Protein AF-A0A9N8EWI9-F1 (afdb_monomer)

Foldseek 3Di:
DDDDDDDDDDDDDDDDDDDDDDDDDDDDDDDDDDDDDDDDDDDDDDDDDDDDDDDDDDDDDDDDDDDDDDDDDDDDDDDDDDDDDDDDDDDDDDDDPPPDPLQLVPDFLAQAAPVRFGAQQQPDPPPHHDDDHCVVQVSQNSGGRGFTDSDSPNHTKGQGNDNVGGIHHHQPQQLVPQAADQAAQVGFGAAQLCDCPPHRDPRHCVNQVSSNRGGRGFTDSPRDNYTKGQGNDNVGGIHHHPDDHQKWKWKFFDQATDPDTHRDVVVSLVRQVVQPDPVGGFIAMFMAGSLATDPDRCADSNHGQDVVVSNSGDDDDDVSVVSRNVNSNVVSVVVVVVVVVVVVQVVVVPPPDDDDDPDPFKDKDKLDKDFWDFQQRLQSGKQALDPQWAWFKKAKDADVDNGIIMMMTMIGGHDPPWDKDKDKAPWFQGAPHFQVSQQSAKFADPDQAKFWGIKGKAQPPDPDNITMIMTMITRHDPQKGWAPKDKDKFDKDAGHPHIPSRRNSAIGGHGDQKTWGIKGWHPPCPSPPRITIMITMITHIDGHD

Structure (mmCIF, N/CA/C/O backbone):
data_AF-A0A9N8EWI9-F1
#
_entry.id   AF-A0A9N8EWI9-F1
#
loop_
_atom_site.group_PDB
_atom_site.id
_atom_site.type_symbol
_atom_site.label_atom_id
_atom_site.label_alt_id
_atom_site.label_comp_id
_atom_site.label_asym_id
_atom_site.label_entity_id
_atom_site.label_seq_id
_atom_site.pdbx_PDB_ins_code
_atom_site.Cartn_x
_atom_site.Cartn_y
_atom_site.Cartn_z
_atom_site.occupancy
_atom_site.B_iso_or_equiv
_atom_site.auth_seq_id
_atom_site.auth_comp_id
_atom_site.auth_asym_id
_atom_site.auth_atom_id
_atom_site.pdbx_PDB_model_num
ATOM 1 N N . MET A 1 1 ? 63.356 23.603 15.228 1.00 35.16 1 MET A N 1
ATOM 2 C CA . MET A 1 1 ? 62.681 22.677 14.294 1.00 35.16 1 MET A CA 1
ATOM 3 C C . MET A 1 1 ? 61.218 23.111 14.262 1.00 35.16 1 MET A C 1
ATOM 5 O O . MET A 1 1 ? 60.610 23.115 15.318 1.00 35.16 1 MET A O 1
ATOM 9 N N . THR A 1 2 ? 60.803 23.902 13.261 1.00 35.12 2 THR A N 1
ATOM 10 C CA . THR A 1 2 ? 60.218 23.462 11.963 1.00 35.12 2 THR A CA 1
ATOM 11 C C . THR A 1 2 ? 58.830 22.820 12.124 1.00 35.12 2 THR A C 1
ATOM 13 O O . THR A 1 2 ? 58.740 21.817 12.819 1.00 35.12 2 THR A O 1
ATOM 16 N N . PHE A 1 3 ? 57.748 23.262 11.473 1.00 32.69 3 PHE A N 1
ATOM 17 C CA . PHE A 1 3 ? 57.470 24.498 10.713 1.00 32.69 3 PHE A CA 1
ATOM 18 C C . PHE A 1 3 ? 55.934 24.665 10.591 1.00 32.69 3 PHE A C 1
ATOM 20 O O . PHE A 1 3 ? 55.208 23.678 10.542 1.00 32.69 3 PHE A O 1
ATOM 27 N N . ALA A 1 4 ? 55.466 25.905 10.458 1.00 40.22 4 ALA A N 1
ATOM 28 C CA . ALA A 1 4 ? 54.207 26.298 9.803 1.00 40.22 4 ALA A CA 1
ATOM 29 C C . ALA A 1 4 ? 54.576 27.354 8.725 1.00 40.22 4 ALA A C 1
ATOM 31 O O . ALA A 1 4 ? 55.727 27.806 8.773 1.00 40.22 4 ALA A O 1
ATOM 32 N N . PRO A 1 5 ? 53.700 27.816 7.799 1.00 64.19 5 PRO A N 1
ATOM 33 C CA . PRO A 1 5 ? 52.253 27.580 7.622 1.00 64.19 5 PRO A CA 1
ATOM 34 C C . PRO A 1 5 ? 51.877 27.226 6.150 1.00 64.19 5 PRO A C 1
ATOM 36 O O . PRO A 1 5 ? 52.773 26.919 5.370 1.00 64.19 5 PRO A O 1
ATOM 39 N N . ALA A 1 6 ? 50.595 27.341 5.742 1.00 34.62 6 ALA A N 1
ATOM 40 C CA . ALA A 1 6 ? 50.175 27.838 4.404 1.00 34.62 6 ALA A CA 1
ATOM 41 C C . ALA A 1 6 ? 48.639 28.010 4.253 1.00 34.62 6 ALA A C 1
ATOM 43 O O . ALA A 1 6 ? 47.886 27.154 4.707 1.00 34.62 6 ALA A O 1
ATOM 44 N N . VAL A 1 7 ? 48.201 29.076 3.557 1.00 38.53 7 VAL A N 1
ATOM 45 C CA . VAL A 1 7 ? 46.826 29.370 3.062 1.00 38.53 7 VAL A CA 1
ATOM 46 C C . VAL A 1 7 ? 46.973 30.327 1.854 1.00 38.53 7 VAL A C 1
ATOM 48 O O . VAL A 1 7 ? 47.643 31.346 2.036 1.00 38.53 7 VAL A O 1
ATOM 51 N N . PRO A 1 8 ? 46.467 30.023 0.629 1.00 52.09 8 PRO A N 1
ATOM 52 C CA . PRO A 1 8 ? 45.255 30.724 0.138 1.00 52.09 8 PRO A CA 1
ATOM 53 C C . PRO A 1 8 ? 44.364 30.007 -0.923 1.00 52.09 8 PRO A C 1
ATOM 55 O O . PRO A 1 8 ? 44.847 29.331 -1.821 1.00 52.09 8 PRO A O 1
ATOM 58 N N . THR A 1 9 ? 43.050 30.241 -0.805 1.00 37.56 9 THR A N 1
ATOM 59 C CA . THR A 1 9 ? 42.091 30.871 -1.762 1.00 37.56 9 THR A CA 1
ATOM 60 C C . THR A 1 9 ? 42.195 30.713 -3.307 1.00 37.56 9 THR A C 1
ATOM 62 O O . THR A 1 9 ? 43.278 30.719 -3.876 1.00 37.56 9 THR A O 1
ATOM 65 N N . LEU A 1 10 ? 41.016 30.820 -3.968 1.00 34.81 10 LEU A N 1
ATOM 66 C CA . LEU A 1 10 ? 40.715 30.923 -5.426 1.00 34.81 10 LEU A CA 1
ATOM 67 C C . LEU A 1 10 ? 40.765 29.592 -6.224 1.00 34.81 10 LEU A C 1
ATOM 69 O O . LEU A 1 10 ? 41.411 28.647 -5.797 1.00 34.81 10 LEU A O 1
ATOM 73 N N . VAL A 1 11 ? 40.055 29.403 -7.354 1.00 35.84 11 VAL A N 1
ATOM 74 C CA . VAL A 1 11 ? 39.300 30.311 -8.262 1.00 35.84 11 VAL A CA 1
ATOM 75 C C . VAL A 1 11 ? 37.883 29.756 -8.550 1.00 35.84 11 VAL A C 1
ATOM 77 O O . VAL A 1 11 ? 37.721 28.545 -8.667 1.00 35.84 11 VAL A O 1
ATOM 80 N N . VAL A 1 12 ? 36.878 30.622 -8.764 1.00 40.06 12 VAL A N 1
ATOM 81 C CA . VAL A 1 12 ? 35.616 30.266 -9.459 1.00 40.06 12 VAL A CA 1
ATOM 82 C C . VAL A 1 12 ? 35.716 30.709 -10.920 1.00 40.06 12 VAL A C 1
ATOM 84 O O . VAL A 1 12 ? 36.067 31.859 -11.179 1.00 40.06 12 VAL A O 1
ATOM 87 N N . LEU A 1 13 ? 35.400 29.823 -11.868 1.00 35.62 13 LEU A N 1
ATOM 88 C CA . LEU A 1 13 ? 35.421 30.111 -13.305 1.00 35.62 13 LEU A CA 1
ATOM 89 C C . LEU A 1 13 ? 34.055 29.828 -13.935 1.00 35.62 13 LEU A C 1
ATOM 91 O O . LEU A 1 13 ? 33.474 28.768 -13.718 1.00 35.62 13 LEU A O 1
ATOM 95 N N . ALA A 1 14 ? 33.571 30.777 -14.735 1.00 38.84 14 ALA A N 1
ATOM 96 C CA . ALA A 1 14 ? 32.332 30.673 -15.495 1.00 38.84 14 ALA A CA 1
ATOM 97 C C . ALA A 1 14 ? 32.616 30.789 -17.000 1.00 38.84 14 ALA A C 1
ATOM 99 O O . ALA A 1 14 ? 33.472 31.569 -17.415 1.00 38.84 14 ALA A O 1
ATOM 100 N N . ALA A 1 15 ? 31.847 30.056 -17.804 1.00 37.47 15 ALA A N 1
ATOM 101 C CA . ALA A 1 15 ? 31.688 30.263 -19.242 1.00 37.47 15 ALA A CA 1
ATOM 102 C C . ALA A 1 15 ? 30.171 30.362 -19.487 1.00 37.47 15 ALA A C 1
ATOM 104 O O . ALA A 1 15 ? 29.444 29.425 -19.175 1.00 37.47 15 ALA A O 1
ATOM 105 N N . VAL A 1 16 ? 29.603 31.538 -19.769 1.00 37.03 16 VAL A N 1
ATOM 106 C CA . VAL A 1 16 ? 29.727 32.318 -21.018 1.00 37.03 16 VAL A CA 1
ATOM 107 C C . VAL A 1 16 ? 29.161 31.538 -22.203 1.00 37.03 16 VAL A C 1
ATOM 109 O O . VAL A 1 16 ? 29.831 30.695 -22.790 1.00 37.03 16 VAL A O 1
ATOM 112 N N . ALA A 1 17 ? 27.924 31.879 -22.563 1.00 38.94 17 ALA A N 1
ATOM 113 C CA . ALA A 1 17 ? 27.340 31.578 -23.862 1.00 38.94 17 ALA A CA 1
ATOM 114 C C . ALA A 1 17 ? 27.510 32.792 -24.791 1.00 38.94 17 ALA A C 1
ATOM 116 O O . ALA A 1 17 ? 27.458 33.934 -24.333 1.00 38.94 17 ALA A O 1
ATOM 117 N N . LEU A 1 18 ? 27.653 32.545 -26.093 1.00 36.66 18 LEU A N 1
ATOM 118 C CA . LEU A 1 18 ? 27.419 33.533 -27.148 1.00 36.66 18 LEU A CA 1
ATOM 119 C C . LEU A 1 18 ? 26.802 32.829 -28.371 1.00 36.66 18 LEU A C 1
ATOM 121 O O . LEU A 1 18 ? 26.787 31.600 -28.436 1.00 36.66 18 LEU A O 1
ATOM 125 N N . LEU A 1 19 ? 26.242 33.600 -29.302 1.00 36.22 19 LEU A N 1
ATOM 126 C CA . LEU A 1 19 ? 25.273 33.136 -30.303 1.00 36.22 19 LEU A CA 1
ATOM 127 C C . LEU A 1 19 ? 25.512 33.851 -31.652 1.00 36.22 19 LEU A C 1
ATOM 129 O O . LEU A 1 19 ? 26.026 34.967 -31.640 1.00 36.22 19 LEU A O 1
ATOM 133 N N . VAL A 1 20 ? 25.045 33.243 -32.760 1.00 38.78 20 VAL A N 1
ATOM 134 C CA . VAL A 1 20 ? 24.935 33.774 -34.152 1.00 38.78 20 VAL A CA 1
ATOM 135 C C . VAL A 1 20 ? 26.250 34.199 -34.866 1.00 38.78 20 VAL A C 1
ATOM 137 O O . VAL A 1 20 ? 27.256 34.404 -34.201 1.00 38.78 20 VAL A O 1
ATOM 140 N N . LEU A 1 21 ? 26.398 34.305 -36.206 1.00 36.28 21 LEU A N 1
ATOM 141 C CA . LEU A 1 21 ? 25.584 34.155 -37.456 1.00 36.28 21 LEU A CA 1
ATOM 142 C C . LEU A 1 21 ? 26.502 33.436 -38.523 1.00 36.28 21 LEU A C 1
ATOM 144 O O . LEU A 1 21 ? 27.717 33.531 -38.382 1.00 36.28 21 LEU A O 1
ATOM 148 N N . VAL A 1 22 ? 26.043 32.550 -39.441 1.00 34.88 22 VAL A N 1
ATOM 149 C CA . VAL A 1 22 ? 25.651 32.773 -40.883 1.00 34.88 22 VAL A CA 1
ATOM 150 C C . VAL A 1 22 ? 26.817 33.321 -41.773 1.00 34.88 22 VAL A C 1
ATOM 152 O O . VAL A 1 22 ? 27.548 34.186 -41.312 1.00 34.88 22 VAL A O 1
ATOM 155 N N . ASP A 1 23 ? 27.144 32.836 -42.998 1.00 35.75 23 ASP A N 1
ATOM 156 C CA . ASP A 1 23 ? 26.287 32.696 -44.209 1.00 35.75 23 ASP A CA 1
ATOM 157 C C . ASP A 1 23 ? 26.881 31.907 -45.444 1.00 35.75 23 ASP A C 1
ATOM 159 O O . ASP A 1 23 ? 28.061 31.569 -45.463 1.00 35.75 23 ASP A O 1
ATOM 163 N N . VAL A 1 24 ? 26.048 31.732 -46.496 1.00 35.34 24 VAL A N 1
ATOM 164 C CA . VAL A 1 24 ? 26.240 31.486 -47.968 1.00 35.34 24 VAL A CA 1
ATOM 165 C C . VAL A 1 24 ? 26.963 30.239 -48.550 1.00 35.34 24 VAL A C 1
ATOM 167 O O . VAL A 1 24 ? 28.182 30.110 -48.493 1.00 35.34 24 VAL A O 1
ATOM 170 N N . GLY A 1 25 ? 26.224 29.509 -49.416 1.00 31.11 25 GLY A N 1
ATOM 171 C CA . GLY A 1 25 ? 26.684 29.075 -50.765 1.00 31.11 25 GLY A CA 1
ATOM 172 C C . GLY A 1 25 ? 26.900 27.566 -51.009 1.00 31.11 25 GLY A C 1
ATOM 173 O O . GLY A 1 25 ? 27.375 26.869 -50.126 1.00 31.11 25 GLY A O 1
ATOM 174 N N . THR A 1 26 ? 26.631 26.969 -52.187 1.00 32.41 26 THR A N 1
ATOM 175 C CA . THR A 1 26 ? 26.019 27.409 -53.477 1.00 32.41 26 THR A CA 1
ATOM 176 C C . THR A 1 26 ? 25.341 26.202 -54.185 1.00 32.41 26 THR A C 1
ATOM 178 O O . THR A 1 26 ? 25.411 25.090 -53.667 1.00 32.41 26 THR A O 1
ATOM 181 N N . ALA A 1 27 ? 24.658 26.387 -55.332 1.00 33.88 27 ALA A N 1
ATOM 182 C CA . ALA A 1 27 ? 23.761 25.382 -55.944 1.00 33.88 27 ALA A CA 1
ATOM 183 C C . ALA A 1 27 ? 24.031 25.047 -57.436 1.00 33.88 27 ALA A C 1
ATOM 185 O O . ALA A 1 27 ? 24.545 25.882 -58.177 1.00 33.88 27 ALA A O 1
ATOM 186 N N . ALA A 1 28 ? 23.587 23.853 -57.867 1.00 31.88 28 ALA A N 1
ATOM 187 C CA . ALA A 1 28 ? 23.353 23.392 -59.254 1.00 31.88 28 ALA A CA 1
ATOM 188 C C . ALA A 1 28 ? 22.349 22.203 -59.189 1.00 31.88 28 ALA A C 1
ATOM 190 O O . ALA A 1 28 ? 22.524 21.343 -58.330 1.00 31.88 28 ALA A O 1
ATOM 191 N N . THR A 1 29 ? 21.166 22.183 -59.830 1.00 29.22 29 THR A N 1
ATOM 192 C CA . THR A 1 29 ? 20.850 21.982 -61.275 1.00 29.22 29 THR A CA 1
ATOM 193 C C . THR A 1 29 ? 21.440 20.673 -61.840 1.00 29.22 29 THR A C 1
ATOM 195 O O . THR A 1 29 ? 22.637 20.441 -61.749 1.00 29.22 29 THR A O 1
ATOM 198 N N . THR A 1 30 ? 20.667 19.719 -62.379 1.00 30.02 30 THR A N 1
ATOM 199 C CA . THR A 1 30 ? 19.709 19.782 -63.516 1.00 30.02 30 THR A CA 1
ATOM 200 C C . THR A 1 30 ? 18.680 18.625 -63.441 1.00 30.02 30 THR A C 1
ATOM 202 O O . THR A 1 30 ? 18.963 17.594 -62.843 1.00 30.02 30 THR A O 1
ATOM 205 N N . GLU A 1 31 ? 17.399 18.852 -63.762 1.00 31.55 31 GLU A N 1
ATOM 206 C CA . GLU A 1 31 ? 16.674 18.477 -65.010 1.00 31.55 31 GLU A CA 1
ATOM 207 C C . GLU A 1 31 ? 16.694 16.995 -65.458 1.00 31.55 31 GLU A C 1
ATOM 209 O O . GLU A 1 31 ? 17.740 16.361 -65.525 1.00 31.55 31 GLU A O 1
ATOM 214 N N . GLY A 1 32 ? 15.521 16.464 -65.854 1.00 29.69 32 GLY A N 1
ATOM 215 C CA . GLY A 1 32 ? 15.393 15.109 -66.416 1.00 29.69 32 GLY A CA 1
ATOM 216 C C . GLY A 1 32 ? 13.967 14.534 -66.442 1.00 29.69 32 GLY A C 1
ATOM 217 O O . GLY A 1 32 ? 13.648 13.635 -65.673 1.00 29.69 32 GLY A O 1
ATOM 218 N N . SER A 1 33 ? 13.088 15.020 -67.325 1.00 31.97 33 SER A N 1
ATOM 219 C CA . SER A 1 33 ? 11.749 14.436 -67.551 1.00 31.97 33 SER A CA 1
ATOM 220 C C . SER A 1 33 ? 11.411 14.344 -69.036 1.00 31.97 33 SER A C 1
ATOM 222 O O . SER A 1 33 ? 11.549 15.346 -69.733 1.00 31.97 33 SER A O 1
ATOM 224 N N . SER A 1 34 ? 10.913 13.187 -69.504 1.00 32.34 34 SER A N 1
ATOM 225 C CA . SER A 1 34 ? 9.775 13.044 -70.450 1.00 32.34 34 SER A CA 1
ATOM 226 C C . SER A 1 34 ? 9.674 11.649 -71.113 1.00 32.34 34 SER A C 1
ATOM 228 O O . SER A 1 34 ? 10.690 11.073 -71.467 1.00 32.34 34 SER A O 1
ATOM 230 N N . LEU A 1 35 ? 8.421 11.183 -71.309 1.00 29.66 35 LEU A N 1
ATOM 231 C CA . LEU A 1 35 ? 7.860 10.399 -72.447 1.00 29.66 35 LEU A CA 1
ATOM 232 C C . LEU A 1 35 ? 8.600 9.106 -72.910 1.00 29.66 35 LEU A C 1
ATOM 234 O O . LEU A 1 35 ? 9.786 9.116 -73.191 1.00 29.66 35 LEU A O 1
ATOM 238 N N . LEU A 1 36 ? 7.961 7.940 -73.101 1.00 30.59 36 LEU A N 1
ATOM 239 C CA . LEU A 1 36 ? 6.832 7.592 -73.998 1.00 30.59 36 LEU A CA 1
ATOM 240 C C . LEU A 1 36 ? 6.204 6.243 -73.523 1.00 30.59 36 LEU A C 1
ATOM 242 O O . LEU A 1 36 ? 6.944 5.365 -73.101 1.00 30.59 36 LEU A O 1
ATOM 246 N N . ARG A 1 37 ? 4.874 6.061 -73.404 1.00 29.17 37 ARG A N 1
ATOM 247 C CA . ARG A 1 37 ? 3.818 5.834 -74.435 1.00 29.17 37 ARG A CA 1
ATOM 248 C C . ARG A 1 37 ? 3.764 4.385 -74.980 1.00 29.17 37 ARG A C 1
ATOM 250 O O . ARG A 1 37 ? 4.639 4.006 -75.750 1.00 29.17 37 ARG A O 1
ATOM 257 N N . GLY A 1 38 ? 2.698 3.626 -74.669 1.00 28.81 38 GLY A N 1
ATOM 258 C CA . GLY A 1 38 ? 2.514 2.241 -75.152 1.00 28.81 38 GLY A CA 1
ATOM 259 C C . GLY A 1 38 ? 1.232 1.511 -74.699 1.00 28.81 38 GLY A C 1
ATOM 260 O O . GLY A 1 38 ? 1.311 0.563 -73.926 1.00 28.81 38 GLY A O 1
ATOM 261 N N . ASP A 1 39 ? 0.067 1.930 -75.199 1.00 32.03 39 ASP A N 1
ATOM 262 C CA . ASP A 1 39 ? -1.179 1.130 -75.235 1.00 32.03 39 ASP A CA 1
ATOM 263 C C . ASP A 1 39 ? -1.099 0.004 -76.299 1.00 32.03 39 ASP A C 1
ATOM 265 O O . ASP A 1 39 ? -0.277 0.108 -77.214 1.00 32.03 39 ASP A O 1
ATOM 269 N N . PRO A 1 40 ? -2.064 -0.939 -76.374 1.00 55.84 40 PRO A N 1
ATOM 270 C CA . PRO A 1 40 ? -2.728 -1.686 -75.294 1.00 55.84 40 PRO A CA 1
ATOM 271 C C . PRO A 1 40 ? -2.813 -3.196 -75.647 1.00 55.84 40 PRO A C 1
ATOM 273 O O . PRO A 1 40 ? -2.434 -3.600 -76.742 1.00 55.84 40 PRO A O 1
ATOM 276 N N . HIS A 1 41 ? -3.449 -4.038 -74.819 1.00 32.06 41 HIS A N 1
ATOM 277 C CA . HIS A 1 41 ? -4.119 -5.237 -75.356 1.00 32.06 41 HIS A CA 1
ATOM 278 C C . HIS A 1 41 ? -5.396 -5.608 -74.591 1.00 32.06 41 HIS A C 1
ATOM 280 O O . HIS A 1 41 ? -5.412 -5.700 -73.368 1.00 32.06 41 HIS A O 1
ATOM 286 N N . ARG A 1 42 ? -6.477 -5.833 -75.347 1.00 31.56 42 ARG A N 1
ATOM 287 C CA . ARG A 1 42 ? -7.749 -6.382 -74.856 1.00 31.56 42 ARG A CA 1
ATOM 288 C C . ARG A 1 42 ? -7.720 -7.908 -74.930 1.00 31.56 42 ARG A C 1
ATOM 290 O O . ARG A 1 42 ? -7.202 -8.442 -75.907 1.00 31.56 42 ARG A O 1
ATOM 297 N N . HIS A 1 43 ? -8.453 -8.566 -74.038 1.00 33.47 43 HIS A N 1
ATOM 298 C CA . HIS A 1 43 ? -9.414 -9.590 -74.456 1.00 33.47 43 HIS A CA 1
ATOM 299 C C . HIS A 1 43 ? -10.613 -9.612 -73.502 1.00 33.47 43 HIS A C 1
ATOM 301 O O . HIS A 1 43 ? -10.466 -9.347 -72.312 1.00 33.47 43 HIS A O 1
ATOM 307 N N . ALA A 1 44 ? -11.794 -9.890 -74.052 1.00 33.75 44 ALA A N 1
ATOM 308 C CA . ALA A 1 44 ? -13.049 -10.050 -73.330 1.00 33.75 44 ALA A CA 1
ATOM 309 C C . ALA A 1 44 ? -13.905 -11.121 -74.027 1.00 33.75 44 ALA A C 1
ATOM 311 O O . ALA A 1 44 ? -13.817 -11.273 -75.248 1.00 33.75 44 ALA A O 1
ATOM 312 N N . SER A 1 45 ? -14.682 -11.838 -73.218 1.00 33.97 45 SER A N 1
ATOM 313 C CA . SER A 1 45 ? -15.757 -12.788 -73.548 1.00 33.97 45 SER A CA 1
ATOM 314 C C . SER A 1 45 ? -16.402 -13.155 -72.192 1.00 33.97 45 SER A C 1
ATOM 316 O O . SER A 1 45 ? -15.646 -13.418 -71.255 1.00 33.97 45 SER A O 1
ATOM 318 N N . ASP A 1 46 ? -17.711 -13.056 -71.925 1.00 31.91 46 ASP A N 1
ATOM 319 C CA . ASP A 1 46 ? -18.904 -13.531 -72.669 1.00 31.91 46 ASP A CA 1
ATOM 320 C C . ASP A 1 46 ? -18.907 -15.074 -72.808 1.00 31.91 46 ASP A C 1
ATOM 322 O O . ASP A 1 46 ? -17.853 -15.655 -73.053 1.00 31.91 46 ASP A O 1
ATOM 326 N N . GLU A 1 47 ? -20.001 -15.843 -72.674 1.00 32.62 47 GLU A N 1
ATOM 327 C CA . GLU A 1 47 ? -21.429 -15.604 -72.330 1.00 32.62 47 GLU A CA 1
ATOM 328 C C . GLU A 1 47 ? -22.057 -16.972 -71.885 1.00 32.62 47 GLU A C 1
ATOM 330 O O . GLU A 1 47 ? -21.367 -17.985 -71.991 1.00 32.62 47 GLU A O 1
ATOM 335 N N . HIS A 1 48 ? -23.292 -17.210 -71.394 1.00 32.16 48 HIS A N 1
ATOM 336 C CA . HIS A 1 48 ? -24.534 -16.472 -71.046 1.00 32.16 48 HIS A CA 1
ATOM 337 C C . HIS A 1 48 ? -25.363 -17.363 -70.049 1.00 32.16 48 HIS A C 1
ATOM 339 O O . HIS A 1 48 ? -24.975 -18.508 -69.814 1.00 32.16 48 HIS A O 1
ATOM 345 N N . HIS A 1 49 ? -26.555 -16.915 -69.606 1.00 33.12 49 HIS A N 1
ATOM 346 C CA . HIS A 1 49 ? -27.682 -17.646 -68.946 1.00 33.12 49 HIS A CA 1
ATOM 347 C C . HIS A 1 49 ? -27.745 -17.683 -67.395 1.00 33.12 49 HIS A C 1
ATOM 349 O O . HIS A 1 49 ? -26.750 -17.964 -66.739 1.00 33.12 49 HIS A O 1
ATOM 355 N N . GLY A 1 50 ? -28.908 -17.507 -66.734 1.00 29.22 50 GLY A N 1
ATOM 356 C CA . GLY A 1 50 ? -30.172 -16.878 -67.183 1.00 29.22 50 GLY A CA 1
ATOM 357 C C . GLY A 1 50 ? -31.497 -17.532 -66.724 1.00 29.22 50 GLY A C 1
ATOM 358 O O . GLY A 1 50 ? -31.822 -18.623 -67.177 1.00 29.22 50 GLY A O 1
ATOM 359 N N . GLY A 1 51 ? -32.316 -16.791 -65.955 1.00 30.88 51 GLY A N 1
ATOM 360 C CA . GLY A 1 51 ? -33.766 -17.022 -65.732 1.00 30.88 51 GLY A CA 1
ATOM 361 C C . GLY A 1 51 ? -34.171 -18.021 -64.621 1.00 30.88 51 GLY A C 1
ATOM 362 O O . GLY A 1 51 ? -33.432 -18.949 -64.326 1.00 30.88 51 GLY A O 1
ATOM 363 N N . GLY A 1 52 ? -35.341 -17.898 -63.966 1.00 29.70 52 GLY A N 1
ATOM 364 C CA . GLY A 1 52 ? -36.332 -16.799 -63.973 1.00 29.70 52 GLY A CA 1
ATOM 365 C C . GLY A 1 52 ? -37.735 -17.192 -63.438 1.00 29.70 52 GLY A C 1
ATOM 366 O O . GLY A 1 52 ? -38.135 -18.342 -63.575 1.00 29.70 52 GLY A O 1
ATOM 367 N N . GLY A 1 53 ? -38.502 -16.228 -62.893 1.00 28.94 53 GLY A N 1
ATOM 368 C CA . GLY A 1 53 ? -39.927 -16.362 -62.482 1.00 28.94 53 GLY A CA 1
ATOM 369 C C . GLY A 1 53 ? -40.160 -16.363 -60.947 1.00 28.94 53 GLY A C 1
ATOM 370 O O . GLY A 1 53 ? -39.363 -16.971 -60.248 1.00 28.94 53 GLY A O 1
ATOM 371 N N . ALA A 1 54 ? -41.110 -15.659 -60.292 1.00 33.84 54 ALA A N 1
ATOM 372 C CA . ALA A 1 54 ? -42.468 -15.132 -60.606 1.00 33.84 54 ALA A CA 1
ATOM 373 C C . ALA A 1 54 ? -43.615 -16.170 -60.374 1.00 33.84 54 ALA A C 1
ATOM 375 O O . ALA A 1 54 ? -43.420 -17.328 -60.714 1.00 33.84 54 ALA A O 1
ATOM 376 N N . VAL A 1 55 ? -44.825 -15.865 -59.840 1.00 32.03 55 VAL A N 1
ATOM 377 C CA . VAL A 1 55 ? -45.456 -14.576 -59.428 1.00 32.03 55 VAL A CA 1
ATOM 378 C C . VAL A 1 55 ? -46.737 -14.780 -58.544 1.00 32.03 55 VAL A C 1
ATOM 380 O O . VAL A 1 55 ? -47.577 -15.591 -58.916 1.00 32.03 55 VAL A O 1
ATOM 383 N N . VAL A 1 56 ? -46.927 -13.978 -57.465 1.00 31.72 56 VAL A N 1
ATOM 384 C CA . VAL A 1 56 ? -48.215 -13.629 -56.742 1.00 31.72 56 VAL A CA 1
ATOM 385 C C . VAL A 1 56 ? -48.949 -14.890 -56.128 1.00 31.72 56 VAL A C 1
ATOM 387 O O . VAL A 1 56 ? -48.351 -15.956 -56.169 1.00 31.72 56 VAL A O 1
ATOM 390 N N . THR A 1 57 ? -50.088 -14.963 -55.392 1.00 31.38 57 THR A N 1
ATOM 391 C CA . THR A 1 57 ? -51.288 -14.128 -55.099 1.00 31.38 57 THR A CA 1
ATOM 392 C C . THR A 1 57 ? -51.831 -14.158 -53.647 1.00 31.38 57 THR A C 1
ATOM 394 O O . THR A 1 57 ? -51.801 -15.181 -52.977 1.00 31.38 57 THR A O 1
ATOM 397 N N . SER A 1 58 ? -52.432 -13.021 -53.261 1.00 32.06 58 SER A N 1
ATOM 398 C CA . SER A 1 58 ? -53.431 -12.669 -52.220 1.00 32.06 58 SER A CA 1
ATOM 399 C C . SER A 1 58 ? -54.227 -13.728 -51.424 1.00 32.06 58 SER A C 1
ATOM 401 O O . SER A 1 58 ? -54.700 -14.718 -51.972 1.00 32.06 58 SER A O 1
ATOM 403 N N . GLY A 1 59 ? -54.594 -13.360 -50.183 1.00 28.88 59 GLY A N 1
ATOM 404 C CA . GLY A 1 59 ? -55.729 -13.916 -49.426 1.00 28.88 59 GLY A CA 1
ATOM 405 C C . GLY A 1 59 ? -56.056 -13.090 -48.166 1.00 28.88 59 GLY A C 1
ATOM 406 O O . GLY A 1 59 ? -55.150 -12.755 -47.412 1.00 28.88 59 GLY A O 1
ATOM 407 N N . ALA A 1 60 ? -57.329 -12.745 -47.940 1.00 34.56 60 ALA A N 1
ATOM 408 C CA . ALA A 1 60 ? -57.801 -11.991 -46.768 1.00 34.56 60 ALA A CA 1
ATOM 409 C C . ALA A 1 60 ? -59.207 -12.452 -46.346 1.00 34.56 60 ALA A C 1
ATOM 411 O O . ALA A 1 60 ? -59.982 -12.859 -47.208 1.00 34.56 60 ALA A O 1
ATOM 412 N N . ILE A 1 61 ? -59.531 -12.351 -45.051 1.00 32.84 61 ILE A N 1
ATOM 413 C CA . ILE A 1 61 ? -60.878 -12.425 -44.444 1.00 32.84 61 ILE A CA 1
ATOM 414 C C . ILE A 1 61 ? -60.784 -11.833 -43.024 1.00 32.84 61 ILE A C 1
ATOM 416 O O . ILE A 1 61 ? -59.750 -11.963 -42.373 1.00 32.84 61 ILE A O 1
ATOM 420 N N . ALA A 1 62 ? -61.857 -11.198 -42.550 1.00 35.66 62 ALA A N 1
ATOM 421 C CA . ALA A 1 62 ? -62.005 -10.682 -41.185 1.00 35.66 62 ALA A CA 1
ATOM 422 C C . ALA A 1 62 ? -63.297 -11.222 -40.548 1.00 35.66 62 ALA A C 1
ATOM 424 O O . ALA A 1 62 ? -64.183 -11.674 -41.280 1.00 35.66 62 ALA A O 1
ATOM 425 N N . LYS A 1 63 ? -63.425 -11.139 -39.214 1.00 30.05 63 LYS A N 1
ATOM 426 C CA . LYS A 1 63 ? -64.715 -11.180 -38.501 1.00 30.05 63 LYS A CA 1
ATOM 427 C C . LYS A 1 63 ? -64.611 -10.676 -37.055 1.00 30.05 63 LYS A C 1
ATOM 429 O O . LYS A 1 63 ? -63.558 -10.797 -36.437 1.00 30.05 63 LYS A O 1
ATOM 434 N N . GLU A 1 64 ? -65.726 -10.151 -36.555 1.00 35.16 64 GLU A N 1
ATOM 435 C CA . GLU A 1 64 ? -65.959 -9.639 -35.195 1.00 35.16 64 GLU A CA 1
ATOM 436 C C . GLU A 1 64 ? -67.065 -10.459 -34.496 1.00 35.16 64 GLU A C 1
ATOM 438 O O . GLU A 1 64 ? -67.792 -11.172 -35.188 1.00 35.16 64 GLU A O 1
ATOM 443 N N . GLU A 1 65 ? -67.157 -10.331 -33.162 1.00 36.31 65 GLU A N 1
ATOM 444 C CA . GLU A 1 65 ? -68.310 -10.468 -32.223 1.00 36.31 65 GLU A CA 1
ATOM 445 C C . GLU A 1 65 ? -67.698 -10.728 -30.815 1.00 36.31 65 GLU A C 1
ATOM 447 O O . GLU A 1 65 ? -66.814 -11.570 -30.676 1.00 36.31 65 GLU A O 1
ATOM 452 N N . GLU A 1 66 ? -67.851 -9.869 -29.794 1.00 36.38 66 GLU A N 1
ATOM 453 C CA . GLU A 1 66 ? -69.037 -9.583 -28.946 1.00 36.38 66 GLU A CA 1
ATOM 454 C C . GLU A 1 66 ? -69.481 -10.760 -28.035 1.00 36.38 66 GLU A C 1
ATOM 456 O O . GLU A 1 66 ? -69.509 -11.901 -28.477 1.00 36.38 66 GLU A O 1
ATOM 461 N N . ALA A 1 67 ? -69.868 -10.587 -26.756 1.00 32.69 67 ALA A N 1
ATOM 462 C CA . ALA A 1 67 ? -69.824 -9.433 -25.830 1.00 32.69 67 ALA A CA 1
ATOM 463 C C . ALA A 1 67 ? -70.112 -9.875 -24.358 1.00 32.69 67 ALA A C 1
ATOM 465 O O . ALA A 1 67 ? -70.423 -11.037 -24.108 1.00 32.69 67 ALA A O 1
ATOM 466 N N . THR A 1 68 ? -70.138 -8.914 -23.412 1.00 30.38 68 THR A N 1
ATOM 467 C CA . THR A 1 68 ? -70.676 -8.989 -22.016 1.00 30.38 68 THR A CA 1
ATOM 468 C C . THR A 1 68 ? -69.891 -9.843 -20.988 1.00 30.38 68 THR A C 1
ATOM 470 O O . THR A 1 68 ? -69.154 -10.744 -21.360 1.00 30.38 68 THR A O 1
ATOM 473 N N . THR A 1 69 ? -69.937 -9.597 -19.666 1.00 32.56 69 THR A N 1
ATOM 474 C CA . THR A 1 69 ? -70.775 -8.679 -18.846 1.00 32.56 69 THR A CA 1
ATOM 475 C C . THR A 1 69 ? -69.933 -7.982 -17.753 1.00 32.56 69 THR A C 1
ATOM 477 O O . THR A 1 69 ? -68.831 -8.430 -17.450 1.00 32.56 69 THR A O 1
ATOM 480 N N . ALA A 1 70 ? -70.433 -6.889 -17.163 1.00 35.31 70 ALA A N 1
ATOM 481 C CA . ALA A 1 70 ? -69.754 -6.094 -16.127 1.00 35.31 70 ALA A CA 1
ATOM 482 C C . ALA A 1 70 ? -70.161 -6.475 -14.684 1.00 35.31 70 ALA A C 1
ATOM 484 O O . ALA A 1 70 ? -71.078 -7.270 -14.503 1.00 35.31 70 ALA A O 1
ATOM 485 N N . ASN A 1 71 ? -69.529 -5.836 -13.685 1.00 38.88 71 ASN A N 1
ATOM 486 C CA . ASN A 1 71 ? -70.238 -5.153 -12.588 1.00 38.88 71 ASN A CA 1
ATOM 487 C C . ASN A 1 71 ? -69.351 -4.081 -11.902 1.00 38.88 71 ASN A C 1
ATOM 489 O O . ASN A 1 71 ? -68.198 -4.353 -11.594 1.00 38.88 71 ASN A O 1
ATOM 493 N N . GLU A 1 72 ? -69.944 -2.892 -11.702 1.00 34.78 72 GLU A N 1
ATOM 494 C CA . GLU A 1 72 ? -69.853 -1.959 -10.544 1.00 34.78 72 GLU A CA 1
ATOM 495 C C . GLU A 1 72 ? -68.446 -1.488 -10.057 1.00 34.78 72 GLU A C 1
ATOM 497 O O . GLU A 1 72 ? -67.587 -2.291 -9.722 1.00 34.78 72 GLU A O 1
ATOM 502 N N . ALA A 1 73 ? -68.066 -0.194 -10.058 1.00 33.84 73 ALA A N 1
ATOM 503 C CA . ALA A 1 73 ? -68.668 1.014 -9.433 1.00 33.84 73 ALA A CA 1
ATOM 504 C C . ALA A 1 73 ? -68.731 0.922 -7.887 1.00 33.84 73 ALA A C 1
ATOM 506 O O . ALA A 1 73 ? -69.120 -0.116 -7.371 1.00 33.84 73 ALA A O 1
ATOM 507 N N . LEU A 1 74 ? -68.393 1.923 -7.057 1.00 34.59 74 LEU A N 1
ATOM 508 C CA . LEU A 1 74 ? -68.116 3.379 -7.197 1.00 34.59 74 LEU A CA 1
ATOM 509 C C . LEU A 1 74 ? -66.953 3.728 -6.184 1.00 34.59 74 LEU A C 1
ATOM 511 O O . LEU A 1 74 ? -66.345 2.792 -5.677 1.00 34.59 74 LEU A O 1
ATOM 515 N N . GLU A 1 75 ? -66.485 4.930 -5.800 1.00 33.91 75 GLU A N 1
ATOM 516 C CA . GLU A 1 75 ? -66.882 6.347 -5.942 1.00 33.91 75 GLU A CA 1
ATOM 517 C C . GLU A 1 75 ? -65.644 7.307 -5.826 1.00 33.91 75 GLU A C 1
ATOM 519 O O . GLU A 1 75 ? -64.573 7.009 -6.345 1.00 33.91 75 GLU A O 1
ATOM 524 N N . ASN A 1 76 ? -65.795 8.481 -5.194 1.00 29.80 76 ASN A N 1
ATOM 525 C CA . ASN A 1 76 ? -64.834 9.578 -4.976 1.00 29.80 76 ASN A CA 1
ATOM 526 C C . ASN A 1 76 ? -64.304 9.527 -3.502 1.00 29.80 76 ASN A C 1
ATOM 528 O O . ASN A 1 76 ? -64.748 8.675 -2.744 1.00 29.80 76 ASN A O 1
ATOM 532 N N . GLN A 1 77 ? -63.392 10.361 -2.967 1.00 32.91 77 GLN A N 1
ATOM 533 C CA . GLN A 1 77 ? -63.261 11.825 -3.091 1.00 32.91 77 GLN A CA 1
ATOM 534 C C . GLN A 1 77 ? -61.940 12.370 -2.469 1.00 32.91 77 GLN A C 1
ATOM 536 O O . GLN A 1 77 ? -61.164 11.637 -1.864 1.00 32.91 77 GLN A O 1
ATOM 541 N N . ARG A 1 78 ? -61.685 13.679 -2.636 1.00 32.84 78 ARG A N 1
ATOM 542 C CA . ARG A 1 78 ? -60.579 14.476 -2.037 1.00 32.84 78 ARG A CA 1
ATOM 543 C C . ARG A 1 78 ? -60.849 14.775 -0.524 1.00 32.84 78 ARG A C 1
ATOM 545 O O . ARG A 1 78 ? -61.963 14.515 -0.090 1.00 32.84 78 ARG A O 1
ATOM 552 N N . GLN A 1 79 ? -59.979 15.363 0.325 1.00 33.44 79 GLN A N 1
ATOM 553 C CA . GLN A 1 79 ? -58.828 16.266 0.099 1.00 33.44 79 GLN A CA 1
ATOM 554 C C . GLN A 1 79 ? -57.947 16.505 1.375 1.00 33.44 79 GLN A C 1
ATOM 556 O O . GLN A 1 79 ? -58.511 16.638 2.451 1.00 33.44 79 GLN A O 1
ATOM 561 N N . LEU A 1 80 ? -56.625 16.712 1.190 1.00 31.12 80 LEU A N 1
ATOM 562 C CA . LEU A 1 80 ? -55.628 17.492 1.995 1.00 31.12 80 LEU A CA 1
ATOM 563 C C . LEU A 1 80 ? -55.156 17.123 3.441 1.00 31.12 80 LEU A C 1
ATOM 565 O O . LEU A 1 80 ? -55.941 16.889 4.347 1.00 31.12 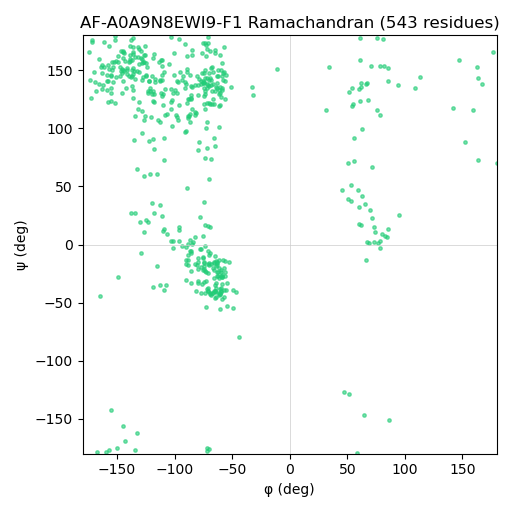80 LEU A O 1
ATOM 569 N N . GLU A 1 81 ? -53.826 17.298 3.601 1.00 30.83 81 GLU A N 1
ATOM 570 C CA . GLU A 1 81 ? -52.997 17.676 4.782 1.00 30.83 81 GLU A CA 1
ATOM 571 C C . GLU A 1 81 ? -52.675 16.675 5.926 1.00 30.83 81 GLU A C 1
ATOM 573 O O . GLU A 1 81 ? -53.533 16.285 6.712 1.00 30.83 81 GLU A O 1
ATOM 578 N N . GLY A 1 82 ? -51.370 16.358 6.080 1.00 30.14 82 GLY A N 1
ATOM 579 C CA . GLY A 1 82 ? -50.786 15.628 7.224 1.00 30.14 82 GLY A CA 1
ATOM 580 C C . GLY A 1 82 ? -49.508 14.822 6.900 1.00 30.14 82 GLY A C 1
ATOM 581 O O . GLY A 1 82 ? -49.599 13.642 6.587 1.00 30.14 82 GLY A O 1
ATOM 582 N N . ASP A 1 83 ? -48.326 15.444 6.990 1.00 29.84 83 ASP A N 1
ATOM 583 C CA . ASP A 1 83 ? -46.990 14.814 6.822 1.00 29.84 83 ASP A CA 1
ATOM 584 C C . ASP A 1 83 ? -46.475 14.176 8.144 1.00 29.84 83 ASP A C 1
ATOM 586 O O . ASP A 1 83 ? -46.967 14.571 9.209 1.00 29.84 83 ASP A O 1
ATOM 590 N N . PRO A 1 84 ? -45.411 13.332 8.171 1.00 50.84 84 PRO A N 1
ATOM 591 C CA . PRO A 1 84 ? -44.747 12.593 7.079 1.00 50.84 84 PRO A CA 1
ATOM 592 C C . PRO A 1 84 ? -44.506 11.085 7.386 1.00 50.84 84 PRO A C 1
ATOM 594 O O . PRO A 1 84 ? -44.600 10.676 8.542 1.00 50.84 84 PRO A O 1
ATOM 597 N N . LEU A 1 85 ? -44.091 10.282 6.383 1.00 27.75 85 LEU A N 1
ATOM 598 C CA . LEU A 1 85 ? -43.038 9.223 6.448 1.00 27.75 85 LEU A CA 1
ATOM 599 C C . LEU A 1 85 ? -43.036 8.282 5.212 1.00 27.75 85 LEU A C 1
ATOM 601 O O . LEU A 1 85 ? -44.082 7.813 4.787 1.00 27.75 85 LEU A O 1
ATOM 605 N N . LEU A 1 86 ? -41.829 7.959 4.716 1.00 28.03 86 LEU A N 1
ATOM 606 C CA . LEU A 1 86 ? -41.413 6.765 3.937 1.00 28.03 86 LEU A CA 1
ATOM 607 C C . LEU A 1 86 ? -42.413 6.064 2.980 1.00 28.03 86 LEU A C 1
ATOM 609 O O . LEU A 1 86 ? -43.266 5.302 3.429 1.00 28.03 86 LEU A O 1
ATOM 613 N N . SER A 1 87 ? -42.131 6.080 1.664 1.00 27.14 87 SER A N 1
ATOM 614 C CA . SER A 1 87 ? -41.825 4.849 0.879 1.00 27.14 87 SER A CA 1
ATOM 615 C C . SER A 1 87 ? -41.605 5.076 -0.636 1.00 27.14 87 SER A C 1
ATOM 617 O O . SER A 1 87 ? -41.925 6.123 -1.189 1.00 27.14 87 SER A O 1
ATOM 619 N N . SER A 1 88 ? -41.040 4.044 -1.284 1.00 28.11 88 SER A N 1
ATOM 620 C CA . SER A 1 88 ? -41.057 3.731 -2.731 1.00 28.11 88 SER A CA 1
ATOM 621 C C . SER A 1 88 ? -40.551 4.768 -3.748 1.00 28.11 88 SER A C 1
ATOM 623 O O . SER A 1 88 ? -41.304 5.510 -4.373 1.00 28.11 88 SER A O 1
ATOM 625 N N . VAL A 1 89 ? -39.255 4.633 -4.031 1.00 30.19 89 VAL A N 1
ATOM 626 C CA . VAL A 1 89 ? -38.634 4.717 -5.367 1.00 30.19 89 VAL A CA 1
ATOM 627 C C . VAL A 1 89 ? -39.541 4.205 -6.503 1.00 30.19 89 VAL A C 1
ATOM 629 O O . VAL A 1 89 ? -40.058 3.095 -6.408 1.00 30.19 89 VAL A O 1
ATOM 632 N N . SER A 1 90 ? -39.608 4.934 -7.627 1.00 29.14 90 SER A N 1
ATOM 633 C CA . SER A 1 90 ? -39.381 4.365 -8.975 1.00 29.14 90 SER A CA 1
ATOM 634 C C . SER A 1 90 ? -39.167 5.461 -10.041 1.00 29.14 90 SER A C 1
ATOM 636 O O . SER A 1 90 ? -39.584 6.599 -9.855 1.00 29.14 90 SER A O 1
ATOM 638 N N . GLN A 1 91 ? -38.549 5.084 -11.170 1.00 32.97 91 GLN A N 1
ATOM 639 C CA . GLN A 1 91 ? -38.524 5.815 -12.454 1.00 32.97 91 GLN A CA 1
ATOM 640 C C . GLN A 1 91 ? -37.689 7.113 -12.557 1.00 32.97 91 GLN A C 1
ATOM 642 O O . GLN A 1 91 ? -38.190 8.176 -12.911 1.00 32.97 91 GLN A O 1
ATOM 647 N N . ALA A 1 92 ? -36.366 6.964 -12.460 1.00 29.50 92 ALA A N 1
ATOM 648 C CA . ALA A 1 92 ? -35.489 7.387 -13.561 1.00 29.50 92 ALA A CA 1
ATOM 649 C C . ALA A 1 92 ? -34.888 6.084 -14.125 1.00 29.50 92 ALA A C 1
ATOM 651 O O . ALA A 1 92 ? -34.244 5.351 -13.386 1.00 29.50 92 ALA A O 1
ATOM 652 N N . GLN A 1 93 ? -35.303 5.581 -15.291 1.00 32.53 93 GLN A N 1
ATOM 653 C CA . GLN A 1 93 ? -34.903 6.061 -16.624 1.00 32.53 93 GLN A CA 1
ATOM 654 C C . GLN A 1 93 ? -33.384 6.186 -16.773 1.00 32.53 93 GLN A C 1
ATOM 656 O O . GLN A 1 93 ? -32.824 7.273 -16.862 1.00 32.53 93 GLN A O 1
ATOM 661 N N . ASP A 1 94 ? -32.760 5.011 -16.808 1.00 36.22 94 ASP A N 1
ATOM 662 C CA . ASP A 1 94 ? -31.417 4.768 -17.320 1.00 36.22 94 ASP A CA 1
ATOM 663 C C . ASP A 1 94 ? -31.279 5.246 -18.779 1.00 36.22 94 ASP A C 1
ATOM 665 O O . ASP A 1 94 ? -32.075 4.852 -19.642 1.00 36.22 94 ASP A O 1
ATOM 669 N N . ARG A 1 95 ? -30.283 6.109 -19.032 1.00 33.25 95 ARG A N 1
ATOM 670 C CA . ARG A 1 95 ? -29.639 6.314 -20.338 1.00 33.25 95 ARG A CA 1
ATOM 671 C C . ARG A 1 95 ? -28.376 7.172 -20.238 1.00 33.25 95 ARG A C 1
ATOM 673 O O . ARG A 1 95 ? -28.368 8.210 -19.584 1.00 33.25 95 ARG A O 1
ATOM 680 N N . ASP A 1 96 ? -27.369 6.760 -21.003 1.00 36.34 96 ASP A N 1
ATOM 681 C CA . ASP A 1 96 ? -26.260 7.568 -21.521 1.00 36.34 96 ASP A CA 1
ATOM 682 C C . ASP A 1 96 ? -25.403 8.346 -20.502 1.00 36.34 96 ASP A C 1
ATOM 684 O O . ASP A 1 96 ? -25.346 9.576 -20.495 1.00 36.34 96 ASP A O 1
ATOM 688 N N . LEU A 1 97 ? -24.585 7.603 -19.748 1.00 31.47 97 LEU A N 1
ATOM 689 C CA . LEU A 1 97 ? -23.288 8.089 -19.252 1.00 31.47 97 LEU A CA 1
ATOM 690 C C . LEU A 1 97 ? -22.134 7.271 -19.855 1.00 31.47 97 LEU A C 1
ATOM 692 O O . LEU A 1 97 ? -21.342 6.643 -19.156 1.00 31.47 97 LEU A O 1
ATOM 696 N N . ALA A 1 98 ? -22.032 7.308 -21.186 1.00 38.22 98 ALA A N 1
ATOM 697 C CA . ALA A 1 98 ? -20.860 6.829 -21.912 1.00 38.22 98 ALA A CA 1
ATOM 698 C C . ALA A 1 98 ? -19.643 7.711 -21.573 1.00 38.22 98 ALA A C 1
ATOM 700 O O . ALA A 1 98 ? -19.410 8.757 -22.185 1.00 38.22 98 ALA A O 1
ATOM 701 N N . SER A 1 99 ? -18.875 7.317 -20.555 1.00 34.44 99 SER A N 1
ATOM 702 C CA . SER A 1 99 ? -17.610 7.966 -20.220 1.00 34.44 99 SER A CA 1
ATOM 703 C C . SER A 1 99 ? -16.560 7.589 -21.263 1.00 34.44 99 SER A C 1
ATOM 705 O O . SER A 1 99 ? -15.989 6.502 -21.199 1.00 34.44 99 SER A O 1
ATOM 707 N N . ASN A 1 100 ? -16.318 8.489 -22.216 1.00 41.75 100 ASN A N 1
ATOM 708 C CA . ASN A 1 100 ? -15.303 8.330 -23.255 1.00 41.75 100 ASN A CA 1
ATOM 709 C C . ASN A 1 100 ? -13.882 8.310 -22.649 1.00 41.75 100 ASN A C 1
ATOM 711 O O . ASN A 1 100 ? -13.213 9.342 -22.623 1.00 41.75 100 ASN A O 1
ATOM 715 N N . ASP A 1 101 ? -13.414 7.150 -22.182 1.00 53.31 101 ASP A N 1
ATOM 716 C CA . ASP A 1 101 ? -11.980 6.845 -22.177 1.00 53.31 101 ASP A CA 1
ATOM 717 C C . ASP A 1 101 ? -11.643 6.240 -23.544 1.00 53.31 101 ASP A C 1
ATOM 719 O O . ASP A 1 101 ? -11.983 5.101 -23.860 1.00 53.31 101 ASP A O 1
ATOM 723 N N . ASP A 1 102 ? -10.991 7.041 -24.377 1.00 65.56 102 ASP A N 1
ATOM 724 C CA . ASP A 1 102 ? -10.434 6.654 -25.673 1.00 65.56 102 ASP A CA 1
ATOM 725 C C . ASP A 1 102 ? -9.140 5.820 -25.528 1.00 65.56 102 ASP A C 1
ATOM 727 O O . ASP A 1 102 ? -8.426 5.556 -26.500 1.00 65.56 102 ASP A O 1
ATOM 731 N N . GLY A 1 103 ? -8.787 5.433 -24.303 1.00 66.38 103 GLY A N 1
ATOM 732 C CA . GLY A 1 103 ? -7.544 4.772 -23.954 1.00 66.38 103 GLY A CA 1
ATOM 733 C C . GLY A 1 103 ? -6.329 5.699 -23.994 1.00 66.38 103 GLY A C 1
ATOM 734 O O . GLY A 1 103 ? -5.199 5.203 -23.947 1.00 66.38 103 GLY A O 1
ATOM 735 N N . ALA A 1 104 ? -6.496 7.027 -24.020 1.00 71.62 104 ALA A N 1
ATOM 736 C CA . ALA A 1 104 ? -5.404 7.962 -23.742 1.00 71.62 104 ALA A CA 1
ATOM 737 C C . ALA A 1 104 ? -4.823 7.746 -22.331 1.00 71.62 104 ALA A C 1
ATOM 739 O O . ALA A 1 104 ? -3.646 8.038 -22.101 1.00 71.62 104 ALA A O 1
ATOM 740 N N . SER A 1 105 ? -5.588 7.143 -21.411 1.00 65.44 105 SER A N 1
ATOM 741 C CA . SER A 1 105 ? -5.132 6.674 -20.093 1.00 65.44 105 SER A CA 1
ATOM 742 C C . SER A 1 105 ? -4.290 5.381 -20.136 1.00 65.44 105 SER A C 1
ATOM 744 O O . SER A 1 105 ? -3.509 5.115 -19.220 1.00 65.44 105 SER A O 1
ATOM 746 N N . TYR A 1 106 ? -4.400 4.570 -21.198 1.00 65.88 106 TYR A N 1
ATOM 747 C CA . TYR A 1 106 ? -3.899 3.192 -21.225 1.00 65.88 106 TYR A CA 1
ATOM 748 C C . TYR A 1 106 ? -2.365 3.105 -21.222 1.00 65.88 106 TYR A C 1
ATOM 750 O O . TYR A 1 106 ? -1.688 3.581 -22.137 1.00 65.88 106 TYR A O 1
ATOM 758 N N . ARG A 1 107 ? -1.793 2.435 -20.213 1.00 73.56 107 ARG A N 1
ATOM 759 C CA . ARG A 1 107 ? -0.337 2.202 -20.081 1.00 73.56 107 ARG A CA 1
ATOM 760 C C . ARG A 1 107 ? 0.050 0.716 -19.970 1.00 73.56 107 ARG A C 1
ATOM 762 O O . ARG A 1 107 ? 1.150 0.402 -19.524 1.00 73.56 107 ARG A O 1
ATOM 769 N N . GLY A 1 108 ? -0.829 -0.202 -20.385 1.00 62.50 108 GLY A N 1
ATOM 770 C CA . GLY A 1 108 ? -0.585 -1.653 -20.340 1.00 62.50 108 GLY A CA 1
ATOM 771 C C . GLY A 1 108 ? 0.431 -2.171 -21.373 1.00 62.50 108 GLY A C 1
ATOM 772 O O . GLY A 1 108 ? 1.062 -1.395 -22.095 1.00 62.50 108 GLY A O 1
ATOM 773 N N . THR A 1 109 ? 0.600 -3.495 -21.433 1.00 66.56 109 THR A N 1
ATOM 774 C CA . THR A 1 109 ? 1.671 -4.195 -22.178 1.00 66.56 109 THR A CA 1
ATOM 775 C C . THR A 1 109 ? 1.218 -4.901 -23.467 1.00 66.56 109 THR A C 1
ATOM 777 O O . THR A 1 109 ? 2.007 -5.631 -24.081 1.00 66.56 109 THR A O 1
ATOM 780 N N . VAL A 1 110 ? -0.025 -4.687 -23.921 1.00 73.62 110 VAL A N 1
ATOM 781 C CA . VAL A 1 110 ? -0.491 -5.188 -25.229 1.00 73.62 110 VAL A CA 1
ATOM 782 C C . VAL A 1 110 ? 0.373 -4.580 -26.335 1.00 73.62 110 VAL A C 1
ATOM 784 O O . VAL A 1 110 ? 0.603 -3.376 -26.358 1.00 73.62 110 VAL A O 1
ATOM 787 N N . HIS A 1 111 ? 0.871 -5.428 -27.235 1.00 78.00 111 HIS A N 1
ATOM 788 C CA . HIS A 1 111 ? 1.836 -5.094 -28.293 1.00 78.00 111 HIS A CA 1
ATOM 789 C C . HIS A 1 111 ? 1.472 -5.775 -29.628 1.00 78.00 111 HIS A C 1
ATOM 791 O O . HIS A 1 111 ? 2.341 -6.083 -30.453 1.00 78.00 111 HIS A O 1
ATOM 797 N N . LYS A 1 112 ? 0.177 -6.052 -29.819 1.00 81.25 112 LYS A N 1
ATOM 798 C CA . LYS A 1 112 ? -0.395 -6.615 -31.043 1.00 81.25 112 LYS A CA 1
ATOM 799 C C . LYS A 1 112 ? -1.695 -5.912 -31.409 1.00 81.25 112 LYS A C 1
ATOM 801 O O . LYS A 1 112 ? -2.478 -5.555 -30.530 1.00 81.25 112 LYS A O 1
ATOM 806 N N . THR A 1 113 ? -1.928 -5.768 -32.706 1.00 82.94 113 THR A N 1
ATOM 807 C CA . THR A 1 113 ? -3.172 -5.228 -33.264 1.00 82.94 113 THR A CA 1
ATOM 808 C C . THR A 1 113 ? -4.340 -6.216 -33.120 1.00 82.94 113 THR A C 1
ATOM 810 O O . THR A 1 113 ? -4.139 -7.411 -32.894 1.00 82.94 113 THR A O 1
ATOM 813 N N . LYS A 1 114 ? -5.571 -5.744 -33.361 1.00 77.25 114 LYS A N 1
ATOM 814 C CA . LYS A 1 114 ? -6.785 -6.572 -33.529 1.00 77.25 114 LYS A CA 1
ATOM 815 C C . LYS A 1 114 ? -6.633 -7.622 -34.646 1.00 77.25 114 LYS A C 1
ATOM 817 O O . LYS A 1 114 ? -7.232 -8.688 -34.580 1.00 77.25 114 LYS A O 1
ATOM 822 N N . THR A 1 115 ? -5.789 -7.342 -35.643 1.00 73.44 115 THR A N 1
ATOM 823 C CA . THR A 1 115 ? -5.396 -8.238 -36.751 1.00 73.44 115 THR A CA 1
ATOM 824 C C . THR A 1 115 ? -4.242 -9.194 -36.392 1.00 73.44 115 THR A C 1
ATOM 826 O O . THR A 1 115 ? -3.794 -9.967 -37.237 1.00 73.44 115 THR A O 1
ATOM 829 N N . GLY A 1 116 ? -3.743 -9.166 -35.150 1.00 73.25 116 GLY A N 1
ATOM 830 C CA . GLY A 1 116 ? -2.682 -10.044 -34.645 1.00 73.25 116 GLY A CA 1
ATOM 831 C C . GLY A 1 116 ? -1.254 -9.667 -35.065 1.00 73.25 116 GLY A C 1
ATOM 832 O O . GLY A 1 116 ? -0.314 -10.382 -34.707 1.00 73.25 116 GLY A O 1
ATOM 833 N N . LYS A 1 117 ? -1.064 -8.559 -35.795 1.00 82.62 117 LYS A N 1
ATOM 834 C CA . LYS A 1 117 ? 0.258 -8.056 -36.203 1.00 82.62 117 LYS A CA 1
ATOM 835 C C . LYS A 1 117 ? 1.035 -7.592 -34.971 1.00 82.62 117 LYS A C 1
ATOM 837 O O . LYS A 1 117 ? 0.473 -6.919 -34.109 1.00 82.62 117 LYS A O 1
ATOM 842 N N . ASN A 1 118 ? 2.331 -7.899 -34.893 1.00 83.00 118 ASN A N 1
ATOM 843 C CA . ASN A 1 118 ? 3.191 -7.350 -33.839 1.00 83.00 118 ASN A CA 1
ATOM 844 C C . ASN A 1 118 ? 3.412 -5.850 -34.072 1.00 83.00 118 ASN A C 1
ATOM 846 O O . ASN A 1 118 ? 3.720 -5.438 -35.193 1.00 83.00 118 ASN A O 1
ATOM 850 N N . CYS A 1 119 ? 3.330 -5.053 -33.012 1.00 91.50 119 CYS A N 1
ATOM 851 C CA . CYS A 1 119 ? 3.614 -3.624 -33.057 1.00 91.50 119 CYS A CA 1
ATOM 852 C C . CYS A 1 119 ? 5.110 -3.326 -33.288 1.00 91.50 119 CYS A C 1
ATOM 854 O O . CYS A 1 119 ? 5.985 -4.005 -32.742 1.00 91.50 119 CYS A O 1
ATOM 856 N N . GLN A 1 120 ? 5.402 -2.277 -34.056 1.00 94.12 120 GLN A N 1
ATOM 857 C CA . GLN A 1 120 ? 6.705 -1.612 -34.147 1.00 94.12 120 GLN A CA 1
ATOM 858 C C . GLN A 1 120 ? 6.961 -0.789 -32.870 1.00 94.12 120 GLN A C 1
ATOM 860 O O . GLN A 1 120 ? 6.024 -0.318 -32.226 1.00 94.12 120 GLN A O 1
ATOM 865 N N . ARG A 1 121 ? 8.235 -0.621 -32.481 1.00 91.69 121 ARG A N 1
ATOM 866 C CA . ARG A 1 121 ? 8.607 0.202 -31.315 1.00 91.69 121 ARG A CA 1
ATOM 867 C C . ARG A 1 121 ? 8.551 1.695 -31.648 1.00 91.69 121 ARG A C 1
ATOM 869 O O . ARG A 1 121 ? 9.071 2.094 -32.685 1.00 91.69 121 ARG A O 1
ATOM 876 N N . TRP A 1 122 ? 8.017 2.513 -30.739 1.00 91.56 122 TRP A N 1
ATOM 877 C CA . TRP A 1 122 ? 7.864 3.968 -30.914 1.00 91.56 122 TRP A CA 1
ATOM 878 C C . TRP A 1 122 ? 9.202 4.734 -31.004 1.00 91.56 122 TRP A C 1
ATOM 880 O O . TRP A 1 122 ? 9.238 5.875 -31.448 1.00 91.56 122 TRP A O 1
ATOM 890 N N . ASP A 1 123 ? 10.321 4.110 -30.624 1.00 87.44 123 ASP A N 1
ATOM 891 C CA . ASP A 1 123 ? 11.686 4.636 -30.788 1.00 87.44 123 ASP A CA 1
ATOM 892 C C . ASP A 1 123 ? 12.388 4.105 -32.063 1.00 87.44 123 ASP A C 1
ATOM 894 O O . ASP A 1 123 ? 13.623 4.136 -32.168 1.00 87.44 123 ASP A O 1
ATOM 898 N N . LYS A 1 124 ? 11.643 3.518 -33.007 1.00 90.75 124 LYS A N 1
ATOM 899 C CA . LYS A 1 124 ? 12.157 2.986 -34.278 1.00 90.75 124 LYS A CA 1
ATOM 900 C C . LYS A 1 124 ? 11.412 3.616 -35.444 1.00 90.75 124 LYS A C 1
ATOM 902 O O . LYS A 1 124 ? 10.227 3.889 -35.367 1.00 90.75 124 LYS A O 1
ATOM 907 N N . GLN A 1 125 ? 12.147 3.816 -36.530 1.00 93.12 125 GLN A N 1
ATOM 908 C CA . GLN A 1 125 ? 11.697 4.460 -37.767 1.00 93.12 125 GLN A CA 1
ATOM 909 C C . GLN A 1 125 ? 11.659 3.432 -38.914 1.00 93.12 125 GLN A C 1
ATOM 911 O O . GLN A 1 125 ? 12.058 3.719 -40.039 1.00 93.12 125 GLN A O 1
ATOM 916 N N . SER A 1 126 ? 11.328 2.178 -38.585 1.00 90.25 126 SER A N 1
ATOM 917 C CA . SER A 1 126 ? 11.345 1.044 -39.512 1.00 90.25 126 SER A CA 1
ATOM 918 C C . SER A 1 126 ? 10.509 -0.127 -38.954 1.00 90.25 126 SER A C 1
ATOM 920 O O . SER A 1 126 ? 10.656 -0.420 -37.760 1.00 90.25 126 SER A O 1
ATOM 922 N N . PRO A 1 127 ? 9.685 -0.819 -39.772 1.00 92.62 127 PRO A N 1
ATOM 923 C CA . PRO A 1 127 ? 9.459 -0.582 -41.206 1.00 92.62 127 PRO A CA 1
ATOM 924 C C . PRO A 1 127 ? 8.880 0.800 -41.539 1.00 92.62 127 PRO A C 1
ATOM 926 O O . PRO A 1 127 ? 9.229 1.350 -42.580 1.00 92.62 127 PRO A O 1
ATOM 929 N N . HIS A 1 128 ? 8.117 1.410 -40.630 1.00 94.56 128 HIS A N 1
ATOM 930 C CA . HIS A 1 128 ? 7.448 2.692 -40.862 1.00 94.56 128 HIS A CA 1
ATOM 931 C C . HIS A 1 128 ? 8.206 3.866 -40.239 1.00 94.56 128 HIS A C 1
ATOM 933 O O . HIS A 1 128 ? 8.582 3.816 -39.069 1.00 94.56 128 HIS A O 1
ATOM 939 N N . ALA A 1 129 ? 8.400 4.953 -40.984 1.00 92.75 129 ALA A N 1
ATOM 940 C CA . ALA A 1 129 ? 8.885 6.214 -40.421 1.00 92.75 129 ALA A CA 1
ATOM 941 C C . ALA A 1 129 ? 7.706 7.026 -39.852 1.00 92.75 129 ALA A C 1
ATOM 943 O O . ALA A 1 129 ? 6.661 7.128 -40.495 1.00 92.75 129 ALA A O 1
ATOM 944 N N . HIS A 1 130 ? 7.856 7.605 -38.658 1.00 92.25 130 HIS A N 1
ATOM 945 C CA . HIS A 1 130 ? 6.792 8.344 -37.975 1.00 92.25 130 HIS A CA 1
ATOM 946 C C . HIS A 1 130 ? 7.293 9.416 -36.997 1.00 92.25 130 HIS A C 1
ATOM 948 O O . HIS A 1 130 ? 8.351 9.295 -36.387 1.00 92.25 130 HIS A O 1
ATOM 954 N N . PHE A 1 131 ? 6.474 10.449 -36.785 1.00 87.31 131 PHE A N 1
ATOM 955 C CA . PHE A 1 131 ? 6.769 11.580 -35.891 1.00 87.31 131 PHE A CA 1
ATOM 956 C C . PHE A 1 131 ? 6.335 11.370 -34.428 1.00 87.31 131 PHE A C 1
ATOM 958 O O . PHE A 1 131 ? 6.755 12.119 -33.557 1.00 87.31 131 PHE A O 1
ATOM 965 N N . HIS A 1 132 ? 5.508 10.362 -34.135 1.00 88.00 132 HIS A N 1
ATOM 966 C CA . HIS A 1 132 ? 5.076 10.075 -32.763 1.00 88.00 132 HIS A CA 1
ATOM 967 C C . HIS A 1 132 ? 6.242 9.486 -31.953 1.00 88.00 132 HIS A C 1
ATOM 969 O O . HIS A 1 132 ? 6.593 8.323 -32.157 1.00 88.00 132 HIS A O 1
ATOM 975 N N . SER A 1 133 ? 6.833 10.275 -31.052 1.00 83.19 133 SER A N 1
ATOM 976 C CA . SER A 1 133 ? 7.915 9.860 -30.149 1.00 83.19 133 SER A CA 1
ATOM 977 C C . SER A 1 133 ? 7.627 10.254 -28.695 1.00 83.19 133 SER A C 1
ATOM 979 O O . SER A 1 133 ? 6.703 11.019 -28.415 1.00 83.19 133 SER A O 1
ATOM 981 N N . ALA A 1 134 ? 8.414 9.727 -27.755 1.00 80.25 134 ALA A N 1
ATOM 982 C CA . ALA A 1 134 ? 8.266 10.031 -26.331 1.00 80.25 134 ALA A CA 1
ATOM 983 C C . ALA A 1 134 ? 8.695 11.468 -25.961 1.00 80.25 134 ALA A C 1
ATOM 985 O O . ALA A 1 134 ? 8.334 11.946 -24.890 1.00 80.25 134 ALA A O 1
ATOM 986 N N . GLU A 1 135 ? 9.445 12.159 -26.824 1.00 78.25 135 GLU A N 1
ATOM 987 C CA . GLU A 1 135 ? 9.773 13.580 -26.670 1.00 78.25 135 GLU A CA 1
ATOM 988 C C . GLU A 1 135 ? 8.595 14.491 -27.053 1.00 78.25 135 GLU A C 1
ATOM 990 O O . GLU A 1 135 ? 8.328 15.458 -26.346 1.00 78.25 135 GLU A O 1
ATOM 995 N N . GLU A 1 136 ? 7.880 14.167 -28.138 1.00 80.38 136 GLU A N 1
ATOM 996 C CA . GLU A 1 136 ? 6.725 14.940 -28.629 1.00 80.38 136 GLU A CA 1
ATOM 997 C C . GLU A 1 136 ? 5.443 14.633 -27.826 1.00 80.38 136 GLU A C 1
ATOM 999 O O . GLU A 1 136 ? 4.624 15.515 -27.579 1.00 80.38 136 GLU A O 1
ATOM 1004 N N . TYR A 1 137 ? 5.289 13.387 -27.359 1.00 82.56 137 TYR A N 1
ATOM 1005 C CA . TYR A 1 137 ? 4.122 12.904 -26.609 1.00 82.56 137 TYR A CA 1
ATOM 1006 C C . TYR A 1 137 ? 4.508 12.352 -25.215 1.00 82.56 137 TYR A C 1
ATOM 1008 O O . TYR A 1 137 ? 4.257 11.174 -24.921 1.00 82.56 137 TYR A O 1
ATOM 1016 N N . PRO A 1 138 ? 5.106 13.168 -24.321 1.00 81.31 138 PRO A N 1
ATOM 1017 C CA . PRO A 1 138 ? 5.716 12.691 -23.074 1.00 81.31 138 PRO A CA 1
ATOM 1018 C C . PRO A 1 138 ? 4.716 12.059 -22.097 1.00 81.31 138 PRO A C 1
ATOM 1020 O O . PRO A 1 138 ? 5.015 11.044 -21.470 1.00 81.31 138 PRO A O 1
ATOM 1023 N N . GLU A 1 139 ? 3.497 12.595 -22.000 1.00 73.00 139 GLU A N 1
ATOM 1024 C CA . GLU A 1 139 ? 2.461 12.061 -21.102 1.00 73.00 139 GLU A CA 1
ATOM 1025 C C . GLU A 1 139 ? 1.791 10.788 -21.650 1.00 73.00 139 GLU A C 1
ATOM 1027 O O . GLU A 1 139 ? 1.221 9.997 -20.894 1.00 73.00 139 GLU A O 1
ATOM 1032 N N . SER A 1 140 ? 1.900 10.541 -22.961 1.00 74.31 140 SER A N 1
ATOM 1033 C CA . SER A 1 140 ? 1.267 9.402 -23.645 1.00 74.31 140 SER A CA 1
ATOM 1034 C C . SER A 1 140 ? 1.971 8.067 -23.394 1.00 74.31 140 SER A C 1
ATOM 1036 O O . SER A 1 140 ? 1.432 7.014 -23.730 1.00 74.31 140 SER A O 1
ATOM 1038 N N . GLY A 1 141 ? 3.170 8.082 -22.798 1.00 79.94 141 GLY A N 1
ATOM 1039 C CA . GLY A 1 141 ? 3.907 6.870 -22.436 1.00 79.94 141 GLY A CA 1
ATOM 1040 C C . GLY A 1 141 ? 4.213 5.970 -23.635 1.00 79.94 141 GLY A C 1
ATOM 1041 O O . GLY A 1 141 ? 3.972 4.761 -23.558 1.00 79.94 141 GLY A O 1
ATOM 1042 N N . LEU A 1 142 ? 4.706 6.555 -24.735 1.00 84.88 142 LEU A N 1
ATOM 1043 C CA . LEU A 1 142 ? 5.097 5.864 -25.974 1.00 84.88 142 LEU A CA 1
ATOM 1044 C C . LEU A 1 142 ? 6.349 4.992 -25.768 1.00 84.88 142 LEU A C 1
ATOM 1046 O O . LEU A 1 142 ? 7.461 5.329 -26.168 1.00 84.88 142 LEU A O 1
ATOM 1050 N N . GLU A 1 143 ? 6.157 3.869 -25.080 1.00 78.19 143 GLU A N 1
ATOM 1051 C CA . GLU A 1 143 ? 7.218 2.996 -24.580 1.00 78.19 143 GLU A CA 1
ATOM 1052 C C . GLU A 1 143 ? 7.235 1.640 -25.288 1.00 78.19 143 GLU A C 1
ATOM 1054 O O . GLU A 1 143 ? 6.189 1.038 -25.543 1.00 78.19 143 GLU A O 1
ATOM 1059 N N . GLU A 1 144 ? 8.446 1.143 -25.569 1.00 85.81 144 GLU A N 1
ATOM 1060 C CA . GLU A 1 144 ? 8.676 -0.091 -26.331 1.00 85.81 144 GLU A CA 1
ATOM 1061 C C . GLU A 1 144 ? 7.803 -0.112 -27.603 1.00 85.81 144 GLU A C 1
ATOM 1063 O O . GLU A 1 144 ? 7.855 0.841 -28.378 1.00 85.81 144 GLU A O 1
ATOM 1068 N N . ASN A 1 145 ? 7.021 -1.169 -27.828 1.00 88.38 145 ASN A N 1
ATOM 1069 C CA . ASN A 1 145 ? 6.010 -1.291 -28.881 1.00 88.38 145 ASN A CA 1
ATOM 1070 C C . ASN A 1 145 ? 4.595 -1.479 -28.306 1.00 88.38 145 ASN A C 1
ATOM 1072 O O . ASN A 1 145 ? 3.753 -2.127 -28.925 1.00 88.38 145 ASN A O 1
ATOM 1076 N N . PHE A 1 146 ? 4.331 -0.977 -27.099 1.00 86.06 146 PHE A N 1
ATOM 1077 C CA . PHE A 1 146 ? 3.019 -1.147 -26.483 1.00 86.06 146 PHE A CA 1
ATOM 1078 C C . PHE A 1 146 ? 1.976 -0.250 -27.153 1.00 86.06 146 PHE A C 1
ATOM 1080 O O . PHE A 1 146 ? 2.275 0.885 -27.519 1.00 86.06 146 PHE A O 1
ATOM 1087 N N . CYS A 1 147 ? 0.743 -0.730 -27.287 1.00 87.62 147 CYS A N 1
ATOM 1088 C CA . CYS A 1 147 ? -0.349 0.042 -27.866 1.00 87.62 147 CYS A CA 1
ATOM 1089 C C . CYS A 1 147 ? -0.672 1.260 -26.995 1.00 87.62 147 CYS A C 1
ATOM 1091 O O . CYS A 1 147 ? -0.732 1.156 -25.765 1.00 87.62 147 CYS A O 1
ATOM 1093 N N . ARG A 1 148 ? -0.868 2.421 -27.621 1.00 91.00 148 ARG A N 1
ATOM 1094 C CA . ARG A 1 148 ? -1.122 3.710 -26.958 1.00 91.00 148 ARG A CA 1
ATOM 1095 C C . ARG A 1 148 ? -2.087 4.538 -27.790 1.00 91.00 148 ARG A C 1
ATOM 1097 O O . ARG A 1 148 ? -2.225 4.303 -28.986 1.00 91.00 148 ARG A O 1
ATOM 1104 N N . ASN A 1 149 ? -2.718 5.523 -27.164 1.00 88.19 149 ASN A N 1
ATOM 1105 C CA . ASN A 1 149 ? -3.458 6.555 -27.875 1.00 88.19 149 ASN A CA 1
ATOM 1106 C C . ASN A 1 149 ? -2.827 7.936 -27.604 1.00 88.19 149 ASN A C 1
ATOM 1108 O O . ASN A 1 149 ? -3.268 8.637 -26.697 1.00 88.19 149 ASN A O 1
ATOM 1112 N N . PRO A 1 150 ? -1.751 8.317 -28.322 1.00 86.62 150 PRO A N 1
ATOM 1113 C CA . PRO A 1 150 ? -1.082 9.604 -28.110 1.00 86.62 150 PRO A CA 1
ATOM 1114 C C . PRO A 1 150 ? -1.849 10.815 -28.655 1.00 86.62 150 PRO A C 1
ATOM 1116 O O . PRO A 1 150 ? -1.502 11.950 -28.346 1.00 86.62 150 PRO A O 1
ATOM 1119 N N . ASN A 1 151 ? -2.845 10.589 -29.513 1.00 81.06 151 ASN A N 1
ATOM 1120 C CA . ASN A 1 151 ? -3.421 11.613 -30.384 1.00 81.06 151 ASN A CA 1
ATOM 1121 C C . ASN A 1 151 ? -4.949 11.752 -30.273 1.00 81.06 151 ASN A C 1
ATOM 1123 O O . ASN A 1 151 ? -5.541 12.406 -31.130 1.00 81.06 151 ASN A O 1
ATOM 1127 N N . GLY A 1 152 ? -5.585 11.130 -29.274 1.00 72.44 152 GLY A N 1
ATOM 1128 C CA . GLY A 1 152 ? -7.045 11.150 -29.117 1.00 72.44 152 GLY A CA 1
ATOM 1129 C C . GLY A 1 152 ? -7.796 10.442 -30.253 1.00 72.44 152 GLY A C 1
ATOM 1130 O O . GLY A 1 152 ? -8.839 10.904 -30.708 1.00 72.44 152 GLY A O 1
ATOM 1131 N N . ASP A 1 153 ? -7.215 9.361 -30.780 1.00 79.94 153 ASP A N 1
ATOM 1132 C CA . ASP A 1 153 ? -7.840 8.468 -31.760 1.00 79.94 153 ASP A CA 1
ATOM 1133 C C . ASP A 1 153 ? -8.969 7.635 -31.116 1.00 79.94 153 ASP A C 1
ATOM 1135 O O . ASP A 1 153 ? -9.190 7.687 -29.914 1.00 79.94 153 ASP A O 1
ATOM 1139 N N . THR A 1 154 ? -9.664 6.798 -31.884 1.00 72.94 154 THR A N 1
ATOM 1140 C CA . THR A 1 154 ? -10.816 5.993 -31.405 1.00 72.94 154 THR A CA 1
ATOM 1141 C C . THR A 1 154 ? -10.463 4.788 -30.509 1.00 72.94 154 THR A C 1
ATOM 1143 O O . THR A 1 154 ? -11.269 3.874 -30.344 1.00 72.94 154 THR A O 1
ATOM 1146 N N . GLY A 1 155 ? -9.252 4.746 -29.950 1.00 73.31 155 GLY A N 1
ATOM 1147 C CA . GLY A 1 155 ? -8.748 3.640 -29.135 1.00 73.31 155 GLY A CA 1
ATOM 1148 C C . GLY A 1 155 ? -7.234 3.436 -29.292 1.00 73.31 155 GLY A C 1
ATOM 1149 O O . GLY A 1 155 ? -6.667 3.834 -30.315 1.00 73.31 155 GLY A O 1
ATOM 1150 N N . PRO A 1 156 ? -6.545 2.782 -28.337 1.00 86.00 156 PRO A N 1
ATOM 1151 C CA . PRO A 1 156 ? -5.111 2.534 -28.432 1.00 86.00 156 PRO A CA 1
ATOM 1152 C C . PRO A 1 156 ? -4.709 1.701 -29.648 1.00 86.00 156 PRO A C 1
ATOM 1154 O O . PRO A 1 156 ? -5.302 0.670 -29.975 1.00 86.00 156 PRO A O 1
ATOM 1157 N N . TRP A 1 157 ? -3.646 2.153 -30.299 1.00 92.31 157 TRP A N 1
ATOM 1158 C CA . TRP A 1 157 ? -3.130 1.628 -31.552 1.00 92.31 157 TRP A CA 1
ATOM 1159 C C . TRP A 1 157 ? -1.603 1.540 -31.504 1.00 92.31 157 TRP A C 1
ATOM 1161 O O . TRP A 1 157 ? -0.964 1.938 -30.526 1.00 92.31 157 TRP A O 1
ATOM 1171 N N . CYS A 1 158 ? -1.006 0.996 -32.557 1.00 94.69 158 CYS A N 1
ATOM 1172 C CA . CYS A 1 158 ? 0.436 1.030 -32.771 1.00 94.69 158 CYS A CA 1
ATOM 1173 C C . CYS A 1 158 ? 0.768 1.049 -34.266 1.00 94.69 158 CYS A C 1
ATOM 1175 O O . CYS A 1 158 ? -0.025 0.585 -35.091 1.00 94.69 158 CYS A O 1
ATOM 1177 N N . TYR A 1 159 ? 1.956 1.543 -34.622 1.00 96.38 159 TYR A N 1
ATOM 1178 C CA . TYR A 1 159 ? 2.579 1.179 -35.899 1.00 96.38 159 TYR A CA 1
ATOM 1179 C C . TYR A 1 159 ? 2.839 -0.330 -35.911 1.00 96.38 159 TYR A C 1
ATOM 1181 O O . TYR A 1 159 ? 3.145 -0.888 -34.856 1.00 96.38 159 TYR A O 1
ATOM 1189 N N . THR A 1 160 ? 2.727 -1.012 -37.052 1.00 94.81 160 THR A N 1
ATOM 1190 C CA . THR A 1 160 ? 2.957 -2.471 -37.103 1.00 94.81 160 THR A CA 1
ATOM 1191 C C . THR A 1 160 ? 4.350 -2.825 -37.633 1.00 94.81 160 THR A C 1
ATOM 1193 O O . THR A 1 160 ? 5.053 -1.998 -38.200 1.00 94.81 160 THR A O 1
ATOM 1196 N N . THR A 1 161 ? 4.778 -4.069 -37.426 1.00 90.81 161 THR A N 1
ATOM 1197 C CA . THR A 1 161 ? 6.010 -4.625 -38.023 1.00 90.81 161 THR A CA 1
ATOM 1198 C C . THR A 1 161 ? 5.807 -5.178 -39.436 1.00 90.81 161 THR A C 1
ATOM 1200 O O . THR A 1 161 ? 6.762 -5.669 -40.035 1.00 90.81 161 THR A O 1
ATOM 1203 N N . ASP A 1 162 ? 4.591 -5.098 -39.976 1.00 89.56 162 ASP A N 1
ATOM 1204 C CA . ASP A 1 162 ? 4.272 -5.472 -41.350 1.00 89.56 162 ASP A CA 1
ATOM 1205 C C . ASP A 1 162 ? 4.450 -4.251 -42.276 1.00 89.56 162 ASP A C 1
ATOM 1207 O O . ASP A 1 162 ? 3.806 -3.224 -42.034 1.00 89.56 162 ASP A O 1
ATOM 1211 N N . PRO A 1 163 ? 5.305 -4.313 -43.318 1.00 90.19 163 PRO A N 1
ATOM 1212 C CA . PRO A 1 163 ? 5.493 -3.210 -44.263 1.00 90.19 163 PRO A CA 1
ATOM 1213 C C . PRO A 1 163 ? 4.223 -2.782 -45.011 1.00 90.19 163 PRO A C 1
ATOM 1215 O O . PRO A 1 163 ? 4.151 -1.636 -45.445 1.00 90.19 163 PRO A O 1
ATOM 1218 N N . GLU A 1 164 ? 3.223 -3.659 -45.140 1.00 91.50 164 GLU A N 1
ATOM 1219 C CA . GLU A 1 164 ? 1.973 -3.364 -45.855 1.00 91.50 164 GLU A CA 1
ATOM 1220 C C . GLU A 1 164 ? 0.887 -2.756 -44.935 1.00 91.50 164 GLU A C 1
ATOM 1222 O O . GLU A 1 164 ? -0.077 -2.161 -45.417 1.00 91.50 164 GLU A O 1
ATOM 1227 N N . GLU A 1 165 ? 1.025 -2.866 -43.605 1.00 88.81 165 GLU A N 1
ATOM 1228 C CA . GLU A 1 165 ? 0.047 -2.378 -42.616 1.00 88.81 165 GLU A CA 1
ATOM 1229 C C . GLU A 1 165 ? 0.693 -1.310 -41.715 1.00 88.81 165 GLU A C 1
ATOM 1231 O O . GLU A 1 165 ? 1.282 -1.618 -40.680 1.00 88.81 165 GLU A O 1
ATOM 1236 N N . LEU A 1 166 ? 0.588 -0.034 -42.114 1.00 90.50 166 LEU A N 1
ATOM 1237 C CA . LEU A 1 166 ? 1.210 1.117 -41.432 1.00 90.50 166 LEU A CA 1
ATOM 1238 C C . LEU A 1 166 ? 0.943 1.142 -39.918 1.00 90.50 166 LEU A C 1
ATOM 1240 O O . LEU A 1 166 ? 1.868 1.220 -39.109 1.00 90.50 166 LEU A O 1
ATOM 1244 N N . ARG A 1 167 ? -0.336 1.089 -39.536 1.00 91.94 167 ARG A N 1
ATOM 1245 C CA . ARG A 1 167 ? -0.795 1.093 -38.145 1.00 91.94 167 ARG A CA 1
ATOM 1246 C C . ARG A 1 167 ? -2.064 0.265 -37.992 1.00 91.94 167 ARG A C 1
ATOM 1248 O O . ARG A 1 167 ? -2.863 0.202 -38.924 1.00 91.94 167 ARG A O 1
ATOM 1255 N N . GLY A 1 168 ? -2.283 -0.281 -36.801 1.00 89.00 168 GLY A N 1
ATOM 1256 C CA . GLY A 1 168 ? -3.522 -0.969 -36.447 1.00 89.00 168 GLY A CA 1
ATOM 1257 C C . GLY A 1 168 ? -3.947 -0.680 -35.009 1.00 89.00 168 GLY A C 1
ATOM 1258 O O . GLY A 1 168 ? -3.110 -0.503 -34.122 1.00 89.00 168 GLY A O 1
ATOM 1259 N N . TYR A 1 169 ? -5.259 -0.636 -34.779 1.00 86.50 169 TYR A N 1
ATOM 1260 C CA . TYR A 1 169 ? -5.842 -0.583 -33.436 1.00 86.50 169 TYR A CA 1
ATOM 1261 C C . TYR A 1 169 ? -5.599 -1.894 -32.690 1.00 86.50 169 TYR A C 1
ATOM 1263 O O . TYR A 1 169 ? -5.502 -2.955 -33.311 1.00 86.50 169 TYR A O 1
ATOM 1271 N N . CYS A 1 170 ? -5.554 -1.834 -31.363 1.00 81.12 170 CYS A N 1
ATOM 1272 C CA . CYS A 1 170 ? -5.345 -2.982 -30.488 1.00 81.12 170 CYS A CA 1
ATOM 1273 C C . CYS A 1 170 ? -6.600 -3.309 -29.667 1.00 81.12 170 CYS A C 1
ATOM 1275 O O . CYS A 1 170 ? -7.473 -2.464 -29.471 1.00 81.12 170 CYS A O 1
ATOM 1277 N N . THR A 1 171 ? -6.685 -4.547 -29.186 1.00 74.25 171 THR A N 1
ATOM 1278 C CA . THR A 1 171 ? -7.640 -4.972 -28.150 1.00 74.25 171 THR A CA 1
ATOM 1279 C C . THR A 1 171 ? -6.994 -4.689 -26.796 1.00 74.25 171 THR A C 1
ATOM 1281 O O . THR A 1 171 ? -5.966 -5.281 -26.476 1.00 74.25 171 THR A O 1
ATOM 1284 N N . VAL A 1 172 ? -7.533 -3.732 -26.039 1.00 67.31 172 VAL A N 1
ATOM 1285 C CA . VAL A 1 172 ? -6.987 -3.281 -24.734 1.00 67.31 172 VAL A CA 1
ATOM 1286 C C . VAL A 1 172 ? -8.029 -3.260 -23.611 1.00 67.31 172 VAL A C 1
ATOM 1288 O O . VAL A 1 172 ? -7.679 -3.089 -22.448 1.00 67.31 172 VAL A O 1
ATOM 1291 N N . ASP A 1 173 ? -9.279 -3.500 -23.991 1.00 66.94 173 ASP A N 1
ATOM 1292 C CA . ASP A 1 173 ? -10.501 -3.701 -23.204 1.00 66.94 173 ASP A CA 1
ATOM 1293 C C . ASP A 1 173 ? -10.434 -4.848 -22.169 1.00 66.94 173 ASP A C 1
ATOM 1295 O O . ASP A 1 173 ? -11.283 -4.954 -21.285 1.00 66.94 173 ASP A O 1
ATOM 1299 N N . GLY A 1 174 ? -9.438 -5.733 -22.250 1.00 69.50 174 GLY A N 1
ATOM 1300 C CA . GLY A 1 174 ? -9.320 -6.883 -21.353 1.00 69.50 174 GLY A CA 1
ATOM 1301 C C . GLY A 1 174 ? -10.361 -7.981 -21.606 1.00 69.50 174 GLY A C 1
ATOM 1302 O O . GLY A 1 174 ? -10.613 -8.798 -20.721 1.00 69.50 174 GLY A O 1
ATOM 1303 N N . THR A 1 175 ? -10.938 -8.062 -22.809 1.00 73.50 175 THR A N 1
ATOM 1304 C CA . THR A 1 175 ? -11.735 -9.222 -23.269 1.00 73.50 175 THR A CA 1
ATOM 1305 C C . THR A 1 175 ? -10.949 -10.543 -23.227 1.00 73.50 175 THR A C 1
ATOM 1307 O O . THR A 1 175 ? -11.549 -11.619 -23.133 1.00 73.50 175 THR A O 1
ATOM 1310 N N . ASP A 1 176 ? -9.612 -10.486 -23.207 1.00 65.12 176 ASP A N 1
ATOM 1311 C CA . ASP A 1 176 ? -8.685 -11.609 -23.005 1.00 65.12 176 ASP A CA 1
ATOM 1312 C C . ASP A 1 176 ? -8.352 -11.898 -21.525 1.00 65.12 176 ASP A C 1
ATOM 1314 O O . ASP A 1 176 ? -7.753 -12.932 -21.217 1.00 65.12 176 ASP A O 1
ATOM 1318 N N . TYR A 1 177 ? -8.758 -11.036 -20.585 1.00 70.69 177 TYR A N 1
ATOM 1319 C CA . TYR A 1 177 ? -8.445 -11.196 -19.166 1.00 70.69 177 TYR A CA 1
ATOM 1320 C C . TYR A 1 177 ? -9.128 -12.441 -18.587 1.00 70.69 177 TYR A C 1
ATOM 1322 O O . TYR A 1 177 ? -10.355 -12.571 -18.596 1.00 70.69 177 TYR A O 1
ATOM 1330 N N . ARG A 1 178 ? -8.329 -13.372 -18.055 1.00 76.19 178 ARG A N 1
ATOM 1331 C CA . ARG A 1 178 ? -8.804 -14.609 -17.404 1.00 76.19 178 ARG A CA 1
ATOM 1332 C C . ARG A 1 178 ? -8.261 -14.782 -15.978 1.00 76.19 178 ARG A C 1
ATOM 1334 O O . ARG A 1 178 ? -8.242 -15.889 -15.451 1.00 76.19 178 ARG A O 1
ATOM 1341 N N . GLY A 1 179 ? -7.827 -13.692 -15.340 1.00 68.88 179 GLY A N 1
ATOM 1342 C CA . GLY A 1 179 ? -7.369 -13.706 -13.946 1.00 68.88 179 GLY A CA 1
ATOM 1343 C C . GLY A 1 179 ? -8.500 -13.893 -12.923 1.00 68.88 179 GLY A C 1
ATOM 1344 O O . GLY A 1 179 ? -9.668 -14.063 -13.275 1.00 68.88 179 GLY A O 1
ATOM 1345 N N . ASN A 1 180 ? -8.140 -13.871 -11.639 1.00 78.00 180 ASN A N 1
ATOM 1346 C CA . ASN A 1 180 ? -8.991 -14.241 -10.501 1.00 78.00 180 ASN A CA 1
ATOM 1347 C C . ASN A 1 180 ? -9.445 -13.056 -9.618 1.00 78.00 180 ASN A C 1
ATOM 1349 O O . ASN A 1 180 ? -9.947 -13.277 -8.511 1.00 78.00 180 ASN A O 1
ATOM 1353 N N . VAL A 1 181 ? -9.278 -11.808 -10.073 1.00 79.31 181 VAL A N 1
ATOM 1354 C CA . VAL A 1 181 ? -9.868 -10.639 -9.396 1.00 79.31 181 VAL A CA 1
ATOM 1355 C C . VAL A 1 181 ? -11.389 -10.790 -9.401 1.00 79.31 181 VAL A C 1
ATOM 1357 O O . VAL A 1 181 ? -11.968 -11.069 -10.444 1.00 79.31 181 VAL A O 1
ATOM 1360 N N . HIS A 1 182 ? -12.010 -10.642 -8.234 1.00 84.50 182 HIS A N 1
ATOM 1361 C CA . HIS A 1 182 ? -13.450 -10.810 -7.975 1.00 84.50 182 HIS A CA 1
ATOM 1362 C C . HIS A 1 182 ? -14.000 -9.655 -7.118 1.00 84.50 182 HIS A C 1
ATOM 1364 O O . HIS A 1 182 ? -14.953 -9.810 -6.355 1.00 84.50 182 HIS A O 1
ATOM 1370 N N . GLN A 1 183 ? -13.351 -8.494 -7.224 1.00 83.25 183 GLN A N 1
ATOM 1371 C CA . GLN A 1 183 ? -13.751 -7.250 -6.583 1.00 83.25 183 GLN A CA 1
ATOM 1372 C C . GLN A 1 183 ? -13.619 -6.089 -7.567 1.00 83.25 183 GLN A C 1
ATOM 1374 O O . GLN A 1 183 ? -12.713 -6.065 -8.407 1.00 83.25 183 GLN A O 1
ATOM 1379 N N . THR A 1 184 ? -14.515 -5.118 -7.436 1.00 82.94 184 THR A N 1
ATOM 1380 C CA . THR A 1 184 ? -14.541 -3.902 -8.248 1.00 82.94 184 THR A CA 1
ATOM 1381 C C . THR A 1 184 ? -13.378 -2.963 -7.905 1.00 82.94 184 THR A C 1
ATOM 1383 O O . THR A 1 184 ? -12.649 -3.159 -6.930 1.00 82.94 184 THR A O 1
ATOM 1386 N N . LYS A 1 185 ? -13.216 -1.882 -8.676 1.00 66.88 185 LYS A N 1
ATOM 1387 C CA . LYS A 1 185 ? -12.222 -0.821 -8.429 1.00 66.88 185 LYS A CA 1
ATOM 1388 C C . LYS A 1 185 ? -12.322 -0.171 -7.038 1.00 66.88 185 LYS A C 1
ATOM 1390 O O . LYS A 1 185 ? -11.334 0.374 -6.554 1.00 66.88 185 LYS A O 1
ATOM 1395 N N . GLU A 1 186 ? -13.497 -0.235 -6.409 1.00 69.00 186 GLU A N 1
ATOM 1396 C CA . GLU A 1 186 ? -13.787 0.299 -5.070 1.00 69.00 186 GLU A CA 1
ATOM 1397 C C . GLU A 1 186 ? -13.834 -0.796 -3.984 1.00 69.00 186 GLU A C 1
ATOM 1399 O O . GLU A 1 186 ? -14.063 -0.496 -2.814 1.00 69.00 186 GLU A O 1
ATOM 1404 N N . GLY A 1 187 ? -13.550 -2.056 -4.341 1.00 72.44 187 GLY A N 1
ATOM 1405 C CA . GLY A 1 187 ? -13.473 -3.186 -3.408 1.00 72.44 187 GLY A CA 1
ATOM 1406 C C . GLY A 1 187 ? -14.812 -3.861 -3.093 1.00 72.44 187 GLY A C 1
ATOM 1407 O O . GLY A 1 187 ? -14.878 -4.641 -2.146 1.00 72.44 187 GLY A O 1
ATOM 1408 N N . ILE A 1 188 ? -15.870 -3.578 -3.861 1.00 84.50 188 ILE A N 1
ATOM 1409 C CA . ILE A 1 188 ? -17.159 -4.277 -3.743 1.00 84.50 188 ILE A CA 1
ATOM 1410 C C . ILE A 1 188 ? -16.981 -5.695 -4.297 1.00 84.50 188 ILE A C 1
ATOM 1412 O O . ILE A 1 188 ? -16.327 -5.864 -5.325 1.00 84.50 188 ILE A O 1
ATOM 1416 N N . GLU A 1 189 ? -17.534 -6.718 -3.646 1.00 91.50 189 GLU A N 1
ATOM 1417 C CA . GLU A 1 189 ? -17.469 -8.085 -4.171 1.00 91.50 189 GLU A CA 1
ATOM 1418 C C . GLU A 1 189 ? -18.346 -8.256 -5.419 1.00 91.50 189 GLU A C 1
ATOM 1420 O O . GLU A 1 189 ? -19.450 -7.716 -5.525 1.00 91.50 189 GLU A O 1
ATOM 1425 N N . CYS A 1 190 ? -17.840 -9.029 -6.377 1.00 94.44 190 CYS A N 1
ATOM 1426 C CA . CYS A 1 190 ? -18.566 -9.383 -7.582 1.00 94.44 190 CYS A CA 1
ATOM 1427 C C . CYS A 1 190 ? -19.643 -10.452 -7.315 1.00 94.44 190 CYS A C 1
ATOM 1429 O O . CYS A 1 190 ? -19.397 -11.459 -6.647 1.00 94.44 190 CYS A O 1
ATOM 1431 N N . GLN A 1 191 ? -20.814 -10.286 -7.926 1.00 96.44 191 GLN A N 1
ATOM 1432 C CA . GLN A 1 191 ? -21.809 -11.339 -8.118 1.00 96.44 191 GLN A CA 1
ATOM 1433 C C . GLN A 1 191 ? -21.262 -12.407 -9.087 1.00 96.44 191 GLN A C 1
ATOM 1435 O O . GLN A 1 191 ? -20.485 -12.116 -9.997 1.00 96.44 191 GLN A O 1
ATOM 1440 N N . SER A 1 192 ? -21.663 -13.667 -8.896 1.00 96.00 192 SER A N 1
ATOM 1441 C CA . SER A 1 192 ? -21.296 -14.763 -9.802 1.00 96.00 192 SER A CA 1
ATOM 1442 C C . SER A 1 192 ? -22.066 -14.671 -11.120 1.00 96.00 192 SER A C 1
ATOM 1444 O O . SER A 1 192 ? -23.290 -14.591 -11.104 1.00 96.00 192 SER A O 1
ATOM 1446 N N . TRP A 1 193 ? -21.386 -14.798 -12.263 1.00 95.06 193 TRP A N 1
ATOM 1447 C CA . TRP A 1 193 ? -22.016 -14.780 -13.595 1.00 95.06 193 TRP A CA 1
ATOM 1448 C C . TRP A 1 193 ? -23.036 -15.915 -13.810 1.00 95.06 193 TRP A C 1
ATOM 1450 O O . TRP A 1 193 ? -23.796 -15.907 -14.774 1.00 95.06 193 TRP A O 1
ATOM 1460 N N . SER A 1 194 ? -23.036 -16.916 -12.927 1.00 92.19 194 SER A N 1
ATOM 1461 C CA . SER A 1 194 ? -23.975 -18.047 -12.922 1.00 92.19 194 SER A CA 1
ATOM 1462 C C . SER A 1 194 ? -25.213 -17.843 -12.037 1.00 92.19 194 SER A C 1
ATOM 1464 O O . SER A 1 194 ? -26.058 -18.733 -11.986 1.00 92.19 194 SER A O 1
ATOM 1466 N N . VAL A 1 195 ? -25.343 -16.707 -11.339 1.00 92.25 195 VAL A N 1
ATOM 1467 C CA . VAL A 1 195 ? -26.527 -16.381 -10.523 1.00 92.25 195 VAL A CA 1
ATOM 1468 C C . VAL A 1 195 ? -27.217 -15.119 -11.038 1.00 92.25 195 VAL A C 1
ATOM 1470 O O . VAL A 1 195 ? -26.630 -14.334 -11.773 1.00 92.25 195 VAL A O 1
ATOM 1473 N N . GLN A 1 196 ? -28.483 -14.937 -10.674 1.00 93.06 196 GLN A N 1
ATOM 1474 C CA . GLN A 1 196 ? -29.336 -13.816 -11.102 1.00 93.06 196 GLN A CA 1
ATOM 1475 C C . GLN A 1 196 ? -29.819 -13.001 -9.891 1.00 93.06 196 GLN A C 1
ATOM 1477 O O . GLN A 1 196 ? -30.967 -12.586 -9.810 1.00 93.06 196 GLN A O 1
ATOM 1482 N N . SER A 1 197 ? -28.956 -12.878 -8.881 1.00 88.50 197 SER A N 1
ATOM 1483 C CA . SER A 1 197 ? -29.249 -12.221 -7.609 1.00 88.50 197 SER A CA 1
ATOM 1484 C C . SER A 1 197 ? -27.936 -11.733 -6.983 1.00 88.50 197 SER A C 1
ATOM 1486 O O . SER A 1 197 ? -26.992 -12.528 -6.915 1.00 88.50 197 SER A O 1
ATOM 1488 N N . PRO A 1 198 ? -27.863 -10.490 -6.472 1.00 90.56 198 PRO A N 1
ATOM 1489 C CA . PRO A 1 198 ? -28.960 -9.520 -6.378 1.00 90.56 198 PRO A CA 1
ATOM 1490 C C . PRO A 1 198 ? -29.452 -8.921 -7.706 1.00 90.56 198 PRO A C 1
ATOM 1492 O O . PRO A 1 198 ? -30.577 -8.433 -7.737 1.00 90.56 198 PRO A O 1
ATOM 1495 N N . HIS A 1 199 ? -28.676 -9.000 -8.792 1.00 90.88 199 HIS A N 1
ATOM 1496 C CA . HIS A 1 199 ? -29.039 -8.413 -10.089 1.00 90.88 199 HIS A CA 1
ATOM 1497 C C . HIS A 1 199 ? -29.323 -9.486 -11.147 1.00 90.88 199 HIS A C 1
ATOM 1499 O O . HIS A 1 199 ? -28.510 -10.386 -11.358 1.00 90.88 199 HIS A O 1
ATOM 1505 N N . GLU A 1 200 ? -30.452 -9.389 -11.850 1.00 92.50 200 GLU A N 1
ATOM 1506 C CA . GLU A 1 200 ? -30.717 -10.200 -13.050 1.00 92.50 200 GLU A CA 1
ATOM 1507 C C . GLU A 1 200 ? -29.884 -9.676 -14.234 1.00 92.50 200 GLU A C 1
ATOM 1509 O O . GLU A 1 200 ? -29.726 -8.464 -14.396 1.00 92.50 200 GLU A O 1
ATOM 1514 N N . HIS A 1 201 ? -29.324 -10.564 -15.066 1.00 92.81 201 HIS A N 1
ATOM 1515 C CA . HIS A 1 201 ? -28.439 -10.153 -16.161 1.00 92.81 201 HIS A CA 1
ATOM 1516 C C . HIS A 1 201 ? -28.278 -11.172 -17.309 1.00 92.81 201 HIS A C 1
ATOM 1518 O O . HIS A 1 201 ? -28.159 -12.375 -17.068 1.00 92.81 201 HIS A O 1
ATOM 1524 N N . PRO A 1 202 ? -28.126 -10.713 -18.571 1.00 91.81 202 PRO A N 1
ATOM 1525 C CA . PRO A 1 202 ? -27.959 -11.597 -19.731 1.00 91.81 202 PRO A CA 1
ATOM 1526 C C . PRO A 1 202 ? -26.575 -12.268 -19.809 1.00 91.81 202 PRO A C 1
ATOM 1528 O O . PRO A 1 202 ? -26.425 -13.307 -20.457 1.00 91.81 202 PRO A O 1
ATOM 1531 N N . HIS A 1 203 ? -25.556 -11.685 -19.167 1.00 92.62 203 HIS A N 1
ATOM 1532 C CA . HIS A 1 203 ? -24.168 -12.146 -19.232 1.00 92.62 203 HIS A CA 1
ATOM 1533 C C . HIS A 1 203 ? -23.936 -13.357 -18.322 1.00 92.62 203 HIS A C 1
ATOM 1535 O O . HIS A 1 203 ? -23.570 -13.211 -17.160 1.00 92.62 203 HIS A O 1
ATOM 1541 N N . ASN A 1 204 ? -24.170 -14.559 -18.841 1.00 89.62 204 ASN A N 1
ATOM 1542 C CA . ASN A 1 204 ? -23.951 -15.818 -18.126 1.00 89.62 204 ASN A CA 1
ATOM 1543 C C . ASN A 1 204 ? -23.099 -16.801 -18.968 1.00 89.62 204 ASN A C 1
ATOM 1545 O O . ASN A 1 204 ? -22.918 -16.568 -20.169 1.00 89.62 204 ASN A O 1
ATOM 1549 N N . PRO A 1 205 ? -22.558 -17.890 -18.381 1.00 88.31 205 PRO A N 1
ATOM 1550 C CA . PRO A 1 205 ? -21.663 -18.819 -19.082 1.00 88.31 205 PRO A CA 1
ATOM 1551 C C . PRO A 1 205 ? -22.275 -19.546 -20.287 1.00 88.31 205 PRO A C 1
ATOM 1553 O O . PRO A 1 205 ? -21.531 -19.973 -21.167 1.00 88.31 205 PRO A O 1
ATOM 1556 N N . GLU A 1 206 ? -23.601 -19.696 -20.340 1.00 87.56 206 GLU A N 1
ATOM 1557 C CA . GLU A 1 206 ? -24.309 -20.349 -21.449 1.00 87.56 206 GLU A CA 1
ATOM 1558 C C . GLU A 1 206 ? -24.502 -19.378 -22.624 1.00 87.56 206 GLU A C 1
ATOM 1560 O O . GLU A 1 206 ? -24.289 -19.750 -23.778 1.00 87.56 206 GLU A O 1
ATOM 1565 N N . SER A 1 207 ? -24.821 -18.113 -22.325 1.00 83.56 207 SER A N 1
ATOM 1566 C CA . SER A 1 207 ? -24.930 -17.018 -23.299 1.00 83.56 207 SER A CA 1
ATOM 1567 C C . SER A 1 207 ? -23.569 -16.568 -23.859 1.00 83.56 207 SER A C 1
ATOM 1569 O O . SER A 1 207 ? -23.472 -16.236 -25.039 1.00 83.56 207 SER A O 1
ATOM 1571 N N . PHE A 1 208 ? -22.512 -16.551 -23.034 1.00 85.25 208 PHE A N 1
ATOM 1572 C CA . PHE A 1 208 ? -21.180 -16.020 -23.379 1.00 85.25 208 PHE A CA 1
ATOM 1573 C C . PHE A 1 208 ? -20.040 -17.038 -23.124 1.00 85.25 208 PHE A C 1
ATOM 1575 O O . PHE A 1 208 ? -19.094 -16.752 -22.380 1.00 85.25 208 PHE A O 1
ATOM 1582 N N . PRO A 1 209 ? -20.064 -18.230 -23.756 1.00 85.31 209 PRO A N 1
ATOM 1583 C CA . PRO A 1 209 ? -19.164 -19.340 -23.417 1.00 85.31 209 PRO A CA 1
ATOM 1584 C C . PRO A 1 209 ? -17.678 -19.085 -23.725 1.00 85.31 209 PRO A C 1
ATOM 1586 O O . PRO A 1 209 ? -16.815 -19.741 -23.150 1.00 85.31 209 PRO A O 1
ATOM 1589 N N . GLN A 1 210 ? -17.348 -18.134 -24.609 1.00 74.31 210 GLN A N 1
ATOM 1590 C CA . GLN A 1 210 ? -15.955 -17.776 -24.936 1.00 74.31 210 GLN A CA 1
ATOM 1591 C C . GLN A 1 210 ? -15.374 -16.686 -24.013 1.00 74.31 210 GLN A C 1
ATOM 1593 O O . GLN A 1 210 ? -14.153 -16.532 -23.898 1.00 74.31 210 GLN A O 1
ATOM 1598 N N . SER A 1 211 ? -16.233 -15.955 -23.299 1.00 77.31 211 SER A N 1
ATOM 1599 C CA . SER A 1 211 ? -15.836 -14.845 -22.422 1.00 77.31 211 SER A CA 1
ATOM 1600 C C . SER A 1 211 ? -15.271 -15.314 -21.074 1.00 77.31 211 SER A C 1
ATOM 1602 O O . SER A 1 211 ? -14.788 -14.504 -20.286 1.00 77.31 211 SER A O 1
ATOM 1604 N N . GLY A 1 212 ? -15.274 -16.630 -20.813 1.00 83.31 212 GLY A N 1
ATOM 1605 C CA . GLY A 1 212 ? -14.648 -17.240 -19.637 1.00 83.31 212 GLY A CA 1
ATOM 1606 C C . GLY A 1 212 ? -15.263 -16.775 -18.318 1.00 83.31 212 GLY A C 1
ATOM 1607 O O . GLY A 1 212 ? -14.519 -16.481 -17.381 1.00 83.31 212 GLY A O 1
ATOM 1608 N N . LEU A 1 213 ? -16.596 -16.660 -18.274 1.00 89.56 213 LEU A N 1
ATOM 1609 C CA . LEU A 1 213 ? -17.402 -16.152 -17.154 1.00 89.56 213 LEU A CA 1
ATOM 1610 C C . LEU A 1 213 ? -17.423 -17.105 -15.939 1.00 89.56 213 LEU A C 1
ATOM 1612 O O . LEU A 1 213 ? -18.462 -17.567 -15.477 1.00 89.56 213 LEU A O 1
ATOM 1616 N N . GLU A 1 214 ? -16.245 -17.439 -15.426 1.00 85.25 214 GLU A N 1
ATOM 1617 C CA . GLU A 1 214 ? -16.062 -18.350 -14.302 1.00 85.25 214 GLU A CA 1
ATOM 1618 C C . GLU A 1 214 ? -16.327 -17.651 -12.962 1.00 85.25 214 GLU A C 1
ATOM 1620 O O . GLU A 1 214 ? -15.717 -16.626 -12.647 1.00 85.25 214 GLU A O 1
ATOM 1625 N N . LYS A 1 215 ? -17.189 -18.261 -12.135 1.00 92.69 215 LYS A N 1
ATOM 1626 C CA . LYS A 1 215 ? -17.553 -17.779 -10.790 1.00 92.69 215 LYS A CA 1
ATOM 1627 C C . LYS A 1 215 ? -17.975 -16.301 -10.837 1.00 92.69 215 LYS A C 1
ATOM 1629 O O . LYS A 1 215 ? -18.823 -15.941 -11.644 1.00 92.69 215 LYS A O 1
ATOM 1634 N N . ASN A 1 216 ? -17.382 -15.464 -9.990 1.00 94.75 216 ASN A N 1
ATOM 1635 C CA . ASN A 1 216 ? -17.536 -14.015 -9.932 1.00 94.75 216 ASN A CA 1
ATOM 1636 C C . ASN A 1 216 ? -16.260 -13.264 -10.365 1.00 94.75 216 ASN A C 1
ATOM 1638 O O . ASN A 1 216 ? -16.025 -12.140 -9.932 1.00 94.75 216 ASN A O 1
ATOM 1642 N N . TYR A 1 217 ? -15.391 -13.873 -11.178 1.00 91.31 217 TYR A N 1
ATOM 1643 C CA . TYR A 1 217 ? -14.172 -13.192 -11.617 1.00 91.31 217 TYR A CA 1
ATOM 1644 C C . TYR A 1 217 ? -14.490 -12.077 -12.616 1.00 91.31 217 TYR A C 1
ATOM 1646 O O . TYR A 1 217 ? -15.271 -12.293 -13.536 1.00 91.31 217 TYR A O 1
ATOM 1654 N N . CYS A 1 218 ? -13.857 -10.913 -12.488 1.00 89.88 218 CYS A N 1
ATOM 1655 C CA . CYS A 1 218 ? -14.053 -9.787 -13.397 1.00 89.88 218 CYS A CA 1
ATOM 1656 C C . CYS A 1 218 ? -13.706 -10.171 -14.838 1.00 89.88 218 CYS A C 1
ATOM 1658 O O . CYS A 1 218 ? -12.674 -10.803 -15.096 1.00 89.88 218 CYS A O 1
ATOM 1660 N N . ARG A 1 219 ? -14.564 -9.795 -15.784 1.00 92.31 219 ARG A N 1
ATOM 1661 C CA . ARG A 1 219 ? -14.453 -10.122 -17.212 1.00 92.31 219 ARG A CA 1
ATOM 1662 C C . ARG A 1 219 ? -14.963 -8.957 -18.040 1.00 92.31 219 ARG A C 1
ATOM 1664 O O . ARG A 1 219 ? -15.626 -8.068 -17.529 1.00 92.31 219 ARG A O 1
ATOM 1671 N N . ASN A 1 220 ? -14.657 -8.993 -19.324 1.00 87.69 220 ASN A N 1
ATOM 1672 C CA . ASN A 1 220 ? -15.271 -8.121 -20.306 1.00 87.69 220 ASN A CA 1
ATOM 1673 C C . ASN A 1 220 ? -15.932 -9.021 -21.369 1.00 87.69 220 ASN A C 1
ATOM 1675 O O . ASN A 1 220 ? -15.238 -9.490 -22.275 1.00 87.69 220 ASN A O 1
ATOM 1679 N N . PRO A 1 221 ? -17.207 -9.420 -21.183 1.00 86.62 221 PRO A N 1
ATOM 1680 C CA . PRO A 1 221 ? -17.902 -10.320 -22.103 1.00 86.62 221 PRO A CA 1
ATOM 1681 C C . PRO A 1 221 ? -18.460 -9.638 -23.354 1.00 86.62 221 PRO A C 1
ATOM 1683 O O . PRO A 1 221 ? -18.787 -10.340 -24.309 1.00 86.62 221 PRO A O 1
ATOM 1686 N N . ASP A 1 222 ? -18.584 -8.315 -23.321 1.00 79.38 222 ASP A N 1
ATOM 1687 C CA . ASP A 1 222 ? -19.334 -7.460 -24.240 1.00 79.38 222 ASP A CA 1
ATOM 1688 C C . ASP A 1 222 ? -18.450 -6.498 -25.056 1.00 79.38 222 ASP A C 1
ATOM 1690 O O . ASP A 1 222 ? -18.861 -6.057 -26.129 1.00 79.38 222 ASP A O 1
ATOM 1694 N N . GLY A 1 223 ? -17.212 -6.250 -24.621 1.00 68.06 223 GLY A N 1
ATOM 1695 C CA . GLY A 1 223 ? -16.233 -5.411 -25.321 1.00 68.06 223 GLY A CA 1
ATOM 1696 C C . GLY A 1 223 ? -16.201 -3.953 -24.856 1.00 68.06 223 GLY A C 1
ATOM 1697 O O . GLY A 1 223 ? -15.814 -3.086 -25.638 1.00 68.06 223 GLY A O 1
ATOM 1698 N N . ASP A 1 224 ? -16.608 -3.688 -23.611 1.00 76.00 224 ASP A N 1
ATOM 1699 C CA . ASP A 1 224 ? -16.581 -2.364 -22.976 1.00 76.00 224 ASP A CA 1
ATOM 1700 C C . ASP A 1 224 ? -15.132 -1.898 -22.672 1.00 76.00 224 ASP A C 1
ATOM 1702 O O . ASP A 1 224 ? -14.160 -2.571 -23.014 1.00 76.00 224 ASP A O 1
ATOM 1706 N N . SER A 1 225 ? -14.936 -0.748 -22.028 1.00 64.12 225 SER A N 1
ATOM 1707 C CA . SER A 1 225 ? -13.617 -0.124 -21.822 1.00 64.12 225 SER A CA 1
ATOM 1708 C C . SER A 1 225 ? -12.616 -0.917 -20.957 1.00 64.12 225 SER A C 1
ATOM 1710 O O . SER A 1 225 ? -11.410 -0.667 -21.027 1.00 64.12 225 SER A O 1
ATOM 1712 N N . GLY A 1 226 ? -13.076 -1.879 -20.152 1.00 70.88 226 GLY A N 1
ATOM 1713 C CA . GLY A 1 226 ? -12.239 -2.650 -19.229 1.00 70.88 226 GLY A CA 1
ATOM 1714 C C . GLY A 1 226 ? -13.003 -3.783 -18.532 1.00 70.88 226 GLY A C 1
ATOM 1715 O O . GLY A 1 226 ? -14.234 -3.777 -18.535 1.00 70.88 226 GLY A O 1
ATOM 1716 N N . PRO A 1 227 ? -12.323 -4.756 -17.889 1.00 83.50 227 PRO A N 1
ATOM 1717 C CA . PRO A 1 227 ? -13.002 -5.827 -17.164 1.00 83.50 227 PRO A CA 1
ATOM 1718 C C . PRO A 1 227 ? -13.834 -5.311 -15.990 1.00 83.50 227 PRO A C 1
ATOM 1720 O O . PRO A 1 227 ? -13.375 -4.507 -15.178 1.00 83.50 227 PRO A O 1
ATOM 1723 N N . TRP A 1 228 ? -15.048 -5.830 -15.879 1.00 92.50 228 TRP A N 1
ATOM 1724 C CA . TRP A 1 228 ? -16.067 -5.431 -14.920 1.00 92.50 228 TRP A CA 1
ATOM 1725 C C . TRP A 1 228 ? -16.743 -6.666 -14.304 1.00 92.50 228 TRP A C 1
ATOM 1727 O O . TRP A 1 228 ? -16.401 -7.810 -14.624 1.00 92.50 228 TRP A O 1
ATOM 1737 N N . CYS A 1 229 ? -17.667 -6.449 -13.372 1.00 95.94 229 CYS A N 1
ATOM 1738 C CA . CYS A 1 229 ? -18.577 -7.480 -12.877 1.00 95.94 229 CYS A CA 1
ATOM 1739 C C . CYS A 1 229 ? -19.891 -6.868 -12.371 1.00 95.94 229 CYS A C 1
ATOM 1741 O O . CYS A 1 229 ? -19.919 -5.699 -11.975 1.00 95.94 229 CYS A O 1
ATOM 1743 N N . TYR A 1 230 ? -20.966 -7.661 -12.338 1.00 96.94 230 TYR A N 1
ATOM 1744 C CA . TYR A 1 230 ? -22.113 -7.371 -11.467 1.00 96.94 230 TYR A CA 1
ATOM 1745 C C . TYR A 1 230 ? -21.661 -7.419 -10.003 1.00 96.94 230 TYR A C 1
ATOM 1747 O O . TYR A 1 230 ? -20.732 -8.164 -9.695 1.00 96.94 230 TYR A O 1
ATOM 1755 N N . THR A 1 231 ? -22.271 -6.654 -9.095 1.00 94.69 231 THR A N 1
ATOM 1756 C CA . THR A 1 231 ? -21.817 -6.576 -7.686 1.00 94.69 231 THR A CA 1
ATOM 1757 C C . THR A 1 231 ? -22.800 -7.217 -6.706 1.00 94.69 231 THR A C 1
ATOM 1759 O O . THR A 1 231 ? -23.982 -7.363 -7.001 1.00 94.69 231 THR A O 1
ATOM 1762 N N . THR A 1 232 ? -22.334 -7.587 -5.512 1.00 90.12 232 THR A N 1
ATOM 1763 C CA . THR A 1 232 ? -23.201 -8.080 -4.425 1.00 90.12 232 THR A CA 1
ATOM 1764 C C . THR A 1 232 ? -23.979 -6.969 -3.701 1.00 90.12 232 THR A C 1
ATOM 1766 O O . THR A 1 232 ? -24.813 -7.267 -2.846 1.00 90.12 232 THR A O 1
ATOM 1769 N N . ASN A 1 233 ? -23.757 -5.692 -4.037 1.00 84.19 233 ASN A N 1
ATOM 1770 C CA . ASN A 1 233 ? -24.478 -4.556 -3.463 1.00 84.19 233 ASN A CA 1
ATOM 1771 C C . ASN A 1 233 ? -25.793 -4.295 -4.223 1.00 84.19 233 ASN A C 1
ATOM 1773 O O . ASN A 1 233 ? -25.779 -4.075 -5.433 1.00 84.19 233 ASN A O 1
ATOM 1777 N N . LEU A 1 234 ? -26.920 -4.245 -3.500 1.00 87.75 234 LEU A N 1
ATOM 1778 C CA . LEU A 1 234 ? -28.260 -3.982 -4.049 1.00 87.75 234 LEU A CA 1
ATOM 1779 C C . LEU A 1 234 ? -28.379 -2.634 -4.784 1.00 87.75 234 LEU A C 1
ATOM 1781 O O . LEU A 1 234 ? -29.210 -2.502 -5.677 1.00 87.75 234 LEU A O 1
ATOM 1785 N N . GLU A 1 235 ? -27.574 -1.637 -4.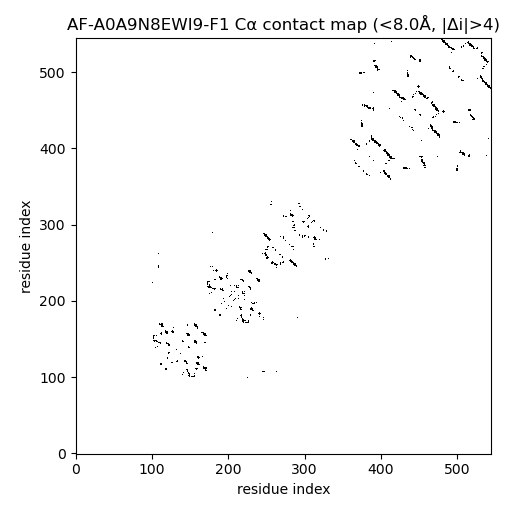414 1.00 86.19 235 GLU A N 1
ATOM 1786 C CA . GLU A 1 235 ? -27.635 -0.281 -4.982 1.00 86.19 235 GLU A CA 1
ATOM 1787 C C . GLU A 1 235 ? -26.727 -0.094 -6.211 1.00 86.19 235 GLU A C 1
ATOM 1789 O O . GLU A 1 235 ? -26.848 0.903 -6.922 1.00 86.19 235 GLU A O 1
ATOM 1794 N N . ILE A 1 236 ? -25.805 -1.031 -6.473 1.00 84.62 236 ILE A N 1
ATOM 1795 C CA . ILE A 1 236 ? -24.781 -0.916 -7.522 1.00 84.62 236 ILE A CA 1
ATOM 1796 C C . ILE A 1 236 ? -24.822 -2.180 -8.381 1.00 84.62 236 ILE A C 1
ATOM 1798 O O . ILE A 1 236 ? -24.209 -3.193 -8.044 1.00 84.62 236 ILE A O 1
ATOM 1802 N N . ALA A 1 237 ? -25.546 -2.110 -9.502 1.00 86.69 237 ALA A N 1
ATOM 1803 C CA . ALA A 1 237 ? -25.761 -3.245 -10.402 1.00 86.69 237 ALA A CA 1
ATOM 1804 C C . ALA A 1 237 ? -24.446 -3.893 -10.857 1.00 86.69 237 ALA A C 1
ATOM 1806 O O . ALA A 1 237 ? -24.241 -5.094 -10.690 1.00 86.69 237 ALA A O 1
ATOM 1807 N N . TRP A 1 238 ? -23.531 -3.085 -11.389 1.00 94.31 238 TRP A N 1
ATOM 1808 C CA . TRP A 1 238 ? -22.230 -3.513 -11.893 1.00 94.31 238 TRP A CA 1
ATOM 1809 C C . TRP A 1 238 ? -21.185 -2.410 -11.713 1.00 94.31 238 TRP A C 1
ATOM 1811 O O . TRP A 1 238 ? -21.528 -1.244 -11.506 1.00 94.31 238 TRP A O 1
ATOM 1821 N N . GLN A 1 239 ? -19.901 -2.770 -11.779 1.00 87.81 239 GLN A N 1
ATOM 1822 C CA . GLN A 1 239 ? -18.805 -1.801 -11.773 1.00 87.81 239 GLN A CA 1
ATOM 1823 C C . GLN A 1 239 ? -17.526 -2.386 -12.401 1.00 87.81 239 GLN A C 1
ATOM 1825 O O . GLN A 1 239 ? -17.261 -3.585 -12.306 1.00 87.81 239 GLN A O 1
ATOM 1830 N N . TYR A 1 240 ? -16.695 -1.527 -13.001 1.00 83.81 240 TYR A N 1
ATOM 1831 C CA . TYR A 1 240 ? -15.342 -1.883 -13.452 1.00 83.81 240 TYR A CA 1
ATOM 1832 C C . TYR A 1 240 ? -14.437 -2.374 -12.315 1.00 83.81 240 TYR A C 1
ATOM 1834 O O . TYR A 1 240 ? -14.542 -1.914 -11.174 1.00 83.81 240 TYR A O 1
ATOM 1842 N N . CYS A 1 241 ? -13.488 -3.246 -12.648 1.00 81.56 241 CYS A N 1
ATOM 1843 C CA . CYS A 1 241 ? -12.496 -3.804 -11.736 1.00 81.56 241 CYS A CA 1
ATOM 1844 C C . CYS A 1 241 ? -11.081 -3.297 -12.037 1.00 81.56 241 CYS A C 1
ATOM 1846 O O . CYS A 1 241 ? -10.658 -3.229 -13.190 1.00 81.56 241 CYS A O 1
ATOM 1848 N N . THR A 1 242 ? -10.292 -3.043 -10.991 1.00 77.31 242 THR A N 1
ATOM 1849 C CA . THR A 1 242 ? -8.856 -2.751 -11.136 1.00 77.31 242 THR A CA 1
ATOM 1850 C C . THR A 1 242 ? -8.081 -4.055 -11.338 1.00 77.31 242 THR A C 1
ATOM 1852 O O . THR A 1 242 ? -7.519 -4.616 -10.396 1.00 77.31 242 THR A O 1
ATOM 1855 N N . VAL A 1 243 ? -8.065 -4.573 -12.567 1.00 67.00 243 VAL A N 1
ATOM 1856 C CA . VAL A 1 243 ? -7.286 -5.774 -12.897 1.00 67.00 243 VAL A CA 1
ATOM 1857 C C . VAL A 1 243 ? -5.780 -5.467 -12.986 1.00 67.00 243 VAL A C 1
ATOM 1859 O O . VAL A 1 243 ? -5.390 -4.447 -13.560 1.00 67.00 243 VAL A O 1
ATOM 1862 N N . PRO A 1 244 ? -4.895 -6.341 -12.468 1.00 58.75 244 PRO A N 1
ATOM 1863 C CA . PRO A 1 244 ? -3.476 -6.297 -12.804 1.00 58.75 244 PRO A CA 1
ATOM 1864 C C . PRO A 1 244 ? -3.269 -6.445 -14.321 1.00 58.75 244 PRO A C 1
ATOM 1866 O O . PRO A 1 244 ? -4.028 -7.184 -14.957 1.00 58.75 244 PRO A O 1
ATOM 1869 N N . PRO A 1 245 ? -2.232 -5.819 -14.911 1.00 53.00 245 PRO A N 1
ATOM 1870 C CA . PRO A 1 245 ? -1.897 -6.046 -16.313 1.00 53.00 245 PRO A CA 1
ATOM 1871 C C . PRO A 1 245 ? -1.629 -7.534 -16.564 1.00 53.00 245 PRO A C 1
ATOM 1873 O O . PRO A 1 245 ? -1.020 -8.216 -15.735 1.00 53.00 245 PRO A O 1
ATOM 1876 N N . SER A 1 246 ? -2.075 -8.029 -17.721 1.00 58.22 246 SER A N 1
ATOM 1877 C CA . SER A 1 246 ? -2.038 -9.454 -18.075 1.00 58.22 246 SER A CA 1
ATOM 1878 C C . SER A 1 246 ? -0.623 -10.041 -18.129 1.00 58.22 246 SER A C 1
ATOM 1880 O O . SER A 1 246 ? -0.479 -11.254 -17.961 1.00 58.22 246 SER A O 1
ATOM 1882 N N . SER A 1 247 ? 0.412 -9.199 -18.263 1.00 66.75 247 SER A N 1
ATOM 1883 C CA . SER A 1 247 ? 1.814 -9.553 -18.023 1.00 66.75 247 SER A CA 1
ATOM 1884 C C . SER A 1 247 ? 2.533 -8.599 -17.055 1.00 66.75 247 SER A C 1
ATOM 1886 O O . SER A 1 247 ? 2.322 -7.384 -17.064 1.00 66.75 247 SER A O 1
ATOM 1888 N N . TYR A 1 248 ? 3.430 -9.154 -16.234 1.00 77.12 248 TYR A N 1
ATOM 1889 C CA . TYR A 1 248 ? 4.425 -8.416 -15.446 1.00 77.12 248 TYR A CA 1
ATOM 1890 C C . TYR A 1 248 ? 5.726 -9.217 -15.301 1.00 77.12 248 TYR A C 1
ATOM 1892 O O . TYR A 1 248 ? 5.779 -10.413 -15.574 1.00 77.12 248 TYR A O 1
ATOM 1900 N N . TYR A 1 249 ? 6.798 -8.565 -14.862 1.00 87.75 249 TYR A N 1
ATOM 1901 C CA . TYR A 1 249 ? 8.141 -9.135 -14.779 1.00 87.75 249 TYR A CA 1
ATOM 1902 C C . TYR A 1 249 ? 8.597 -9.293 -13.324 1.00 87.75 249 TYR A C 1
ATOM 1904 O O . TYR A 1 249 ? 8.369 -8.412 -12.492 1.00 87.75 249 TYR A O 1
ATOM 1912 N N . LEU A 1 250 ? 9.302 -10.385 -13.020 1.00 92.38 250 LEU A N 1
ATOM 1913 C CA . LEU A 1 250 ? 9.975 -10.602 -11.735 1.00 92.38 250 LEU A CA 1
ATOM 1914 C C . LEU A 1 250 ? 11.481 -10.734 -11.950 1.00 92.38 250 LEU A C 1
ATOM 1916 O O . LEU A 1 250 ? 11.938 -11.539 -12.762 1.00 92.38 250 LEU A O 1
ATOM 1920 N N . VAL A 1 251 ? 12.270 -9.981 -11.186 1.00 92.94 251 VAL A N 1
ATOM 1921 C CA . VAL A 1 251 ? 13.734 -10.084 -11.208 1.00 92.94 251 VAL A CA 1
ATOM 1922 C C . VAL A 1 251 ? 14.154 -11.144 -10.196 1.00 92.94 251 VAL A C 1
ATOM 1924 O O . VAL A 1 251 ? 14.061 -10.924 -8.990 1.00 92.94 251 VAL A O 1
ATOM 1927 N N . VAL A 1 252 ? 14.627 -12.298 -10.663 1.00 92.56 252 VAL A N 1
ATOM 1928 C CA . VAL A 1 252 ? 15.146 -13.363 -9.795 1.00 92.56 252 VAL A CA 1
ATOM 1929 C C . VAL A 1 252 ? 16.661 -13.232 -9.722 1.00 92.56 252 VAL A C 1
ATOM 1931 O O . VAL A 1 252 ? 17.342 -13.333 -10.739 1.00 92.56 252 VAL A O 1
ATOM 1934 N N . ALA A 1 253 ? 17.213 -13.024 -8.527 1.00 88.44 253 ALA A N 1
ATOM 1935 C CA . ALA A 1 253 ? 18.658 -12.979 -8.314 1.00 88.44 253 ALA A CA 1
ATOM 1936 C C . ALA A 1 253 ? 19.036 -13.433 -6.899 1.00 88.44 253 ALA A C 1
ATOM 1938 O O . ALA A 1 253 ? 18.354 -13.122 -5.922 1.00 88.44 253 ALA A O 1
ATOM 1939 N N . TYR A 1 254 ? 20.170 -14.128 -6.772 1.00 82.75 254 TYR A N 1
ATOM 1940 C CA . TYR A 1 254 ? 20.736 -14.534 -5.470 1.00 82.75 254 TYR A CA 1
ATOM 1941 C C . TYR A 1 254 ? 19.820 -15.441 -4.635 1.00 82.75 254 TYR A C 1
ATOM 1943 O O . TYR A 1 254 ? 19.822 -15.374 -3.408 1.00 82.75 254 TYR A O 1
ATOM 1951 N N . GLY A 1 255 ? 19.022 -16.283 -5.295 1.00 83.88 255 GLY A N 1
ATOM 1952 C CA . GLY A 1 255 ? 18.116 -17.214 -4.619 1.00 83.88 255 GLY A CA 1
ATOM 1953 C C . GLY A 1 255 ? 16.758 -16.631 -4.210 1.00 83.88 255 GLY A C 1
ATOM 1954 O O . GLY A 1 255 ? 16.002 -17.336 -3.554 1.00 83.88 255 GLY A O 1
ATOM 1955 N N . ARG A 1 256 ? 16.429 -15.387 -4.589 1.00 88.19 256 ARG A N 1
ATOM 1956 C CA . ARG A 1 256 ? 15.132 -14.750 -4.295 1.00 88.19 256 ARG A CA 1
ATOM 1957 C C . ARG A 1 256 ? 14.651 -13.828 -5.416 1.00 88.19 256 ARG A C 1
ATOM 1959 O O . ARG A 1 256 ? 15.429 -13.444 -6.289 1.00 88.19 256 ARG A O 1
ATOM 1966 N N . VAL A 1 257 ? 13.382 -13.434 -5.353 1.00 89.12 257 VAL A N 1
ATOM 1967 C CA . VAL A 1 257 ? 12.859 -12.286 -6.107 1.00 89.12 257 VAL A CA 1
ATOM 1968 C C . VAL A 1 257 ? 13.435 -10.981 -5.530 1.00 89.12 257 VAL A C 1
ATOM 1970 O O . VAL A 1 257 ? 13.756 -10.882 -4.341 1.00 89.12 257 VAL A O 1
ATOM 1973 N N . ARG A 1 258 ? 13.629 -9.985 -6.395 1.00 87.25 258 ARG A N 1
ATOM 1974 C CA . ARG A 1 258 ? 14.196 -8.665 -6.105 1.00 87.25 258 ARG A CA 1
ATOM 1975 C C . ARG A 1 258 ? 13.208 -7.585 -6.528 1.00 87.25 258 ARG A C 1
ATOM 1977 O O . ARG A 1 258 ? 12.734 -7.621 -7.652 1.00 87.25 258 ARG A O 1
ATOM 1984 N N . GLY A 1 259 ? 12.927 -6.632 -5.640 1.00 75.88 259 GLY A N 1
ATOM 1985 C CA . GLY A 1 259 ? 12.165 -5.415 -5.955 1.00 75.88 259 GLY A CA 1
ATOM 1986 C C . GLY A 1 259 ? 10.681 -5.587 -6.319 1.00 75.88 259 GLY A C 1
ATOM 1987 O O . GLY A 1 259 ? 10.024 -4.584 -6.570 1.00 75.88 259 GLY A O 1
ATOM 1988 N N . GLY A 1 260 ? 10.147 -6.812 -6.288 1.00 79.94 260 GLY A N 1
ATOM 1989 C CA . GLY A 1 260 ? 8.722 -7.101 -6.472 1.00 79.94 260 GLY A CA 1
ATOM 1990 C C . GLY A 1 260 ? 8.296 -7.258 -7.935 1.00 79.94 260 GLY A C 1
ATOM 1991 O O . GLY A 1 260 ? 9.070 -7.710 -8.783 1.00 79.94 260 GLY A O 1
ATOM 1992 N N . LYS A 1 261 ? 7.030 -6.918 -8.203 1.00 83.62 261 LYS A N 1
ATOM 1993 C CA . LYS A 1 261 ? 6.357 -7.023 -9.507 1.00 83.62 261 LYS A CA 1
ATOM 1994 C C . LYS A 1 261 ? 6.652 -5.772 -10.347 1.00 83.62 261 LYS A C 1
ATOM 1996 O O . LYS A 1 261 ? 6.254 -4.671 -9.977 1.00 83.62 261 LYS A O 1
ATOM 2001 N N . TYR A 1 262 ? 7.332 -5.930 -11.482 1.00 76.50 262 TYR A N 1
ATOM 2002 C CA . TYR A 1 262 ? 7.640 -4.837 -12.410 1.00 76.50 262 TYR A CA 1
ATOM 2003 C C . TYR A 1 262 ? 6.706 -4.860 -13.619 1.00 76.50 262 TYR A C 1
ATOM 2005 O O . TYR A 1 262 ? 6.682 -5.838 -14.354 1.00 76.50 262 TYR A O 1
ATOM 2013 N N . THR A 1 263 ? 6.010 -3.762 -13.899 1.00 64.62 263 THR A N 1
ATOM 2014 C CA . THR A 1 263 ? 5.275 -3.579 -15.167 1.00 64.62 263 THR A CA 1
ATOM 2015 C C . THR A 1 263 ? 6.162 -3.028 -16.290 1.00 64.62 263 THR A C 1
ATOM 2017 O O . THR A 1 263 ? 5.899 -3.255 -17.465 1.00 64.62 263 THR A O 1
ATOM 2020 N N . ASP A 1 264 ? 7.260 -2.356 -15.934 1.00 66.62 264 ASP A N 1
ATOM 2021 C CA . ASP A 1 264 ? 8.241 -1.777 -16.856 1.00 66.62 264 ASP A CA 1
ATOM 2022 C C . ASP A 1 264 ? 9.504 -2.652 -16.931 1.00 66.62 264 ASP A C 1
ATOM 2024 O O . ASP A 1 264 ? 10.250 -2.806 -15.954 1.00 66.62 264 ASP A O 1
ATOM 2028 N N . ILE A 1 265 ? 9.772 -3.195 -18.121 1.00 79.44 265 ILE A N 1
ATOM 2029 C CA . ILE A 1 265 ? 10.927 -4.059 -18.388 1.00 79.44 265 ILE A CA 1
ATOM 2030 C C . ILE A 1 265 ? 12.272 -3.335 -18.200 1.00 79.44 265 ILE A C 1
ATOM 2032 O O . ILE A 1 265 ? 13.266 -3.966 -17.837 1.00 79.44 265 ILE A O 1
ATOM 2036 N N . ARG A 1 266 ? 12.332 -2.008 -18.373 1.00 73.44 266 ARG A N 1
ATOM 2037 C CA . ARG A 1 266 ? 13.544 -1.200 -18.148 1.00 73.44 266 ARG A CA 1
ATOM 2038 C C . ARG A 1 266 ? 13.852 -1.104 -16.653 1.00 73.44 266 ARG A C 1
ATOM 2040 O O . ARG A 1 266 ? 15.009 -1.258 -16.267 1.00 73.44 266 ARG A O 1
ATOM 2047 N N . LYS A 1 267 ? 12.829 -0.951 -15.798 1.00 77.31 267 LYS A N 1
ATOM 2048 C CA . LYS A 1 267 ? 12.978 -0.991 -14.326 1.00 77.31 267 LYS A CA 1
ATOM 2049 C C . LYS A 1 267 ? 13.432 -2.376 -13.846 1.00 77.31 267 LYS A C 1
ATOM 2051 O O . LYS A 1 267 ? 14.332 -2.460 -13.008 1.00 77.31 267 LYS A O 1
ATOM 2056 N N . ALA A 1 268 ? 12.901 -3.450 -14.434 1.00 85.31 268 ALA A N 1
ATOM 2057 C CA . ALA A 1 268 ? 13.351 -4.817 -14.157 1.00 85.31 268 ALA A CA 1
ATOM 2058 C C . ALA A 1 268 ? 14.816 -5.052 -14.595 1.00 85.31 268 ALA A C 1
ATOM 2060 O O . ALA A 1 268 ? 15.626 -5.567 -13.819 1.00 85.31 268 ALA A O 1
ATOM 2061 N N . LYS A 1 269 ? 15.205 -4.600 -15.800 1.00 86.94 269 LYS A N 1
ATOM 2062 C CA . LYS A 1 269 ? 16.605 -4.613 -16.273 1.00 86.94 269 LYS A CA 1
ATOM 2063 C C . LYS A 1 269 ? 17.529 -3.801 -15.361 1.00 86.94 269 LYS A C 1
ATOM 2065 O O . LYS A 1 269 ? 18.628 -4.260 -15.062 1.00 86.94 269 LYS A O 1
ATOM 2070 N N . ALA A 1 270 ? 17.085 -2.643 -14.871 1.00 83.62 270 ALA A N 1
ATOM 2071 C CA . ALA A 1 270 ? 17.859 -1.809 -13.955 1.00 83.62 270 ALA A CA 1
ATOM 2072 C C . ALA A 1 270 ? 18.105 -2.492 -12.597 1.00 83.62 270 ALA A C 1
ATOM 2074 O O . ALA A 1 270 ? 19.215 -2.418 -12.078 1.00 83.62 270 ALA A O 1
ATOM 2075 N N . GLU A 1 271 ? 17.129 -3.206 -12.025 1.00 86.38 271 GLU A N 1
ATOM 2076 C CA . GLU A 1 271 ? 17.352 -4.015 -10.813 1.00 86.38 271 GLU A CA 1
ATOM 2077 C C . GLU A 1 271 ? 18.284 -5.209 -11.083 1.00 86.38 271 GLU A C 1
ATOM 2079 O O . GLU A 1 271 ? 19.202 -5.450 -10.298 1.00 86.38 271 GLU A O 1
ATOM 2084 N N . LEU A 1 272 ? 18.129 -5.901 -12.221 1.00 88.12 272 LEU A N 1
ATOM 2085 C CA . LEU A 1 272 ? 19.052 -6.960 -12.660 1.00 88.12 272 LEU A CA 1
ATOM 2086 C C . LEU A 1 272 ? 20.498 -6.435 -12.822 1.00 88.12 272 LEU A C 1
ATOM 2088 O O . LEU A 1 272 ? 21.460 -7.155 -12.541 1.00 88.12 272 LEU A O 1
ATOM 2092 N N . ALA A 1 273 ? 20.654 -5.177 -13.248 1.00 84.00 273 ALA A N 1
ATOM 2093 C CA . ALA A 1 273 ? 21.937 -4.504 -13.443 1.00 84.00 273 ALA A CA 1
ATOM 2094 C C . ALA A 1 273 ? 22.640 -4.086 -12.136 1.00 84.00 273 ALA A C 1
ATOM 2096 O O . ALA A 1 273 ? 23.861 -3.941 -12.141 1.00 84.00 273 ALA A O 1
ATOM 2097 N N . LYS A 1 274 ? 21.945 -3.997 -10.989 1.00 80.81 274 LYS A N 1
ATOM 2098 C CA . LYS A 1 274 ? 22.550 -3.711 -9.659 1.00 80.81 274 LYS A CA 1
ATOM 2099 C C . LYS A 1 274 ? 23.430 -4.860 -9.116 1.00 80.81 274 LYS A C 1
ATOM 2101 O O . LYS A 1 274 ? 23.729 -4.915 -7.926 1.00 80.81 274 LYS A O 1
ATOM 2106 N N . GLY A 1 275 ? 23.806 -5.813 -9.972 1.00 62.66 275 GLY A N 1
ATOM 2107 C CA . GLY A 1 275 ? 24.482 -7.071 -9.652 1.00 62.66 275 GLY A CA 1
ATOM 2108 C C . GLY A 1 275 ? 25.732 -7.376 -10.482 1.00 62.66 275 GLY A C 1
ATOM 2109 O O . GLY A 1 275 ? 26.112 -8.539 -10.617 1.00 62.66 275 GLY A O 1
ATOM 2110 N N . THR A 1 276 ? 26.339 -6.376 -11.118 1.00 55.62 276 THR A N 1
ATOM 2111 C CA . THR A 1 276 ? 27.372 -6.546 -12.154 1.00 55.62 276 THR A CA 1
ATOM 2112 C C . THR A 1 276 ? 28.730 -7.034 -11.628 1.00 55.62 276 THR A C 1
ATOM 2114 O O . THR A 1 276 ? 29.687 -6.284 -11.484 1.00 55.62 276 THR A O 1
ATOM 2117 N N . GLY A 1 277 ? 28.862 -8.351 -11.444 1.00 56.69 277 GLY A N 1
ATOM 2118 C CA . GLY A 1 277 ? 30.157 -9.010 -11.243 1.00 56.69 277 GLY A CA 1
ATOM 2119 C C . GLY A 1 277 ? 30.109 -10.525 -11.459 1.00 56.69 277 GLY A C 1
ATOM 2120 O O . GLY A 1 277 ? 29.064 -11.154 -11.284 1.00 56.69 277 GLY A O 1
ATOM 2121 N N . LYS A 1 278 ? 31.252 -11.134 -11.819 1.00 50.34 278 LYS A N 1
ATOM 2122 C CA . LYS A 1 278 ? 31.385 -12.602 -11.981 1.00 50.34 278 LYS A CA 1
ATOM 2123 C C . LYS A 1 278 ? 31.276 -13.380 -10.660 1.00 50.34 278 LYS A C 1
ATOM 2125 O O . LYS A 1 278 ? 31.065 -14.585 -10.692 1.00 50.34 278 LYS A O 1
ATOM 2130 N N . GLN A 1 279 ? 31.413 -12.708 -9.515 1.00 53.25 279 GLN A N 1
ATOM 2131 C CA . GLN A 1 279 ? 31.258 -13.309 -8.184 1.00 53.25 279 GLN A CA 1
ATOM 2132 C C . GLN A 1 279 ? 29.795 -13.317 -7.694 1.00 53.25 279 GLN A C 1
ATOM 2134 O O . GLN A 1 279 ? 29.496 -13.883 -6.647 1.00 53.25 279 GLN A O 1
ATOM 2139 N N . HIS A 1 280 ? 28.867 -12.704 -8.439 1.00 59.44 280 HIS A N 1
ATOM 2140 C CA . HIS A 1 280 ? 27.508 -12.421 -7.974 1.00 59.44 280 HIS A CA 1
ATOM 2141 C C . HIS A 1 280 ? 26.451 -13.299 -8.663 1.00 59.44 280 HIS A C 1
ATOM 2143 O O . HIS A 1 280 ? 25.650 -12.808 -9.457 1.00 59.44 280 HIS A O 1
ATOM 2149 N N . GLY A 1 281 ? 26.432 -14.581 -8.280 1.00 71.94 281 GLY A N 1
ATOM 2150 C CA . GLY A 1 281 ? 25.263 -15.475 -8.304 1.00 71.94 281 GLY A CA 1
ATOM 2151 C C . GLY A 1 281 ? 24.540 -15.732 -9.635 1.00 71.94 281 GLY A C 1
ATOM 2152 O O . GLY A 1 281 ? 24.892 -15.229 -10.697 1.00 71.94 281 GLY A O 1
ATOM 2153 N N . THR A 1 282 ? 23.486 -16.543 -9.551 1.00 87.06 282 THR A N 1
ATOM 2154 C CA . THR A 1 282 ? 22.524 -16.756 -10.639 1.00 87.06 282 THR A CA 1
ATOM 2155 C C . THR A 1 282 ? 21.496 -15.628 -10.650 1.00 87.06 282 THR A C 1
ATOM 2157 O O . THR A 1 282 ? 21.022 -15.216 -9.581 1.00 87.06 282 THR A O 1
ATOM 2160 N N . ARG A 1 283 ? 21.157 -15.115 -11.839 1.00 90.19 283 ARG A N 1
ATOM 2161 C CA . ARG A 1 283 ? 20.146 -14.061 -12.008 1.00 90.19 283 ARG A CA 1
ATOM 2162 C C . ARG A 1 283 ? 19.539 -14.000 -13.413 1.00 90.19 283 ARG A C 1
ATOM 2164 O O . ARG A 1 283 ? 20.262 -14.114 -14.404 1.00 90.19 283 ARG A O 1
ATOM 2171 N N . LEU A 1 284 ? 18.235 -13.753 -13.492 1.00 92.56 284 LEU A N 1
ATOM 2172 C CA . LEU A 1 284 ? 17.474 -13.508 -14.724 1.00 92.56 284 LEU A CA 1
ATOM 2173 C C . LEU A 1 284 ? 16.190 -12.720 -14.423 1.00 92.56 284 LEU A C 1
ATOM 2175 O O . LEU A 1 284 ? 15.833 -12.529 -13.261 1.00 92.56 284 LEU A O 1
ATOM 2179 N N . ILE A 1 285 ? 15.491 -12.265 -15.459 1.00 92.81 285 ILE A N 1
ATOM 2180 C CA . ILE A 1 285 ? 14.100 -11.810 -15.344 1.00 92.81 285 ILE A CA 1
ATOM 2181 C C . ILE A 1 285 ? 13.202 -12.967 -15.790 1.00 92.81 285 ILE A C 1
ATOM 2183 O O . ILE A 1 285 ? 13.546 -13.660 -16.744 1.00 92.81 285 ILE A O 1
ATOM 2187 N N . VAL A 1 286 ? 12.073 -13.197 -15.125 1.00 92.50 286 VAL A N 1
ATOM 2188 C CA . VAL A 1 286 ? 10.979 -13.999 -15.696 1.00 92.50 286 VAL A CA 1
ATOM 2189 C C . VAL A 1 286 ? 9.806 -13.094 -16.031 1.00 92.50 286 VAL A C 1
ATOM 2191 O O . VAL A 1 286 ? 9.569 -12.099 -15.345 1.00 92.50 286 VAL A O 1
ATOM 2194 N N . GLU A 1 287 ? 9.066 -13.459 -17.068 1.00 87.38 287 GLU A N 1
ATOM 2195 C CA . GLU A 1 287 ? 7.742 -12.909 -17.327 1.00 87.38 287 GLU A CA 1
ATOM 2196 C C . GLU A 1 287 ? 6.689 -13.784 -16.634 1.00 87.38 287 GLU A C 1
ATOM 2198 O O . GLU A 1 287 ? 6.801 -15.012 -16.595 1.00 87.38 287 GLU A O 1
ATOM 2203 N N . VAL A 1 288 ? 5.686 -13.139 -16.052 1.00 83.44 288 VAL A N 1
ATOM 2204 C CA . VAL A 1 288 ? 4.532 -13.755 -15.404 1.00 83.44 288 VAL A CA 1
ATOM 2205 C C . VAL A 1 288 ? 3.300 -13.282 -16.155 1.00 83.44 288 VAL A C 1
ATOM 2207 O O . VAL A 1 288 ? 3.076 -12.078 -16.261 1.00 83.44 288 VAL A O 1
ATOM 2210 N N . GLN A 1 289 ? 2.503 -14.218 -16.663 1.00 73.94 289 GLN A N 1
ATOM 2211 C CA . GLN A 1 289 ? 1.240 -13.933 -17.338 1.00 73.94 289 GLN A CA 1
ATOM 2212 C C . GLN A 1 289 ? 0.103 -14.647 -16.611 1.00 73.94 289 GLN A C 1
ATOM 2214 O O . GLN A 1 289 ? 0.236 -15.824 -16.278 1.00 73.94 289 GLN A O 1
ATOM 2219 N N . ASN A 1 290 ? -0.993 -13.939 -16.318 1.00 66.19 290 ASN A N 1
ATOM 2220 C CA . ASN A 1 290 ? -2.148 -14.476 -15.575 1.00 66.19 290 ASN A CA 1
ATOM 2221 C C . ASN A 1 290 ? -1.749 -15.290 -14.315 1.00 66.19 290 ASN A C 1
ATOM 2223 O O . ASN A 1 290 ? -2.199 -16.415 -14.106 1.00 66.19 290 ASN A O 1
ATOM 2227 N N . GLY A 1 291 ? -0.830 -14.751 -13.502 1.00 69.31 291 GLY A N 1
ATOM 2228 C CA . GLY A 1 291 ? -0.326 -15.402 -12.280 1.00 69.31 291 GLY A CA 1
ATOM 2229 C C . GLY A 1 291 ? 0.621 -16.596 -12.498 1.00 69.31 291 GLY A C 1
ATOM 2230 O O . GLY A 1 291 ? 1.079 -17.193 -11.528 1.00 69.31 291 GLY A O 1
ATOM 2231 N N . THR A 1 292 ? 0.956 -16.936 -13.745 1.00 75.19 292 THR A N 1
ATOM 2232 C CA . THR A 1 292 ? 1.816 -18.074 -14.101 1.00 75.19 292 THR A CA 1
ATOM 2233 C C . THR A 1 292 ? 3.158 -17.595 -14.653 1.00 75.19 292 THR A C 1
ATOM 2235 O O . THR A 1 292 ? 3.207 -16.801 -15.589 1.00 75.19 292 THR A O 1
ATOM 2238 N N . VAL A 1 293 ? 4.267 -18.090 -14.094 1.00 83.31 293 VAL A N 1
ATOM 2239 C CA . VAL A 1 293 ? 5.620 -17.847 -14.633 1.00 83.31 293 VAL A CA 1
ATOM 2240 C C . VAL A 1 293 ? 5.754 -18.538 -15.993 1.00 83.31 293 VAL A C 1
ATOM 2242 O O . VAL A 1 293 ? 5.546 -19.752 -16.069 1.00 83.31 293 VAL A O 1
ATOM 2245 N N . LEU A 1 294 ? 6.124 -17.799 -17.044 1.00 80.19 294 LEU A N 1
ATOM 2246 C CA . LEU A 1 294 ? 6.315 -18.371 -18.379 1.00 80.19 294 LEU A CA 1
ATOM 2247 C C . LEU A 1 294 ? 7.454 -19.402 -18.405 1.00 80.19 294 LEU A C 1
ATOM 2249 O O . LEU A 1 294 ? 8.466 -19.271 -17.714 1.00 80.19 294 LEU A O 1
ATOM 2253 N N . SER A 1 295 ? 7.282 -20.438 -19.228 1.00 62.00 295 SER A N 1
ATOM 2254 C CA . SER A 1 295 ? 8.195 -21.584 -19.301 1.00 62.00 295 SER A CA 1
ATOM 2255 C C . SER A 1 295 ? 9.467 -21.339 -20.116 1.00 62.00 295 SER A C 1
ATOM 2257 O O . SER A 1 295 ? 10.435 -22.067 -19.914 1.00 62.00 295 SER A O 1
ATOM 2259 N N . ASP A 1 296 ? 9.479 -20.351 -21.020 1.00 75.81 296 ASP A N 1
ATOM 2260 C CA . ASP A 1 296 ? 10.697 -19.886 -21.698 1.00 75.81 296 ASP A CA 1
ATOM 2261 C C . ASP A 1 296 ? 11.237 -18.616 -21.015 1.00 75.81 296 ASP A C 1
ATOM 2263 O O . ASP A 1 296 ? 10.621 -17.558 -21.132 1.00 75.81 296 ASP A O 1
ATOM 2267 N N . PRO A 1 297 ? 12.393 -18.676 -20.333 1.00 76.50 297 PRO A N 1
ATOM 2268 C CA . PRO A 1 297 ? 13.092 -17.507 -19.818 1.00 76.50 297 PRO A CA 1
ATOM 2269 C C . PRO A 1 297 ? 14.206 -17.021 -20.763 1.00 76.50 297 PRO A C 1
ATOM 2271 O O . PRO A 1 297 ? 14.947 -16.104 -20.409 1.00 76.50 297 PRO A O 1
ATOM 2274 N N . HIS A 1 298 ? 14.402 -17.616 -21.943 1.00 78.62 298 HIS A N 1
ATOM 2275 C CA . HIS A 1 298 ? 15.352 -17.092 -22.928 1.00 78.62 298 HIS A CA 1
ATOM 2276 C C . HIS A 1 298 ? 14.827 -15.815 -23.593 1.00 78.62 298 HIS A C 1
ATOM 2278 O O . HIS A 1 298 ? 15.641 -14.985 -24.013 1.00 78.62 298 HIS A O 1
ATOM 2284 N N . THR A 1 299 ? 13.506 -15.622 -23.604 1.00 79.25 299 THR A N 1
ATOM 2285 C CA . THR A 1 299 ? 12.797 -14.449 -24.129 1.00 79.25 299 THR A CA 1
ATOM 2286 C C . THR A 1 299 ? 11.955 -13.796 -23.029 1.00 79.25 299 THR A C 1
ATOM 2288 O O . THR A 1 299 ? 11.260 -14.488 -22.297 1.00 79.25 299 THR A O 1
ATOM 2291 N N . VAL A 1 300 ? 12.002 -12.467 -22.897 1.00 79.31 300 VAL A N 1
ATOM 2292 C CA . VAL A 1 300 ? 11.154 -11.679 -21.978 1.00 79.31 300 VAL A CA 1
ATOM 2293 C C . VAL A 1 300 ? 10.766 -10.377 -22.677 1.00 79.31 300 VAL A C 1
ATOM 2295 O O . VAL A 1 300 ? 11.632 -9.737 -23.275 1.00 79.31 300 VAL A O 1
ATOM 2298 N N . ALA A 1 301 ? 9.492 -9.976 -22.621 1.00 68.81 301 ALA A N 1
ATOM 2299 C CA . ALA A 1 301 ? 8.962 -8.814 -23.348 1.00 68.81 301 ALA A CA 1
ATOM 2300 C C . ALA A 1 301 ? 9.276 -8.857 -24.864 1.00 68.81 301 ALA A C 1
ATOM 2302 O O . ALA A 1 301 ? 9.662 -7.855 -25.467 1.00 68.81 301 ALA A O 1
ATOM 2303 N N . GLY A 1 302 ? 9.227 -10.053 -25.466 1.00 71.44 302 GLY A N 1
ATOM 2304 C CA . GLY A 1 302 ? 9.614 -10.297 -26.865 1.00 71.44 302 GLY A CA 1
ATOM 2305 C C . GLY A 1 302 ? 11.117 -10.166 -27.170 1.00 71.44 302 GLY A C 1
ATOM 2306 O O . GLY A 1 302 ? 11.526 -10.337 -28.316 1.00 71.44 302 GLY A O 1
ATOM 2307 N N . GLN A 1 303 ? 11.961 -9.881 -26.173 1.00 73.81 303 GLN A N 1
ATOM 2308 C CA . GLN A 1 303 ? 13.397 -9.652 -26.341 1.00 73.81 303 GLN A CA 1
ATOM 2309 C C . GLN A 1 303 ? 14.204 -10.821 -25.768 1.00 73.81 303 GLN A C 1
ATOM 2311 O O . GLN A 1 303 ? 13.986 -11.250 -24.636 1.00 73.81 303 GLN A O 1
ATOM 2316 N N . SER A 1 304 ? 15.200 -11.311 -26.513 1.00 83.38 304 SER A N 1
ATOM 2317 C CA . SER A 1 304 ? 16.128 -12.315 -25.979 1.00 83.38 304 SER A CA 1
ATOM 2318 C C . SER A 1 304 ? 16.901 -11.752 -24.778 1.00 83.38 304 SER A C 1
ATOM 2320 O O . SER A 1 304 ? 17.456 -10.650 -24.862 1.00 83.38 304 SER A O 1
ATOM 2322 N N . GLN A 1 305 ? 16.980 -12.510 -23.679 1.00 88.75 305 GLN A N 1
ATOM 2323 C CA . GLN A 1 305 ? 17.718 -12.138 -22.470 1.00 88.75 305 GLN A CA 1
ATOM 2324 C C . GLN A 1 305 ? 19.236 -12.249 -22.676 1.00 88.75 305 GLN A C 1
ATOM 2326 O O . GLN A 1 305 ? 19.896 -13.173 -22.188 1.00 88.75 305 GLN A O 1
ATOM 2331 N N . VAL A 1 306 ? 19.803 -11.291 -23.408 1.00 84.44 306 VAL A N 1
ATOM 2332 C CA . VAL A 1 306 ? 21.242 -11.147 -23.668 1.00 84.44 306 VAL A CA 1
ATOM 2333 C C . VAL A 1 306 ? 21.739 -9.738 -23.342 1.00 84.44 306 VAL A C 1
ATOM 2335 O O . VAL A 1 306 ? 20.970 -8.776 -23.319 1.00 84.44 306 VAL A O 1
ATOM 2338 N N . TRP A 1 307 ? 23.053 -9.611 -23.131 1.00 82.56 307 TRP A N 1
ATOM 2339 C CA . TRP A 1 307 ? 23.709 -8.343 -22.789 1.00 82.56 307 TRP A CA 1
ATOM 2340 C C . TRP A 1 307 ? 23.420 -7.226 -23.805 1.00 82.56 307 TRP A C 1
ATOM 2342 O O . TRP A 1 307 ? 23.171 -6.094 -23.405 1.00 82.56 307 TRP A O 1
ATOM 2352 N N . ALA A 1 308 ? 23.384 -7.549 -25.104 1.00 82.56 308 ALA A N 1
ATOM 2353 C CA . ALA A 1 308 ? 23.076 -6.593 -26.174 1.00 82.56 308 ALA A CA 1
ATOM 2354 C C . ALA A 1 308 ? 21.690 -5.930 -26.027 1.00 82.56 308 ALA A C 1
ATOM 2356 O O . ALA A 1 308 ? 21.517 -4.784 -26.423 1.00 82.56 308 ALA A O 1
ATOM 2357 N N . ASN A 1 309 ? 20.738 -6.617 -25.388 1.00 80.44 309 ASN A N 1
ATOM 2358 C CA . ASN A 1 309 ? 19.385 -6.124 -25.124 1.00 80.44 309 ASN A CA 1
ATOM 2359 C C . ASN A 1 309 ? 19.246 -5.524 -23.703 1.00 80.44 309 ASN A C 1
ATOM 2361 O O . ASN A 1 309 ? 18.132 -5.310 -23.221 1.00 80.44 309 ASN A O 1
ATOM 2365 N N . GLY A 1 310 ? 20.357 -5.288 -22.992 1.00 82.50 310 GLY A N 1
ATOM 2366 C CA . GLY A 1 310 ? 20.380 -4.753 -21.623 1.00 82.50 310 GLY A CA 1
ATOM 2367 C C . GLY A 1 310 ? 20.095 -5.777 -20.514 1.00 82.50 310 GLY A C 1
ATOM 2368 O O . GLY A 1 310 ? 19.924 -5.399 -19.357 1.00 82.50 310 GLY A O 1
ATOM 2369 N N . PHE A 1 311 ? 20.040 -7.078 -20.822 1.00 86.56 311 PHE A N 1
ATOM 2370 C CA . PHE A 1 311 ? 19.826 -8.116 -19.810 1.00 86.56 311 PHE A CA 1
ATOM 2371 C C . PHE A 1 311 ? 21.166 -8.609 -19.245 1.00 86.56 311 PHE A C 1
ATOM 2373 O O . PHE A 1 311 ? 21.818 -9.495 -19.801 1.00 86.56 311 PHE A O 1
ATOM 2380 N N . HIS A 1 312 ? 21.560 -8.076 -18.086 1.00 86.50 312 HIS A N 1
ATOM 2381 C CA . HIS A 1 312 ? 22.780 -8.441 -17.345 1.00 86.50 312 HIS A CA 1
ATOM 2382 C C . HIS A 1 312 ? 22.699 -9.811 -16.626 1.00 86.50 312 HIS A C 1
ATOM 2384 O O . HIS A 1 312 ? 23.216 -9.969 -15.514 1.00 86.50 312 HIS A O 1
ATOM 2390 N N . LYS A 1 313 ? 22.038 -10.794 -17.249 1.00 85.12 313 LYS A N 1
ATOM 2391 C CA . LYS A 1 313 ? 21.748 -12.138 -16.721 1.00 85.12 313 LYS A CA 1
ATOM 2392 C C . LYS A 1 313 ? 22.999 -12.965 -16.381 1.00 85.12 313 LYS A C 1
ATOM 2394 O O . LYS A 1 313 ? 24.095 -12.680 -16.868 1.00 85.12 313 LYS A O 1
ATOM 2399 N N . TRP A 1 314 ? 22.832 -14.023 -15.586 1.00 87.12 314 TRP A N 1
ATOM 2400 C CA . TRP A 1 314 ? 23.887 -14.998 -15.295 1.00 87.12 314 TRP A CA 1
ATOM 2401 C C . TRP A 1 314 ? 23.333 -16.379 -14.885 1.00 87.12 314 TRP A C 1
ATOM 2403 O O . TRP A 1 314 ? 22.499 -16.459 -13.983 1.00 87.12 314 TRP A O 1
ATOM 2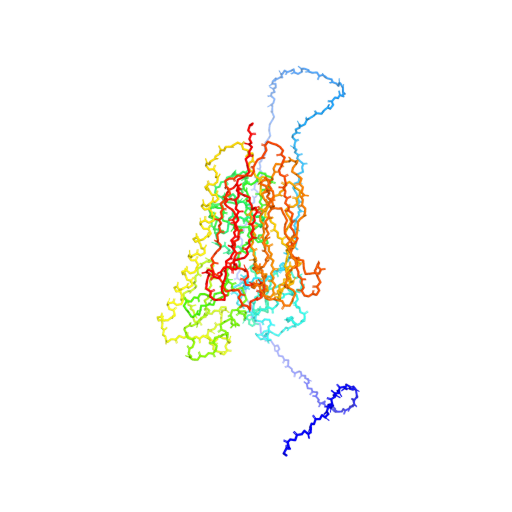413 N N . TRP A 1 315 ? 23.829 -17.462 -15.497 1.00 86.56 315 TRP A N 1
ATOM 2414 C CA . TRP A 1 315 ? 23.605 -18.865 -15.098 1.00 86.56 315 TRP A CA 1
ATOM 2415 C C . TRP A 1 315 ? 24.726 -19.781 -15.643 1.00 86.56 315 TRP A C 1
ATOM 2417 O O . TRP A 1 315 ? 25.338 -19.432 -16.654 1.00 86.56 315 TRP A O 1
ATOM 2427 N N . ARG A 1 316 ? 25.011 -20.933 -15.002 1.00 83.38 316 ARG A N 1
ATOM 2428 C CA . ARG A 1 316 ? 25.889 -21.994 -15.559 1.00 83.38 316 ARG A CA 1
ATOM 2429 C C . ARG A 1 316 ? 25.180 -22.737 -16.683 1.00 83.38 316 ARG A C 1
ATOM 2431 O O . ARG A 1 316 ? 25.722 -22.893 -17.772 1.00 83.38 316 ARG A O 1
ATOM 2438 N N . ASP A 1 317 ? 23.994 -23.236 -16.362 1.00 85.50 317 ASP A N 1
ATOM 2439 C CA . ASP A 1 317 ? 23.300 -24.282 -17.100 1.00 85.50 317 ASP A CA 1
ATOM 2440 C C . ASP A 1 317 ? 21.784 -24.230 -16.847 1.00 85.50 317 ASP A C 1
ATOM 2442 O O . ASP A 1 317 ? 21.263 -23.357 -16.153 1.00 85.50 317 ASP A O 1
ATOM 2446 N N . GLU A 1 318 ? 21.076 -25.186 -17.433 1.00 84.75 318 GLU A N 1
ATOM 2447 C CA . GLU A 1 318 ? 19.622 -25.313 -17.397 1.00 84.75 318 GLU A CA 1
ATOM 2448 C C . GLU A 1 318 ? 19.041 -25.541 -15.981 1.00 84.75 318 GLU A C 1
ATOM 2450 O O . GLU A 1 318 ? 17.889 -25.209 -15.703 1.00 84.75 318 GLU A O 1
ATOM 2455 N N . ASN A 1 319 ? 19.819 -26.075 -15.036 1.00 87.88 319 ASN A N 1
ATOM 2456 C CA . ASN A 1 319 ? 19.348 -26.317 -13.670 1.00 87.88 319 ASN A CA 1
ATOM 2457 C C . ASN A 1 319 ? 19.361 -25.037 -12.827 1.00 87.88 319 ASN A C 1
ATOM 2459 O O . ASN A 1 319 ? 18.477 -24.856 -11.987 1.00 87.88 319 ASN A O 1
ATOM 2463 N N . ASP A 1 320 ? 20.299 -24.120 -13.088 1.00 88.19 320 ASP A N 1
ATOM 2464 C CA . ASP A 1 320 ? 20.260 -22.759 -12.538 1.00 88.19 320 ASP A CA 1
ATOM 2465 C C . ASP A 1 320 ? 18.999 -22.019 -13.015 1.00 88.19 320 ASP A C 1
ATOM 2467 O O . ASP A 1 320 ? 18.328 -21.362 -12.215 1.00 88.19 320 ASP A O 1
ATOM 2471 N N . ILE A 1 321 ? 18.640 -22.165 -14.298 1.00 88.50 321 ILE A N 1
ATOM 2472 C CA . ILE A 1 321 ? 17.408 -21.603 -14.872 1.00 88.50 321 ILE A CA 1
ATOM 2473 C C . ILE A 1 321 ? 16.175 -22.171 -14.157 1.00 88.50 321 ILE A C 1
ATOM 2475 O O . ILE A 1 321 ? 15.385 -21.410 -13.594 1.00 88.50 321 ILE A O 1
ATOM 2479 N N . ARG A 1 322 ? 16.033 -23.503 -14.103 1.00 89.50 322 ARG A N 1
ATOM 2480 C CA . ARG A 1 322 ? 14.908 -24.181 -13.428 1.00 89.50 322 ARG A CA 1
ATOM 2481 C C . ARG A 1 322 ? 14.796 -23.803 -11.953 1.00 89.50 322 ARG A C 1
ATOM 2483 O O . ARG A 1 322 ? 13.691 -23.589 -11.460 1.00 89.50 322 ARG A O 1
ATOM 2490 N N . ARG A 1 323 ? 15.926 -23.665 -11.248 1.00 90.25 323 ARG A N 1
ATOM 2491 C CA . ARG A 1 323 ? 15.972 -23.174 -9.861 1.00 90.25 323 ARG A CA 1
ATOM 2492 C C . ARG A 1 323 ? 15.413 -21.753 -9.752 1.00 90.25 323 ARG A C 1
ATOM 2494 O O . ARG A 1 323 ? 14.663 -21.485 -8.820 1.00 90.25 323 ARG A O 1
ATOM 2501 N N . MET A 1 324 ? 15.740 -20.857 -10.684 1.00 91.81 324 MET A N 1
ATOM 2502 C CA . MET A 1 324 ? 15.232 -19.478 -10.681 1.00 91.81 324 MET A CA 1
ATOM 2503 C C . MET A 1 324 ? 13.748 -19.377 -11.061 1.00 91.81 324 MET A C 1
ATOM 2505 O O . MET A 1 324 ? 13.023 -18.630 -10.407 1.00 91.81 324 MET A O 1
ATOM 2509 N N . ILE A 1 325 ? 13.267 -20.180 -12.018 1.00 91.88 325 ILE A N 1
ATOM 2510 C CA . ILE A 1 325 ? 11.824 -20.319 -12.291 1.00 91.88 325 ILE A CA 1
ATOM 2511 C C . ILE A 1 325 ? 11.095 -20.812 -11.035 1.00 91.88 325 ILE A C 1
ATOM 2513 O O . ILE A 1 325 ? 10.097 -20.217 -10.634 1.00 91.88 325 ILE A O 1
ATOM 2517 N N . LYS A 1 326 ? 11.619 -21.848 -10.365 1.00 92.12 326 LYS A N 1
ATOM 2518 C CA . LYS A 1 326 ? 11.025 -22.390 -9.136 1.00 92.12 326 LYS A CA 1
ATOM 2519 C C . LYS A 1 326 ? 10.947 -21.342 -8.019 1.00 92.12 326 LYS A C 1
ATOM 2521 O O . LYS A 1 326 ? 9.910 -21.243 -7.380 1.00 92.12 326 LYS A O 1
ATOM 2526 N N . ILE A 1 327 ? 11.975 -20.506 -7.844 1.00 91.38 327 ILE A N 1
ATOM 2527 C CA . ILE A 1 327 ? 11.960 -19.383 -6.885 1.00 91.38 327 ILE A CA 1
ATOM 2528 C C . ILE A 1 327 ? 10.845 -18.374 -7.205 1.00 91.38 327 ILE A C 1
ATOM 2530 O O . ILE A 1 327 ? 10.161 -17.918 -6.291 1.00 91.38 327 ILE A O 1
ATOM 2534 N N . ALA A 1 328 ? 10.630 -18.034 -8.480 1.00 91.25 328 ALA A N 1
ATOM 2535 C CA . ALA A 1 328 ? 9.527 -17.154 -8.873 1.00 91.25 328 ALA A CA 1
ATOM 2536 C C . ALA A 1 328 ? 8.154 -17.810 -8.636 1.00 91.25 328 ALA A C 1
ATOM 2538 O O . ALA A 1 328 ? 7.251 -17.167 -8.110 1.00 91.25 328 ALA A O 1
ATOM 2539 N N . GLN A 1 329 ? 8.005 -19.099 -8.954 1.00 90.44 329 GLN A N 1
ATOM 2540 C CA . GLN A 1 329 ? 6.777 -19.861 -8.691 1.00 90.44 329 GLN A CA 1
ATOM 2541 C C . GLN A 1 329 ? 6.488 -20.021 -7.190 1.00 90.44 329 GLN A C 1
ATOM 2543 O O . GLN A 1 329 ? 5.328 -20.029 -6.791 1.00 90.44 329 GLN A O 1
ATOM 2548 N N . GLU A 1 330 ? 7.518 -20.157 -6.354 1.00 89.44 330 GLU A N 1
ATOM 2549 C CA . GLU A 1 330 ? 7.381 -20.219 -4.895 1.00 89.44 330 GLU A CA 1
ATOM 2550 C C . GLU A 1 330 ? 6.982 -18.860 -4.312 1.00 89.44 330 GLU A C 1
ATOM 2552 O O . GLU A 1 330 ? 6.083 -18.820 -3.482 1.00 89.44 330 GLU A O 1
ATOM 2557 N N . TYR A 1 331 ? 7.542 -17.757 -4.817 1.00 87.69 331 TYR A N 1
ATOM 2558 C CA . TYR A 1 331 ? 7.133 -16.399 -4.440 1.00 87.69 331 TYR A CA 1
ATOM 2559 C C . TYR A 1 331 ? 5.659 -16.099 -4.777 1.00 87.69 331 TYR A C 1
ATOM 2561 O O . TYR A 1 331 ? 4.928 -15.575 -3.941 1.00 87.69 331 TYR A O 1
ATOM 2569 N N . LEU A 1 332 ? 5.180 -16.497 -5.962 1.00 84.38 332 LEU A N 1
ATOM 2570 C CA . LEU A 1 332 ? 3.760 -16.338 -6.312 1.00 84.38 332 LEU A CA 1
ATOM 2571 C C . LEU A 1 332 ? 2.835 -17.206 -5.440 1.00 84.38 332 LEU A C 1
ATOM 2573 O O . LEU A 1 332 ? 1.700 -16.820 -5.181 1.00 84.38 332 LEU A O 1
ATOM 2577 N N . LYS A 1 333 ? 3.319 -18.356 -4.950 1.00 82.81 333 LYS A N 1
ATOM 2578 C CA . LYS A 1 333 ? 2.577 -19.205 -4.005 1.00 82.81 333 LYS A CA 1
ATOM 2579 C C . LYS A 1 333 ? 2.568 -18.656 -2.582 1.00 82.81 333 LYS A C 1
ATOM 2581 O O . LYS A 1 333 ? 1.573 -18.866 -1.900 1.00 82.81 333 LYS A O 1
ATOM 2586 N N . THR A 1 334 ? 3.631 -17.989 -2.127 1.00 80.19 334 THR A N 1
ATOM 2587 C CA . THR A 1 334 ? 3.617 -17.331 -0.811 1.00 80.19 334 THR A CA 1
ATOM 2588 C C . THR A 1 334 ? 2.667 -16.146 -0.810 1.00 80.19 334 THR A C 1
ATOM 2590 O O . THR A 1 334 ? 1.851 -16.064 0.093 1.00 80.19 334 THR A O 1
ATOM 2593 N N . GLU A 1 335 ? 2.661 -15.306 -1.852 1.00 74.75 335 GLU A N 1
ATOM 2594 C CA . GLU A 1 335 ? 1.708 -14.186 -1.897 1.00 74.75 335 GLU A CA 1
ATOM 2595 C C . GLU A 1 335 ? 0.253 -14.669 -2.016 1.00 74.75 335 GLU A C 1
ATOM 2597 O O . GLU A 1 335 ? -0.597 -14.185 -1.281 1.00 74.75 335 GLU A O 1
ATOM 2602 N N . ALA A 1 336 ? -0.034 -15.708 -2.810 1.00 65.81 336 ALA A N 1
ATOM 2603 C CA . ALA A 1 336 ? -1.371 -16.318 -2.844 1.00 65.81 336 ALA A CA 1
ATOM 2604 C C . ALA A 1 336 ? -1.782 -17.007 -1.521 1.00 65.81 336 ALA A C 1
ATOM 2606 O O . ALA A 1 336 ? -2.971 -17.210 -1.280 1.00 65.81 336 ALA A O 1
ATOM 2607 N N . ALA A 1 337 ? -0.823 -17.389 -0.668 1.00 61.38 337 ALA A N 1
ATOM 2608 C CA . ALA A 1 337 ? -1.089 -17.927 0.667 1.00 61.38 337 ALA A CA 1
ATOM 2609 C C . ALA A 1 337 ? -1.257 -16.817 1.719 1.00 61.38 337 ALA A C 1
ATOM 2611 O O . ALA A 1 337 ? -2.069 -16.968 2.622 1.00 61.38 337 ALA A O 1
ATOM 2612 N N . GLU A 1 338 ? -0.543 -15.698 1.583 1.00 65.56 338 GLU A N 1
ATOM 2613 C CA . GLU A 1 338 ? -0.712 -14.494 2.406 1.00 65.56 338 GLU A CA 1
ATOM 2614 C C . GLU A 1 338 ? -2.058 -13.807 2.102 1.00 65.56 338 GLU A C 1
ATOM 2616 O O . GLU A 1 338 ? -2.789 -13.468 3.027 1.00 65.56 338 GLU A O 1
ATOM 2621 N N . GLU A 1 339 ? -2.455 -13.715 0.825 1.00 58.25 339 GLU A N 1
ATOM 2622 C CA . GLU A 1 339 ? -3.801 -13.290 0.398 1.00 58.25 339 GLU A CA 1
ATOM 2623 C C . GLU A 1 339 ? -4.901 -14.222 0.951 1.00 58.25 339 GLU A C 1
ATOM 2625 O O . GLU A 1 339 ? -5.974 -13.758 1.342 1.00 58.25 3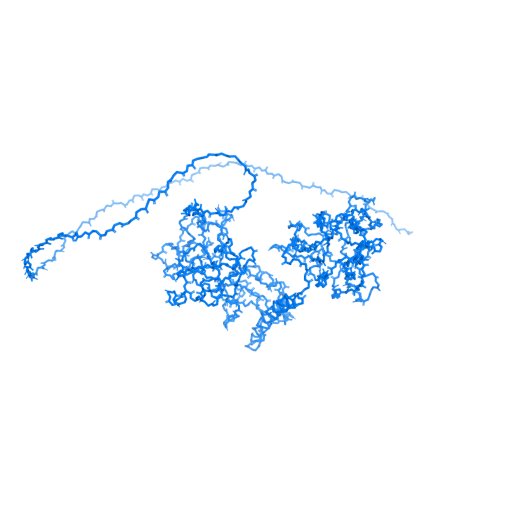39 GLU A O 1
ATOM 2630 N N . ALA A 1 340 ? -4.640 -15.533 1.023 1.00 54.88 340 ALA A N 1
ATOM 2631 C CA . ALA A 1 340 ? -5.574 -16.505 1.592 1.00 54.88 340 ALA A CA 1
ATOM 2632 C C . ALA A 1 340 ? -5.643 -16.456 3.130 1.00 54.88 340 ALA A C 1
ATOM 2634 O O . ALA A 1 340 ? -6.713 -16.696 3.680 1.00 54.88 340 ALA A O 1
ATOM 2635 N N . ASP A 1 341 ? -4.548 -16.128 3.822 1.00 45.84 341 ASP A N 1
ATOM 2636 C CA . ASP A 1 341 ? -4.530 -15.957 5.281 1.00 45.84 341 ASP A CA 1
ATOM 2637 C C . ASP A 1 341 ? -5.210 -14.644 5.699 1.00 45.84 341 ASP A C 1
ATOM 2639 O O . ASP A 1 341 ? -6.044 -14.657 6.602 1.00 45.84 341 ASP A O 1
ATOM 2643 N N . GLU A 1 342 ? -4.975 -13.530 4.987 1.00 49.38 342 GLU A N 1
ATOM 2644 C CA . GLU A 1 342 ? -5.750 -12.297 5.206 1.00 49.38 342 GLU A CA 1
ATOM 2645 C C . GLU A 1 342 ? -7.251 -12.525 4.935 1.00 49.38 342 GLU A C 1
ATOM 2647 O O . GLU A 1 342 ? -8.081 -12.055 5.714 1.00 49.38 342 GLU A O 1
ATOM 2652 N N . LYS A 1 343 ? -7.622 -13.315 3.911 1.00 48.31 343 LYS A N 1
ATOM 2653 C CA . LYS A 1 343 ? -9.030 -13.676 3.660 1.00 48.31 343 LYS A CA 1
ATOM 2654 C C . LYS A 1 343 ? -9.616 -14.612 4.727 1.00 48.31 343 LYS A C 1
ATOM 2656 O O . LYS A 1 343 ? -10.725 -14.360 5.189 1.00 48.31 343 LYS A O 1
ATOM 2661 N N . ALA A 1 344 ? -8.884 -15.631 5.179 1.00 50.25 344 ALA A N 1
ATOM 2662 C CA . ALA A 1 344 ? -9.337 -16.524 6.250 1.00 50.25 344 ALA A CA 1
ATOM 2663 C C . ALA A 1 344 ? -9.515 -15.783 7.588 1.00 50.25 344 ALA A C 1
ATOM 2665 O O . ALA A 1 344 ? -10.436 -16.082 8.348 1.00 50.25 344 ALA A O 1
ATOM 2666 N N . GLN A 1 345 ? -8.685 -14.769 7.859 1.00 48.56 345 GLN A N 1
ATOM 2667 C CA . GLN A 1 345 ? -8.883 -13.877 9.002 1.00 48.56 345 GLN A CA 1
ATOM 2668 C C . GLN A 1 345 ? -10.184 -13.064 8.865 1.00 48.56 345 GLN A C 1
ATOM 2670 O O . GLN A 1 345 ? -10.917 -12.961 9.848 1.00 48.56 345 GLN A O 1
ATOM 2675 N N . GLN A 1 346 ? -10.530 -12.565 7.669 1.00 46.16 346 GLN A N 1
ATOM 2676 C CA . GLN A 1 346 ? -11.819 -11.891 7.434 1.00 46.16 346 GLN A CA 1
ATOM 2677 C C . GLN A 1 346 ? -13.021 -12.834 7.607 1.00 46.16 346 GLN A C 1
ATOM 2679 O O . GLN A 1 346 ? -13.969 -12.477 8.300 1.00 46.16 346 GLN A O 1
ATOM 2684 N N . GLU A 1 347 ? -12.970 -14.039 7.033 1.00 46.16 347 GLU A N 1
ATOM 2685 C CA . GLU A 1 347 ? -14.042 -15.044 7.154 1.00 46.16 347 GLU A CA 1
ATOM 2686 C C . GLU A 1 347 ? -14.257 -15.482 8.621 1.00 46.16 347 GLU A C 1
ATOM 2688 O O . GLU A 1 347 ? -15.376 -15.798 9.024 1.00 46.16 347 GLU A O 1
ATOM 2693 N N . SER A 1 348 ? -13.219 -15.409 9.466 1.00 38.81 348 SER A N 1
ATOM 2694 C CA . SER A 1 348 ? -13.319 -15.713 10.902 1.00 38.81 348 SER A CA 1
ATOM 2695 C C . SER A 1 348 ? -14.029 -14.646 11.757 1.00 38.81 348 SER A C 1
ATOM 2697 O O . SER A 1 348 ? -14.436 -14.955 12.878 1.00 38.81 348 SER A O 1
ATOM 2699 N N . GLU A 1 349 ? -14.213 -13.410 11.265 1.00 44.91 349 GLU A N 1
ATOM 2700 C CA . GLU A 1 349 ? -14.940 -12.362 12.007 1.00 44.91 349 GLU A CA 1
ATOM 2701 C C . GLU A 1 349 ? -16.478 -12.518 11.907 1.00 44.91 349 GLU A C 1
ATOM 2703 O O . GLU A 1 349 ? -17.201 -11.923 12.710 1.00 44.91 349 GLU A O 1
ATOM 2708 N N . GLU A 1 350 ? -16.994 -13.333 10.975 1.00 40.59 350 GLU A N 1
ATOM 2709 C CA . GLU A 1 350 ? -18.433 -13.400 10.659 1.00 40.59 350 GLU A CA 1
ATOM 2710 C C . GLU A 1 350 ? -19.225 -14.431 11.498 1.00 40.59 350 GLU A C 1
ATOM 2712 O O . GLU A 1 350 ? -20.381 -14.181 11.846 1.00 40.59 350 GLU A O 1
ATOM 2717 N N . GLU A 1 351 ? -18.617 -15.548 11.930 1.00 36.22 351 GLU A N 1
ATOM 2718 C CA . GLU A 1 351 ? -19.324 -16.573 12.729 1.00 36.22 351 GLU A CA 1
ATOM 2719 C C . GLU A 1 351 ? -19.585 -16.171 14.199 1.00 36.22 351 GLU A C 1
ATOM 2721 O O . GLU A 1 351 ? -20.505 -16.698 14.829 1.00 36.22 351 GLU A O 1
ATOM 2726 N N . THR A 1 352 ? -18.845 -15.213 14.776 1.00 34.44 352 THR A N 1
ATOM 2727 C CA . THR A 1 352 ? -19.056 -14.768 16.176 1.00 34.44 352 THR A CA 1
ATOM 2728 C C . THR A 1 352 ? -20.072 -13.626 16.312 1.00 34.44 352 THR A C 1
ATOM 2730 O O . THR A 1 352 ? -19.835 -12.622 16.988 1.00 34.44 352 THR A O 1
ATOM 2733 N N . GLY A 1 353 ? -21.233 -13.772 15.669 1.00 34.19 353 GLY A N 1
ATOM 2734 C CA . GLY A 1 353 ? -22.292 -12.760 15.636 1.00 34.19 353 GLY A CA 1
ATOM 2735 C C . GLY A 1 353 ? -22.877 -12.410 17.014 1.00 34.19 353 GLY A C 1
ATOM 2736 O O . GLY A 1 353 ? -23.753 -13.105 17.523 1.00 34.19 353 GLY A O 1
ATOM 2737 N N . SER A 1 354 ? -22.453 -11.279 17.597 1.00 31.69 354 SER A N 1
ATOM 2738 C CA . SER A 1 354 ? -22.975 -10.754 18.873 1.00 31.69 354 SER A CA 1
ATOM 2739 C C . SER A 1 354 ? -23.326 -9.254 18.826 1.00 31.69 354 SER A C 1
ATOM 2741 O O . SER A 1 354 ? -22.778 -8.435 19.565 1.00 31.69 354 SER A O 1
ATOM 2743 N N . SER A 1 355 ? -24.325 -8.913 18.008 1.00 36.25 355 SER A N 1
ATOM 2744 C CA . SER A 1 355 ? -25.249 -7.783 18.229 1.00 36.25 355 SER A CA 1
ATOM 2745 C C . SER A 1 355 ? -24.658 -6.373 18.476 1.00 36.25 355 SER A C 1
ATOM 2747 O O . SER A 1 355 ? -25.120 -5.661 19.370 1.00 36.25 355 SER A O 1
ATOM 2749 N N . TRP A 1 356 ? -23.749 -5.904 17.618 1.00 33.72 356 TRP A N 1
ATOM 2750 C CA . TRP A 1 356 ? -23.687 -4.482 17.223 1.00 33.72 356 TRP A CA 1
ATOM 2751 C C . TRP A 1 356 ? -23.445 -4.410 15.706 1.00 33.72 356 TRP A C 1
ATOM 2753 O O . TRP A 1 356 ? -22.659 -5.191 15.179 1.00 33.72 356 TRP A O 1
ATOM 2763 N N . GLY A 1 357 ? -24.160 -3.529 14.995 1.00 33.16 357 GLY A N 1
ATOM 2764 C CA . GLY A 1 357 ? -24.249 -3.559 13.526 1.00 33.16 357 GLY A CA 1
ATOM 2765 C C . GLY A 1 357 ? -22.904 -3.381 12.810 1.00 33.16 357 GLY A C 1
ATOM 2766 O O . GLY A 1 357 ? -22.257 -2.340 12.942 1.00 33.16 357 GLY A O 1
ATOM 2767 N N . ALA A 1 358 ? -22.497 -4.386 12.030 1.00 42.78 358 ALA A N 1
ATOM 2768 C CA . ALA A 1 358 ? -21.181 -4.462 11.402 1.00 42.78 358 ALA A CA 1
ATOM 2769 C C . ALA A 1 358 ? -21.225 -4.097 9.906 1.00 42.78 358 ALA A C 1
ATOM 2771 O O . ALA A 1 358 ? -21.617 -4.900 9.070 1.00 42.78 358 ALA A O 1
ATOM 2772 N N . ALA A 1 359 ? -20.801 -2.869 9.592 1.00 37.62 359 ALA A N 1
ATOM 2773 C CA . ALA A 1 359 ? -20.364 -2.432 8.255 1.00 37.62 359 ALA A CA 1
ATOM 2774 C C . ALA A 1 359 ? -19.596 -1.099 8.354 1.00 37.62 359 ALA A C 1
ATOM 2776 O O . ALA A 1 359 ? -18.518 -0.930 7.795 1.00 37.62 359 ALA A O 1
ATOM 2777 N N . ALA A 1 360 ? -20.118 -0.155 9.145 1.00 48.38 360 ALA A N 1
ATOM 2778 C CA . ALA A 1 360 ? -19.572 1.201 9.288 1.00 48.38 360 ALA A CA 1
ATOM 2779 C C . ALA A 1 360 ? -18.458 1.351 10.355 1.00 48.38 360 ALA A C 1
ATOM 2781 O O . ALA A 1 360 ? -18.017 2.467 10.635 1.00 48.38 360 ALA A O 1
ATOM 2782 N N . SER A 1 361 ? -18.021 0.259 10.992 1.00 74.44 361 SER A N 1
ATOM 2783 C CA . SER A 1 361 ? -17.216 0.291 12.227 1.00 74.44 361 SER A CA 1
ATOM 2784 C C . SER A 1 361 ? -15.702 0.440 12.024 1.00 74.44 361 SER A C 1
ATOM 2786 O O . SER A 1 361 ? -14.982 0.632 13.005 1.00 74.44 361 SER A O 1
ATOM 2788 N N . TYR A 1 362 ? -15.192 0.377 10.792 1.00 83.62 362 TYR A N 1
ATOM 2789 C CA . TYR A 1 362 ? -13.766 0.519 10.484 1.00 83.62 362 TYR A CA 1
ATOM 2790 C C . TYR A 1 362 ? -13.558 1.235 9.142 1.00 83.62 362 TYR A C 1
ATOM 2792 O O . TYR A 1 362 ? -14.299 1.022 8.186 1.00 83.62 362 TYR A O 1
ATOM 2800 N N . LYS A 1 363 ? -12.547 2.105 9.072 1.00 89.75 363 LYS A N 1
ATOM 2801 C CA . LYS A 1 363 ? -12.208 2.923 7.901 1.00 89.75 363 LYS A CA 1
ATOM 2802 C C . LYS A 1 363 ? -10.723 2.809 7.589 1.00 89.75 363 LYS A C 1
ATOM 2804 O O . LYS A 1 363 ? -9.895 3.163 8.427 1.00 89.75 363 LYS A O 1
ATOM 2809 N N . LYS A 1 364 ? -10.393 2.388 6.368 1.00 89.50 364 LYS A N 1
ATOM 2810 C CA . LYS A 1 364 ? -9.036 2.497 5.814 1.00 89.50 364 LYS A CA 1
ATOM 2811 C C . LYS A 1 364 ? -8.777 3.962 5.442 1.00 89.50 364 LYS A C 1
ATOM 2813 O O . LYS A 1 364 ? -9.642 4.609 4.852 1.00 89.50 364 LYS A O 1
ATOM 2818 N N . LYS A 1 365 ? -7.606 4.488 5.793 1.00 92.44 365 LYS A N 1
ATOM 2819 C CA . LYS A 1 365 ? -7.135 5.827 5.427 1.00 92.44 365 LYS A CA 1
ATOM 2820 C C . LYS A 1 365 ? -5.715 5.775 4.878 1.00 92.44 365 LYS A C 1
ATOM 2822 O O . LYS A 1 365 ? -4.967 4.819 5.081 1.00 92.44 365 LYS A O 1
ATOM 2827 N N . ASP A 1 366 ? -5.368 6.848 4.187 1.00 94.12 366 ASP A N 1
ATOM 2828 C CA . ASP A 1 366 ? -4.101 7.052 3.505 1.00 94.12 366 ASP A CA 1
ATOM 2829 C C . ASP A 1 366 ? -3.606 8.475 3.816 1.00 94.12 366 ASP A C 1
ATOM 2831 O O . ASP A 1 366 ? -4.414 9.370 4.077 1.00 94.12 366 ASP A O 1
ATOM 2835 N N . SER A 1 367 ? -2.292 8.683 3.848 1.00 92.81 367 SER A N 1
ATOM 2836 C CA . SER A 1 367 ? -1.673 10.002 4.071 1.00 92.81 367 SER A CA 1
ATOM 2837 C C . SER A 1 367 ? -1.163 10.661 2.783 1.00 92.81 367 SER A C 1
ATOM 2839 O O . SER A 1 367 ? -0.720 11.806 2.832 1.00 92.81 367 SER A O 1
ATOM 2841 N N . GLY A 1 368 ? -1.269 9.978 1.637 1.00 92.12 368 GLY A N 1
ATOM 2842 C CA . GLY A 1 368 ? -0.830 10.472 0.332 1.00 92.12 368 GLY A CA 1
ATOM 2843 C C . GLY A 1 368 ? 0.673 10.302 0.089 1.00 92.12 368 GLY A C 1
ATOM 2844 O O . GLY A 1 368 ? 1.472 10.249 1.022 1.00 92.12 368 GLY A O 1
ATOM 2845 N N . CYS A 1 369 ? 1.059 10.196 -1.185 1.00 91.12 369 CYS A N 1
ATOM 2846 C CA . CYS A 1 369 ? 2.449 9.983 -1.600 1.00 91.12 369 CYS A CA 1
ATOM 2847 C C . CYS A 1 369 ? 3.311 11.241 -1.451 1.00 91.12 369 CYS A C 1
ATOM 2849 O O . CYS A 1 369 ? 3.055 12.250 -2.110 1.00 91.12 369 CYS A O 1
ATOM 2851 N N . ASN A 1 370 ? 4.373 11.151 -0.647 1.00 90.81 370 ASN A N 1
ATOM 2852 C CA . ASN A 1 370 ? 5.322 12.234 -0.393 1.00 90.81 370 ASN A CA 1
ATOM 2853 C C . ASN A 1 370 ? 6.784 11.743 -0.357 1.00 90.81 370 ASN A C 1
ATOM 2855 O O . ASN A 1 370 ? 7.058 10.543 -0.418 1.00 90.81 370 ASN A O 1
ATOM 2859 N N . ASP A 1 371 ? 7.728 12.683 -0.323 1.00 88.31 371 ASP A N 1
ATOM 2860 C CA . ASP A 1 371 ? 9.153 12.421 -0.557 1.00 88.31 371 ASP A CA 1
ATOM 2861 C C . ASP A 1 371 ? 9.822 11.587 0.546 1.00 88.31 371 ASP A C 1
ATOM 2863 O O . ASP A 1 371 ? 9.650 11.835 1.738 1.00 88.31 371 ASP A O 1
ATOM 2867 N N . ASN A 1 372 ? 10.662 10.627 0.150 1.00 89.19 372 ASN A N 1
ATOM 2868 C CA . ASN A 1 372 ? 11.485 9.842 1.068 1.00 89.19 372 ASN A CA 1
ATOM 2869 C C . ASN A 1 372 ? 12.821 10.532 1.402 1.00 89.19 372 ASN A C 1
ATOM 2871 O O . ASN A 1 372 ? 13.668 10.754 0.527 1.00 89.19 372 ASN A O 1
ATOM 2875 N N . GLY A 1 373 ? 13.092 10.719 2.692 1.00 88.44 373 GLY A N 1
ATOM 2876 C CA . GLY A 1 373 ? 14.314 11.361 3.164 1.00 88.44 373 GLY A CA 1
ATOM 2877 C C . GLY A 1 373 ? 14.861 10.802 4.474 1.00 88.44 373 GLY A C 1
ATOM 2878 O O . GLY A 1 373 ? 14.635 9.645 4.847 1.00 88.44 373 GLY A O 1
ATOM 2879 N N . THR A 1 374 ? 15.625 11.667 5.128 1.00 88.81 374 THR A N 1
ATOM 2880 C CA . THR A 1 374 ? 15.898 11.674 6.566 1.00 88.81 374 THR A CA 1
ATOM 2881 C C . THR A 1 374 ? 14.604 11.945 7.355 1.00 88.81 374 THR A C 1
ATOM 2883 O O . THR A 1 374 ? 13.570 12.288 6.780 1.00 88.81 374 THR A O 1
ATOM 2886 N N . LEU A 1 375 ? 14.630 11.668 8.658 1.00 92.38 375 LEU A N 1
ATOM 2887 C CA . LEU A 1 375 ? 13.476 11.424 9.525 1.00 92.38 375 LEU A CA 1
ATOM 2888 C C . LEU A 1 375 ? 12.484 12.599 9.590 1.00 92.38 375 LEU A C 1
ATOM 2890 O O . LEU A 1 375 ? 11.286 12.358 9.742 1.00 92.38 375 LEU A O 1
ATOM 2894 N N . GLU A 1 376 ? 12.934 13.838 9.372 1.00 89.25 376 GLU A N 1
ATOM 2895 C CA . GLU A 1 376 ? 12.060 15.013 9.311 1.00 89.25 376 GLU A CA 1
ATOM 2896 C C . GLU A 1 376 ? 10.921 14.885 8.293 1.00 89.25 376 GLU A C 1
ATOM 2898 O O . GLU A 1 376 ? 9.817 15.322 8.594 1.00 89.25 376 GLU A O 1
ATOM 2903 N N . TYR A 1 377 ? 11.118 14.188 7.165 1.00 92.12 377 TYR A N 1
ATOM 2904 C CA . TYR A 1 377 ? 10.096 14.020 6.119 1.00 92.12 377 TYR A CA 1
ATOM 2905 C C . TYR A 1 377 ? 8.858 13.219 6.586 1.00 92.12 377 TYR A C 1
ATOM 2907 O O . TYR A 1 377 ? 7.838 13.197 5.895 1.00 92.12 377 TYR A O 1
ATOM 2915 N N . MET A 1 378 ? 8.888 12.590 7.771 1.00 94.19 378 MET A N 1
ATOM 2916 C CA . MET A 1 378 ? 7.674 12.056 8.405 1.00 94.19 378 MET A CA 1
ATOM 2917 C C . MET A 1 378 ? 6.684 13.161 8.824 1.00 94.19 378 MET A C 1
ATOM 2919 O O . MET A 1 378 ? 5.507 12.865 9.035 1.00 94.19 378 MET A O 1
ATOM 2923 N N . ASP A 1 379 ? 7.109 14.427 8.898 1.00 93.56 379 ASP A N 1
ATOM 2924 C CA . ASP A 1 379 ? 6.249 15.581 9.197 1.00 93.56 379 ASP A CA 1
ATOM 2925 C C . ASP A 1 379 ? 5.171 15.862 8.140 1.00 93.56 379 ASP A C 1
ATOM 2927 O O . ASP A 1 379 ? 4.185 16.552 8.407 1.00 93.56 379 ASP A O 1
ATOM 2931 N N . ARG A 1 380 ? 5.298 15.256 6.960 1.00 92.88 380 ARG A N 1
ATOM 2932 C CA . ARG A 1 380 ? 4.324 15.352 5.869 1.00 92.88 380 ARG A CA 1
ATOM 2933 C C . ARG A 1 380 ? 3.150 14.388 6.048 1.00 92.88 380 ARG A C 1
ATOM 2935 O O . ARG A 1 380 ? 2.099 14.580 5.441 1.00 92.88 380 ARG A O 1
ATOM 2942 N N . HIS A 1 381 ? 3.298 13.382 6.913 1.00 96.25 381 HIS A N 1
ATOM 2943 C CA . HIS A 1 381 ? 2.332 12.303 7.105 1.00 96.25 381 HIS A CA 1
ATOM 2944 C C . HIS A 1 381 ? 1.620 12.440 8.453 1.00 96.25 381 HIS A C 1
ATOM 2946 O O . HIS A 1 381 ? 2.055 11.933 9.487 1.00 96.25 381 HIS A O 1
ATOM 2952 N N . LYS A 1 382 ? 0.478 13.131 8.433 1.00 96.38 382 LYS A N 1
ATOM 2953 C CA . LYS A 1 382 ? -0.437 13.206 9.574 1.00 96.38 382 LYS A CA 1
ATOM 2954 C C . LYS A 1 382 ? -1.418 12.032 9.524 1.00 96.38 382 LYS A C 1
ATOM 2956 O O . LYS A 1 382 ? -2.306 12.010 8.672 1.00 96.38 382 LYS A O 1
ATOM 2961 N N . LEU A 1 383 ? -1.302 11.088 10.455 1.00 97.94 383 LEU A N 1
ATOM 2962 C CA . LEU A 1 383 ? -2.283 10.017 10.613 1.00 97.94 383 LEU A CA 1
ATOM 2963 C C . LEU A 1 383 ? -3.377 10.502 11.562 1.00 97.94 383 LEU A C 1
ATOM 2965 O O . LEU A 1 383 ? -3.118 10.689 12.749 1.00 97.94 383 LEU A O 1
ATOM 2969 N N . ASP A 1 384 ? -4.587 10.731 11.052 1.00 97.06 384 ASP A N 1
ATOM 2970 C CA . ASP A 1 384 ? -5.705 11.281 11.825 1.00 97.06 384 ASP A CA 1
ATOM 2971 C C . ASP A 1 384 ? -6.998 10.505 11.566 1.00 97.06 384 ASP A C 1
ATOM 2973 O O . ASP A 1 384 ? -7.593 10.585 10.486 1.00 97.06 384 ASP A O 1
ATOM 2977 N N . CYS A 1 385 ? -7.471 9.759 12.564 1.00 94.88 385 CYS A N 1
ATOM 2978 C CA . CYS A 1 385 ? -8.746 9.061 12.456 1.00 94.88 385 CYS A CA 1
ATOM 2979 C C . CYS A 1 385 ? -9.961 10.003 12.493 1.00 94.88 385 CYS A C 1
ATOM 2981 O O . CYS A 1 385 ? -10.969 9.695 11.849 1.00 94.88 385 CYS A O 1
ATOM 2983 N N . GLY A 1 386 ? -9.839 11.194 13.083 1.00 90.56 386 GLY A N 1
ATOM 2984 C CA . GLY A 1 386 ? -10.936 12.145 13.257 1.00 90.56 386 GLY A CA 1
ATOM 2985 C C . GLY A 1 386 ? -11.909 11.764 14.379 1.00 90.56 386 GLY A C 1
ATOM 2986 O O . GLY A 1 386 ? -11.764 10.731 15.035 1.00 90.56 386 GLY A O 1
ATOM 2987 N N . ALA A 1 387 ? -12.906 12.624 14.606 1.00 86.44 387 ALA A N 1
ATOM 2988 C CA . ALA A 1 387 ? -13.899 12.452 15.667 1.00 86.44 387 ALA A CA 1
ATOM 2989 C C . ALA A 1 387 ? -14.644 11.108 15.561 1.00 86.44 387 ALA A C 1
ATOM 2991 O O . ALA A 1 387 ? -14.988 10.668 14.467 1.00 86.44 387 ALA A O 1
ATOM 2992 N N . ASN A 1 388 ? -14.892 10.484 16.715 1.00 87.75 388 ASN A N 1
ATOM 2993 C CA . ASN A 1 388 ? -15.562 9.189 16.898 1.00 87.75 388 ASN A CA 1
ATOM 2994 C C . ASN A 1 388 ? -14.847 7.983 16.243 1.00 87.75 388 ASN A C 1
ATOM 2996 O O . ASN A 1 388 ? -15.428 6.906 16.135 1.00 87.75 388 ASN A O 1
ATOM 3000 N N . TYR A 1 389 ? -13.562 8.115 15.882 1.00 94.56 389 TYR A N 1
ATOM 3001 C CA . TYR A 1 389 ? -12.695 6.993 15.497 1.00 94.56 389 TYR A CA 1
ATOM 3002 C C . TYR A 1 389 ? -11.373 7.011 16.283 1.00 94.56 389 TYR A C 1
ATOM 3004 O O . TYR A 1 389 ? -10.919 8.056 16.758 1.00 94.56 389 TYR A O 1
ATOM 3012 N N . ALA A 1 390 ? -10.743 5.843 16.398 1.00 96.19 390 ALA A N 1
ATOM 3013 C CA . ALA A 1 390 ? -9.406 5.642 16.948 1.00 96.19 390 ALA A CA 1
ATOM 3014 C C . ALA A 1 390 ? -8.603 4.650 16.088 1.00 96.19 390 ALA A C 1
ATOM 3016 O O . ALA A 1 390 ? -9.163 3.868 15.324 1.00 96.19 390 ALA A O 1
ATOM 3017 N N . MET A 1 391 ? -7.281 4.701 16.190 1.00 97.62 391 MET A N 1
ATOM 3018 C CA . MET A 1 391 ? -6.347 3.933 15.374 1.00 97.62 391 MET A CA 1
ATOM 3019 C C . MET A 1 391 ? -6.360 2.450 15.762 1.00 97.62 391 MET A C 1
ATOM 3021 O O . MET A 1 391 ? -6.319 2.108 16.943 1.00 97.62 391 MET A O 1
ATOM 3025 N N . ALA A 1 392 ? -6.393 1.571 14.765 1.00 95.88 392 ALA A N 1
ATOM 3026 C CA . ALA A 1 392 ? -6.269 0.122 14.928 1.00 95.88 392 ALA A CA 1
ATOM 3027 C C . ALA A 1 392 ? -4.963 -0.405 14.313 1.00 95.88 392 ALA A C 1
ATOM 3029 O O . ALA A 1 392 ? -4.337 -1.305 14.867 1.00 95.88 392 ALA A O 1
ATOM 3030 N N . ASP A 1 393 ? -4.509 0.187 13.212 1.00 96.75 393 ASP A N 1
ATOM 3031 C CA . ASP A 1 393 ? -3.290 -0.220 12.519 1.00 96.75 393 ASP A CA 1
ATOM 3032 C C . ASP A 1 393 ? -2.633 0.957 11.792 1.00 96.75 393 ASP A C 1
ATOM 3034 O O . ASP A 1 393 ? -3.296 1.949 11.481 1.00 96.75 393 ASP A O 1
ATOM 3038 N N . TRP A 1 394 ? -1.333 0.839 11.516 1.00 98.06 394 TRP A N 1
ATOM 3039 C CA . TRP A 1 394 ? -0.650 1.646 10.507 1.00 98.06 394 TRP A CA 1
ATOM 3040 C C . TRP A 1 394 ? 0.590 0.938 9.947 1.00 98.06 394 TRP A C 1
ATOM 3042 O O . TRP A 1 394 ? 1.238 0.135 10.623 1.00 98.06 394 TRP A O 1
ATOM 3052 N N . HIS A 1 395 ? 0.919 1.233 8.690 1.00 97.06 395 HIS A N 1
ATOM 3053 C CA . HIS A 1 395 ? 2.105 0.716 8.008 1.00 97.06 395 HIS A CA 1
ATOM 3054 C C . HIS A 1 395 ? 2.548 1.645 6.870 1.00 97.06 395 HIS A C 1
ATOM 3056 O O . HIS A 1 395 ? 1.724 2.273 6.198 1.00 97.06 395 HIS A O 1
ATOM 3062 N N . LEU A 1 396 ? 3.861 1.740 6.650 1.00 95.75 396 LEU A N 1
ATOM 3063 C CA . LEU A 1 396 ? 4.420 2.480 5.519 1.00 95.75 396 LEU A CA 1
ATOM 3064 C C . LEU A 1 396 ? 4.345 1.630 4.246 1.00 95.75 396 LEU A C 1
ATOM 3066 O O . LEU A 1 396 ? 4.675 0.447 4.254 1.00 95.75 396 LEU A O 1
ATOM 3070 N N . VAL A 1 397 ? 3.951 2.255 3.140 1.00 89.81 397 VAL A N 1
ATOM 3071 C CA . VAL A 1 397 ? 3.857 1.657 1.807 1.00 89.81 397 VAL A CA 1
ATOM 3072 C C . VAL A 1 397 ? 4.681 2.495 0.824 1.00 89.81 397 VAL A C 1
ATOM 3074 O O . VAL A 1 397 ? 4.783 3.718 0.950 1.00 89.81 397 VAL A O 1
ATOM 3077 N N . ARG A 1 398 ? 5.307 1.835 -0.155 1.00 89.81 398 ARG A N 1
ATOM 3078 C CA . ARG A 1 398 ? 6.032 2.507 -1.243 1.00 89.81 398 ARG A CA 1
ATOM 3079 C C . ARG A 1 398 ? 5.051 3.053 -2.273 1.00 89.81 398 ARG A C 1
ATOM 3081 O O . ARG A 1 398 ? 4.098 2.367 -2.634 1.00 89.81 398 ARG A O 1
ATOM 3088 N N . CYS A 1 399 ? 5.330 4.237 -2.797 1.00 82.50 399 CYS A N 1
ATOM 3089 C CA . CYS A 1 399 ? 4.636 4.740 -3.978 1.00 82.50 399 CYS A CA 1
ATOM 3090 C C . CYS A 1 399 ? 5.115 4.000 -5.248 1.00 82.50 399 CYS A C 1
ATOM 3092 O O . CYS A 1 399 ? 6.044 3.190 -5.203 1.00 82.50 399 CYS A O 1
ATOM 3094 N N . GLY A 1 400 ? 4.475 4.251 -6.399 1.00 73.75 400 GLY A N 1
ATOM 3095 C CA . GLY A 1 400 ? 4.864 3.635 -7.685 1.00 73.75 400 GLY A CA 1
ATOM 3096 C C . GLY A 1 400 ? 6.276 4.020 -8.166 1.00 73.75 400 GLY A C 1
ATOM 3097 O O . GLY A 1 400 ? 6.853 3.377 -9.049 1.00 73.75 400 GLY A O 1
ATOM 3098 N N . ASP A 1 401 ? 6.841 5.060 -7.560 1.00 73.62 401 ASP A N 1
ATOM 3099 C CA . ASP A 1 401 ? 8.229 5.487 -7.587 1.00 73.62 401 ASP A CA 1
ATOM 3100 C C . ASP A 1 401 ? 8.951 5.092 -6.282 1.00 73.62 401 ASP A C 1
ATOM 3102 O O . ASP A 1 401 ? 8.468 5.298 -5.173 1.00 73.62 401 ASP A O 1
ATOM 3106 N N . ASN A 1 402 ? 10.160 4.531 -6.407 1.00 65.81 402 ASN A N 1
ATOM 3107 C CA . ASN A 1 402 ? 10.904 3.948 -5.275 1.00 65.81 402 ASN A CA 1
ATOM 3108 C C . ASN A 1 402 ? 11.430 4.970 -4.246 1.00 65.81 402 ASN A C 1
ATOM 3110 O O . ASN A 1 402 ? 11.946 4.564 -3.201 1.00 65.81 402 ASN A O 1
ATOM 3114 N N . ASP A 1 403 ? 11.302 6.262 -4.545 1.00 79.56 403 ASP A N 1
ATOM 3115 C CA . ASP A 1 403 ? 11.807 7.388 -3.757 1.00 79.56 403 ASP A CA 1
ATOM 3116 C C . ASP A 1 403 ? 10.689 8.211 -3.089 1.00 79.56 403 ASP A C 1
ATOM 3118 O O . ASP A 1 403 ? 10.952 9.276 -2.531 1.00 79.56 403 ASP A O 1
ATOM 3122 N N . ARG A 1 404 ? 9.447 7.705 -3.084 1.00 88.94 404 ARG A N 1
ATOM 3123 C CA . ARG A 1 404 ? 8.329 8.271 -2.316 1.00 88.94 404 ARG A CA 1
ATOM 3124 C C . ARG A 1 404 ? 7.600 7.203 -1.509 1.00 88.94 404 ARG A C 1
ATOM 3126 O O . ARG A 1 404 ? 7.625 6.014 -1.837 1.00 88.94 404 ARG A O 1
ATOM 3133 N N . PHE A 1 405 ? 6.955 7.633 -0.432 1.00 94.19 405 PHE A N 1
ATOM 3134 C CA . PHE A 1 405 ? 6.162 6.767 0.432 1.00 94.19 405 PHE A CA 1
ATOM 3135 C C . PHE A 1 405 ? 4.831 7.404 0.808 1.00 94.19 405 PHE A C 1
ATOM 3137 O O . PHE A 1 405 ? 4.627 8.610 0.688 1.00 94.19 405 PHE A O 1
ATOM 3144 N N . HIS A 1 406 ? 3.935 6.560 1.294 1.00 94.56 406 HIS A N 1
ATOM 3145 C CA . HIS A 1 406 ? 2.735 6.965 2.000 1.00 94.56 406 HIS A CA 1
ATOM 3146 C C . HIS A 1 406 ? 2.501 6.016 3.171 1.00 94.56 406 HIS A C 1
ATOM 3148 O O . HIS A 1 406 ? 3.017 4.899 3.190 1.00 94.56 406 HIS A O 1
ATOM 3154 N N . ILE A 1 407 ? 1.763 6.459 4.182 1.00 97.31 407 ILE A N 1
ATOM 3155 C CA . ILE A 1 407 ? 1.409 5.628 5.335 1.00 97.31 407 ILE A CA 1
ATOM 3156 C C . ILE A 1 407 ? -0.086 5.338 5.259 1.00 97.31 407 ILE A C 1
ATOM 3158 O O . ILE A 1 407 ? -0.896 6.272 5.263 1.00 97.31 407 ILE A O 1
ATOM 3162 N N . LYS A 1 408 ? -0.429 4.048 5.186 1.00 95.31 408 LYS A N 1
ATOM 3163 C CA . LYS A 1 408 ? -1.801 3.537 5.256 1.00 95.31 408 LYS A CA 1
ATOM 3164 C C . LYS A 1 408 ? -2.126 3.173 6.696 1.00 95.31 408 LYS A C 1
ATOM 3166 O O . LYS A 1 408 ? -1.261 2.674 7.416 1.00 95.31 408 LYS A O 1
ATOM 3171 N N . TYR A 1 409 ? -3.350 3.453 7.124 1.00 97.88 409 TYR A N 1
ATOM 3172 C CA . TYR A 1 409 ? -3.755 3.281 8.516 1.00 97.88 409 TYR A CA 1
ATOM 3173 C C . TYR A 1 409 ? -5.253 3.026 8.661 1.00 97.88 409 TYR A C 1
ATOM 3175 O O . TYR A 1 409 ? -6.075 3.639 7.978 1.00 97.88 409 TYR A O 1
ATOM 3183 N N . GLY A 1 410 ? -5.605 2.114 9.558 1.00 92.88 410 GLY A N 1
ATOM 3184 C CA . GLY A 1 410 ? -6.979 1.771 9.887 1.00 92.88 410 GLY A CA 1
ATOM 3185 C C . GLY A 1 410 ? -7.496 2.495 11.119 1.00 92.88 410 GLY A C 1
ATOM 3186 O O . GLY A 1 410 ? -6.814 2.635 12.138 1.00 92.88 410 GLY A O 1
ATOM 3187 N N . CYS A 1 411 ? -8.749 2.922 11.026 1.00 95.38 411 CYS A N 1
ATOM 3188 C CA . CYS A 1 411 ? -9.452 3.691 12.037 1.00 95.38 411 CYS A CA 1
ATOM 3189 C C . CYS A 1 411 ? -10.757 2.985 12.409 1.00 95.38 411 CYS A C 1
ATOM 3191 O O . CYS A 1 411 ? -11.688 2.949 11.607 1.00 95.38 411 CYS A O 1
ATOM 3193 N N . ARG A 1 412 ? -10.839 2.437 13.623 1.00 93.50 412 ARG A N 1
ATOM 3194 C CA . ARG A 1 412 ? -12.024 1.764 14.172 1.00 93.50 412 ARG A CA 1
ATOM 3195 C C . ARG A 1 412 ? -12.904 2.778 14.914 1.00 93.50 412 ARG A C 1
ATOM 3197 O O . ARG A 1 412 ? -12.385 3.661 15.597 1.00 93.50 412 ARG A O 1
ATOM 3204 N N . ALA A 1 413 ? -14.220 2.691 14.749 1.00 91.06 413 ALA A N 1
ATOM 3205 C CA . ALA A 1 413 ? -15.181 3.570 15.413 1.00 91.06 413 ALA A CA 1
ATOM 3206 C C . ALA A 1 413 ? -15.121 3.380 16.937 1.00 91.06 413 ALA A C 1
ATOM 3208 O O . ALA A 1 413 ? -15.023 2.253 17.413 1.00 91.06 413 ALA A O 1
ATOM 3209 N N . ILE A 1 414 ? -15.189 4.471 17.697 1.00 89.75 414 ILE A N 1
ATOM 3210 C CA . ILE A 1 414 ? -15.250 4.460 19.167 1.00 89.75 414 ILE A CA 1
ATOM 3211 C C . ILE A 1 414 ? -16.609 4.988 19.647 1.00 89.75 414 ILE A C 1
ATOM 3213 O O . ILE A 1 414 ? -17.257 5.726 18.906 1.00 89.75 414 ILE A O 1
ATOM 3217 N N . PRO A 1 415 ? -17.050 4.647 20.875 1.00 85.19 415 PRO A N 1
ATOM 3218 C CA . PRO A 1 415 ? -18.302 5.150 21.433 1.00 85.19 415 PRO A CA 1
ATOM 3219 C C . PRO A 1 415 ? -18.437 6.679 21.365 1.00 85.19 415 PRO A C 1
ATOM 3221 O O . PRO A 1 415 ? -17.508 7.404 21.730 1.00 85.19 415 PRO A O 1
ATOM 3224 N N . ASP A 1 416 ? -19.616 7.149 20.953 1.00 84.31 416 ASP A N 1
ATOM 3225 C CA . ASP A 1 416 ? -19.945 8.574 20.876 1.00 84.31 416 ASP A CA 1
ATOM 3226 C C . ASP A 1 416 ? -19.786 9.282 22.230 1.00 84.31 416 ASP A C 1
ATOM 3228 O O . ASP A 1 416 ? -20.001 8.701 23.296 1.00 84.31 416 ASP A O 1
ATOM 3232 N N . GLY A 1 417 ? -19.417 10.565 22.190 1.00 83.69 417 GLY A N 1
ATOM 3233 C CA . GLY A 1 417 ? -19.150 11.364 23.390 1.00 83.69 417 GLY A CA 1
ATOM 3234 C C . GLY A 1 417 ? -17.741 11.195 23.973 1.00 83.69 417 GLY A C 1
ATOM 3235 O O . GLY A 1 417 ? -17.466 11.735 25.042 1.00 83.69 417 GLY A O 1
ATOM 3236 N N . ALA A 1 418 ? -16.838 10.484 23.288 1.00 90.81 418 ALA A N 1
ATOM 3237 C CA . ALA A 1 418 ? -15.415 10.493 23.619 1.00 90.81 418 ALA A CA 1
ATOM 3238 C C . ALA A 1 418 ? -14.799 11.892 23.407 1.00 90.81 418 ALA A C 1
ATOM 3240 O O . ALA A 1 418 ? -14.977 12.505 22.352 1.00 90.81 418 ALA A O 1
ATOM 3241 N N . THR A 1 419 ? -14.046 12.391 24.391 1.00 93.62 419 THR A N 1
ATOM 3242 C CA . THR A 1 419 ? -13.277 13.642 24.269 1.00 93.62 419 THR A CA 1
ATOM 3243 C C . THR A 1 419 ? -11.877 13.360 23.727 1.00 93.62 419 THR A C 1
ATOM 3245 O O . THR A 1 419 ? -11.421 12.219 23.739 1.00 93.62 419 THR A O 1
ATOM 3248 N N . VAL A 1 420 ? -11.182 14.381 23.218 1.00 95.44 420 VAL A N 1
ATOM 3249 C CA . VAL A 1 420 ? -9.8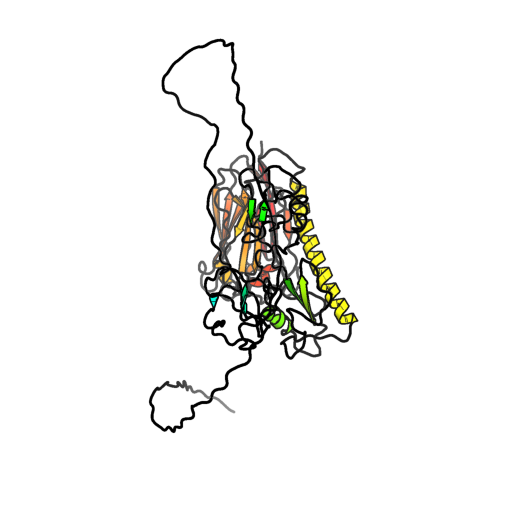78 14.204 22.558 1.00 95.44 420 VAL A CA 1
ATOM 3250 C C . VAL A 1 420 ? -8.842 15.153 23.145 1.00 95.44 420 VAL A C 1
ATOM 3252 O O . VAL A 1 420 ? -8.921 16.366 22.959 1.00 95.44 420 VAL A O 1
ATOM 3255 N N . ASP A 1 421 ? -7.836 14.575 23.794 1.00 95.75 421 ASP A N 1
ATOM 3256 C CA . ASP A 1 421 ? -6.722 15.288 24.414 1.00 95.75 421 ASP A CA 1
ATOM 3257 C C . ASP A 1 421 ? -5.479 15.225 23.509 1.00 95.75 421 ASP A C 1
ATOM 3259 O O . ASP A 1 421 ? -5.259 14.232 22.812 1.00 95.75 421 ASP A O 1
ATOM 3263 N N . THR A 1 422 ? -4.660 16.285 23.488 1.00 97.38 422 THR A N 1
ATOM 3264 C CA . THR A 1 422 ? -3.434 16.351 22.665 1.00 97.38 422 THR A CA 1
ATOM 3265 C C . THR A 1 422 ? -2.186 16.295 23.541 1.00 97.38 422 THR A C 1
ATOM 3267 O O . THR A 1 422 ? -2.033 17.077 24.478 1.00 97.38 422 THR A O 1
ATOM 3270 N N . HIS A 1 423 ? -1.270 15.399 23.191 1.00 97.56 423 HIS A N 1
ATOM 3271 C CA . HIS A 1 423 ? -0.010 15.137 23.874 1.00 97.56 423 HIS A CA 1
ATOM 3272 C C . HIS A 1 423 ? 1.160 15.256 22.886 1.00 97.56 423 HIS A C 1
ATOM 3274 O O . HIS A 1 423 ? 0.971 15.229 21.668 1.00 97.56 423 HIS A O 1
ATOM 3280 N N . ARG A 1 424 ? 2.386 15.389 23.402 1.00 97.25 424 ARG A N 1
ATOM 3281 C CA . ARG A 1 424 ? 3.617 15.331 22.600 1.00 97.25 424 ARG A CA 1
ATOM 3282 C C . ARG A 1 424 ? 4.672 14.505 23.323 1.00 97.25 424 ARG A C 1
ATOM 3284 O O . ARG A 1 424 ? 4.691 14.491 24.554 1.00 97.25 424 ARG A O 1
ATOM 3291 N N . THR A 1 425 ? 5.555 13.844 22.579 1.00 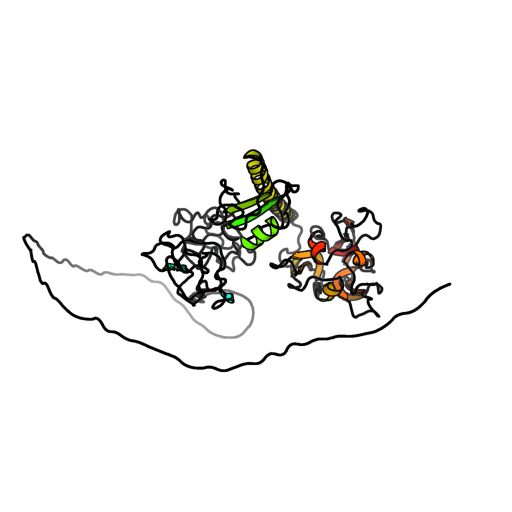97.31 425 THR A N 1
ATOM 3292 C CA . THR A 1 425 ? 6.791 13.294 23.161 1.00 97.31 425 THR A CA 1
ATOM 3293 C C . THR A 1 425 ? 7.694 14.429 23.650 1.00 97.31 425 THR A C 1
ATOM 3295 O O . THR A 1 425 ? 7.512 15.590 23.275 1.00 97.31 425 THR A O 1
ATOM 3298 N N . THR A 1 426 ? 8.725 14.108 24.433 1.00 94.94 426 THR A N 1
ATOM 3299 C CA . THR A 1 426 ? 9.844 15.041 24.619 1.00 94.94 426 THR A CA 1
ATOM 3300 C C . THR A 1 426 ? 10.499 15.373 23.273 1.00 94.94 426 THR A C 1
ATOM 3302 O O . THR A 1 426 ? 10.395 14.601 22.314 1.00 94.94 426 THR A O 1
ATOM 3305 N N . CYS A 1 427 ? 11.170 16.524 23.209 1.00 93.75 427 CYS A N 1
ATOM 3306 C CA . CYS A 1 427 ? 12.035 16.865 22.084 1.00 93.75 427 CYS A CA 1
ATOM 3307 C C . CYS A 1 427 ? 13.256 15.937 22.060 1.00 93.75 427 CYS A C 1
ATOM 3309 O O . CYS A 1 427 ? 13.901 15.746 23.091 1.00 93.75 427 CYS A O 1
ATOM 3311 N N . GLN A 1 428 ? 13.564 15.385 20.890 1.00 93.19 428 GLN A N 1
ATOM 3312 C CA . GLN A 1 428 ? 14.704 14.504 20.618 1.00 93.19 428 GLN A CA 1
ATOM 3313 C C . GLN A 1 428 ? 15.312 14.888 19.266 1.00 93.19 428 GLN A C 1
ATOM 3315 O O . GLN A 1 428 ? 14.634 15.516 18.464 1.00 93.19 428 GLN A O 1
ATOM 3320 N N . GLU A 1 429 ? 16.567 14.539 18.981 1.00 87.44 429 GLU A N 1
ATOM 3321 C CA . GLU A 1 429 ? 17.150 14.780 17.648 1.00 87.44 429 GLU A CA 1
ATOM 3322 C C . GLU A 1 429 ? 16.344 14.054 16.558 1.00 87.44 429 GLU A C 1
ATOM 3324 O O . GLU A 1 429 ? 16.149 12.843 16.662 1.00 87.44 429 GLU A O 1
ATOM 3329 N N . GLY A 1 430 ? 15.916 14.769 15.514 1.00 86.00 430 GLY A N 1
ATOM 3330 C CA . GLY A 1 430 ? 15.069 14.209 14.457 1.00 86.00 430 GLY A CA 1
ATOM 3331 C C . GLY A 1 430 ? 15.250 14.824 13.069 1.00 86.00 430 GLY A C 1
ATOM 3332 O O . GLY A 1 430 ? 15.068 14.108 12.090 1.00 86.00 430 GLY A O 1
ATOM 3333 N N . GLU A 1 431 ? 15.658 16.091 12.953 1.00 84.06 431 GLU A N 1
ATOM 3334 C CA . GLU A 1 431 ? 16.041 16.666 11.655 1.00 84.06 431 GLU A CA 1
ATOM 3335 C C . GLU A 1 431 ? 17.465 16.230 11.264 1.00 84.06 431 GLU A C 1
ATOM 3337 O O . GLU A 1 431 ? 18.341 16.090 12.120 1.00 84.06 431 GLU A O 1
ATOM 3342 N N . GLU A 1 432 ? 17.693 15.969 9.973 1.00 84.00 432 GLU A N 1
ATOM 3343 C CA . GLU A 1 432 ? 18.948 15.423 9.419 1.00 84.00 432 GLU A CA 1
ATOM 3344 C C . GLU A 1 432 ? 19.330 14.031 9.979 1.00 84.00 432 GLU A C 1
ATOM 3346 O O . GLU A 1 432 ? 20.481 13.588 9.878 1.00 84.00 432 GLU A O 1
ATOM 3351 N N . ARG A 1 433 ? 18.379 13.314 10.595 1.00 90.00 433 ARG A N 1
ATOM 3352 C CA . ARG A 1 433 ? 18.595 11.999 11.225 1.00 90.00 433 ARG A CA 1
ATOM 3353 C C . ARG A 1 433 ? 18.028 10.850 10.393 1.00 90.00 433 ARG A C 1
ATOM 3355 O O . ARG A 1 433 ? 17.126 11.035 9.589 1.00 90.00 433 ARG A O 1
ATOM 3362 N N . ASN A 1 434 ? 18.561 9.642 10.561 1.00 90.44 434 ASN A N 1
ATOM 3363 C CA . ASN A 1 434 ? 18.002 8.427 9.950 1.00 90.44 434 ASN A CA 1
ATOM 3364 C C . ASN A 1 434 ? 16.981 7.766 10.896 1.00 90.44 434 ASN A C 1
ATOM 3366 O O . ASN A 1 434 ? 16.824 8.189 12.044 1.00 90.44 434 ASN A O 1
ATOM 3370 N N . ILE A 1 435 ? 16.266 6.739 10.423 1.00 94.88 435 ILE A N 1
ATOM 3371 C CA . ILE A 1 435 ? 15.113 6.178 11.153 1.00 94.88 435 ILE A CA 1
ATOM 3372 C C . ILE A 1 435 ? 15.437 5.552 12.510 1.00 94.88 435 ILE A C 1
ATOM 3374 O O . ILE A 1 435 ? 14.520 5.405 13.313 1.00 94.88 435 ILE A O 1
ATOM 3378 N N . GLU A 1 436 ? 16.696 5.217 12.808 1.00 92.44 436 GLU A N 1
ATOM 3379 C CA . GLU A 1 436 ? 17.062 4.713 14.134 1.00 92.44 436 GLU A CA 1
ATOM 3380 C C . GLU A 1 436 ? 16.735 5.694 15.269 1.00 92.44 436 GLU A C 1
ATOM 3382 O O . GLU A 1 436 ? 16.438 5.257 16.372 1.00 92.44 436 GLU A O 1
ATOM 3387 N N . TYR A 1 437 ? 16.677 7.001 14.992 1.00 94.44 437 TYR A N 1
ATOM 3388 C CA . TYR A 1 437 ? 16.333 8.033 15.977 1.00 94.44 437 TYR A CA 1
ATOM 3389 C C . TYR A 1 437 ? 14.852 8.013 16.404 1.00 94.44 437 TYR A C 1
ATOM 3391 O O . TYR A 1 437 ? 14.473 8.683 17.366 1.00 94.44 437 TYR A O 1
ATOM 3399 N N . LEU A 1 438 ? 14.009 7.218 15.734 1.00 95.19 438 LEU A N 1
ATOM 3400 C CA . LEU A 1 438 ? 12.614 7.013 16.123 1.00 95.19 438 LEU A CA 1
ATOM 3401 C C . LEU A 1 438 ? 12.480 6.199 17.431 1.00 95.19 438 LEU A C 1
ATOM 3403 O O . LEU A 1 438 ? 11.433 6.257 18.074 1.00 95.19 438 LEU A O 1
ATOM 3407 N N . ASP A 1 439 ? 13.543 5.512 17.875 1.00 94.25 439 ASP A N 1
ATOM 3408 C CA . ASP A 1 439 ? 13.614 4.783 19.157 1.00 94.25 439 ASP A CA 1
ATOM 3409 C C . ASP A 1 439 ? 13.491 5.679 20.405 1.00 94.25 439 ASP A C 1
ATOM 3411 O O . ASP A 1 439 ? 13.170 5.209 21.498 1.00 94.25 439 ASP A O 1
ATOM 3415 N N . ARG A 1 440 ? 13.662 6.995 20.233 1.00 94.50 440 ARG A N 1
ATOM 3416 C CA . ARG A 1 440 ? 13.568 8.012 21.293 1.00 94.50 440 ARG A CA 1
ATOM 3417 C C . ARG A 1 440 ? 12.142 8.509 21.538 1.00 94.50 440 ARG A C 1
ATOM 3419 O O . ARG A 1 440 ? 11.921 9.298 22.462 1.00 94.50 440 ARG A O 1
ATOM 3426 N N . HIS A 1 441 ? 11.184 8.080 20.714 1.00 95.81 441 HIS A N 1
ATOM 3427 C CA . HIS A 1 441 ? 9.800 8.545 20.725 1.00 95.81 441 HIS A CA 1
ATOM 3428 C C . HIS A 1 441 ? 8.832 7.427 21.135 1.00 95.81 441 HIS A C 1
ATOM 3430 O O . HIS A 1 441 ? 8.511 6.538 20.352 1.00 95.81 441 HIS A O 1
ATOM 3436 N N . ASN A 1 442 ? 8.304 7.526 22.357 1.00 96.75 442 ASN A N 1
ATOM 3437 C CA . ASN A 1 442 ? 7.226 6.666 22.844 1.00 96.75 442 ASN A CA 1
ATOM 3438 C C . ASN A 1 442 ? 5.871 7.381 22.696 1.00 96.75 442 ASN A C 1
ATOM 3440 O O . ASN A 1 442 ? 5.590 8.343 23.418 1.00 96.75 442 ASN A O 1
ATOM 3444 N N . VAL A 1 443 ? 5.035 6.919 21.767 1.00 98.31 443 VAL A N 1
ATOM 3445 C CA . VAL A 1 443 ? 3.672 7.423 21.556 1.00 98.31 443 VAL A CA 1
ATOM 3446 C C . VAL A 1 443 ? 2.731 6.592 22.416 1.00 98.31 443 VAL A C 1
ATOM 3448 O O . VAL A 1 443 ? 2.322 5.510 22.008 1.00 98.31 443 VAL A O 1
ATOM 3451 N N . ALA A 1 444 ? 2.382 7.079 23.609 1.00 97.94 444 ALA A N 1
ATOM 3452 C CA . ALA A 1 444 ? 1.553 6.339 24.561 1.00 97.94 444 ALA A CA 1
ATOM 3453 C C . ALA A 1 444 ? 0.465 7.206 25.200 1.00 97.94 444 ALA A C 1
ATOM 3455 O O . ALA A 1 444 ? 0.758 8.240 25.802 1.00 97.94 444 ALA A O 1
ATOM 3456 N N . CYS A 1 445 ? -0.795 6.768 25.110 1.00 97.94 445 CYS A N 1
ATOM 3457 C CA . CYS A 1 445 ? -1.910 7.481 25.730 1.00 97.94 445 CYS A CA 1
ATOM 3458 C C . CYS A 1 445 ? -1.923 7.310 27.262 1.00 97.94 445 CYS A C 1
ATOM 3460 O O . CYS A 1 445 ? -2.100 6.179 27.735 1.00 97.94 445 CYS A O 1
ATOM 3462 N N . PRO A 1 446 ? -1.749 8.399 28.041 1.00 95.56 446 PRO A N 1
ATOM 3463 C CA . PRO A 1 446 ? -1.375 8.317 29.454 1.00 95.56 446 PRO A CA 1
ATOM 3464 C C . PRO A 1 446 ? -2.495 7.830 30.378 1.00 95.56 446 PRO A C 1
ATOM 3466 O O . PRO A 1 446 ? -2.211 7.186 31.387 1.00 95.56 446 PRO A O 1
ATOM 3469 N N . HIS A 1 447 ? -3.763 8.114 30.072 1.00 94.06 447 HIS A N 1
ATOM 3470 C CA . HIS A 1 447 ? -4.873 7.705 30.933 1.00 94.06 447 HIS A CA 1
ATOM 3471 C C . HIS A 1 447 ? -5.337 6.285 30.606 1.00 94.06 447 HIS A C 1
ATOM 3473 O O . HIS A 1 447 ? -5.337 5.855 29.450 1.00 94.06 447 HIS A O 1
ATOM 3479 N N . SER A 1 448 ? -5.777 5.538 31.622 1.00 91.31 448 SER A N 1
ATOM 3480 C CA . SER A 1 448 ? -6.162 4.129 31.467 1.00 91.31 448 SER A CA 1
ATOM 3481 C C . SER A 1 448 ? -7.255 3.929 30.413 1.00 91.31 448 SER A C 1
ATOM 3483 O O . SER A 1 448 ? -7.071 3.081 29.542 1.00 91.31 448 SER A O 1
ATOM 3485 N N . ASN A 1 449 ? -8.311 4.755 30.400 1.00 93.19 449 ASN A N 1
ATOM 3486 C CA . ASN A 1 449 ? -9.428 4.645 29.451 1.00 93.19 449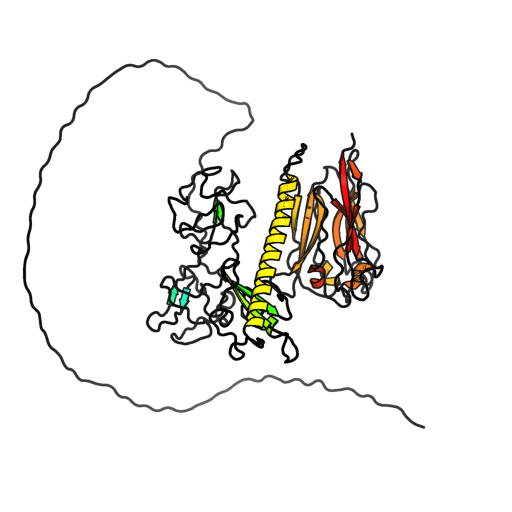 ASN A CA 1
ATOM 3487 C C . ASN A 1 449 ? -9.200 5.286 28.062 1.00 93.19 449 ASN A C 1
ATOM 3489 O O . ASN A 1 449 ? -10.141 5.333 27.274 1.00 93.19 449 ASN A O 1
ATOM 3493 N N . GLN A 1 450 ? -7.993 5.772 27.750 1.00 96.56 450 GLN A N 1
ATOM 3494 C CA . GLN A 1 450 ? -7.690 6.377 26.448 1.00 96.56 450 GLN A CA 1
ATOM 3495 C C . GLN A 1 450 ? -7.201 5.371 25.395 1.00 96.56 450 GLN A C 1
ATOM 3497 O O . GLN A 1 450 ? -6.463 4.433 25.718 1.00 96.56 450 GLN A O 1
ATOM 3502 N N . VAL A 1 451 ? -7.514 5.646 24.126 1.00 97.44 451 VAL A N 1
ATOM 3503 C CA . VAL A 1 451 ? -6.941 5.001 22.924 1.00 97.44 451 VAL A CA 1
ATOM 3504 C C . VAL A 1 451 ? -6.352 6.049 21.971 1.00 97.44 451 VAL A C 1
ATOM 3506 O O . VAL A 1 451 ? -6.744 7.215 22.006 1.00 97.44 451 VAL A O 1
ATOM 3509 N N . LEU A 1 452 ? -5.399 5.656 21.125 1.00 98.50 452 LEU A N 1
ATOM 3510 C CA . LEU A 1 452 ? -4.711 6.547 20.185 1.00 98.50 452 LEU A CA 1
ATOM 3511 C C . LEU A 1 452 ? -5.633 6.898 19.006 1.00 98.50 452 LEU A C 1
ATOM 3513 O O . LEU A 1 452 ? -6.159 6.003 18.358 1.00 98.50 452 LEU A O 1
ATOM 3517 N N . GLN A 1 453 ? -5.818 8.183 18.695 1.00 97.69 453 GLN A N 1
ATOM 3518 C CA . GLN A 1 453 ? -6.642 8.654 17.565 1.00 97.69 453 GLN A CA 1
ATOM 3519 C C . GLN A 1 453 ? -5.816 9.252 16.423 1.00 97.69 453 GLN A C 1
ATOM 3521 O O . GLN A 1 453 ? -6.143 9.067 15.250 1.00 97.69 453 GLN A O 1
ATOM 3526 N N . GLN A 1 454 ? -4.772 10.003 16.768 1.00 98.38 454 GLN A N 1
ATOM 3527 C CA . GLN A 1 454 ? -3.923 10.717 15.818 1.00 98.38 454 GLN A CA 1
ATOM 3528 C C . GLN A 1 454 ? -2.470 10.551 16.245 1.00 98.38 454 GLN A C 1
ATOM 3530 O O . GLN A 1 454 ? -2.189 10.639 17.440 1.00 98.38 454 GLN A O 1
ATOM 3535 N N . TRP A 1 455 ? -1.544 10.441 15.298 1.00 98.56 455 TRP A N 1
ATOM 3536 C CA . TRP A 1 455 ? -0.156 10.835 15.538 1.00 98.56 455 TRP A CA 1
ATOM 3537 C C . TRP A 1 455 ? 0.447 11.514 14.304 1.00 98.56 455 TRP A C 1
ATOM 3539 O O . TRP A 1 455 ? 0.002 11.318 13.172 1.00 98.56 455 TRP A O 1
ATOM 3549 N N . HIS A 1 456 ? 1.410 12.397 14.544 1.00 98.12 456 HIS A N 1
ATOM 3550 C CA . HIS A 1 456 ? 2.035 13.245 13.537 1.00 98.12 456 HIS A CA 1
ATOM 3551 C C . HIS A 1 456 ? 3.462 13.561 13.988 1.00 98.12 456 HIS A C 1
ATOM 3553 O O . HIS A 1 456 ? 3.650 14.094 15.082 1.00 98.12 456 HIS A O 1
ATOM 3559 N N . PHE A 1 457 ? 4.469 13.219 13.183 1.00 96.94 457 PHE A N 1
ATOM 3560 C CA . PHE A 1 457 ? 5.844 13.642 13.458 1.00 96.94 457 PHE A CA 1
ATOM 3561 C C . PHE A 1 457 ? 5.962 15.160 13.260 1.00 96.94 457 PHE A C 1
ATOM 3563 O O . PHE A 1 457 ? 5.325 15.720 12.372 1.00 96.94 457 PHE A O 1
ATOM 3570 N N . ARG A 1 458 ? 6.729 15.843 14.108 1.00 95.62 458 ARG A N 1
ATOM 3571 C CA . ARG A 1 458 ? 6.847 17.305 14.140 1.00 95.62 458 ARG A CA 1
ATOM 3572 C C . ARG A 1 458 ? 8.316 17.692 14.273 1.00 95.62 458 ARG A C 1
ATOM 3574 O O . ARG A 1 458 ? 8.809 17.869 15.384 1.00 95.62 458 ARG A O 1
ATOM 3581 N N . SER A 1 459 ? 8.954 17.844 13.119 1.00 88.31 459 SER A N 1
ATOM 3582 C CA . SER A 1 459 ? 10.226 18.537 12.889 1.00 88.31 459 SER A CA 1
ATOM 3583 C C . SER A 1 459 ? 10.268 19.883 13.641 1.00 88.31 459 SER A C 1
ATOM 3585 O O . SER A 1 459 ? 10.720 19.973 14.778 1.00 88.31 459 SER A O 1
ATOM 3587 N N . HIS A 1 460 ? 9.624 20.910 13.093 1.00 82.69 460 HIS A N 1
ATOM 3588 C CA . HIS A 1 460 ? 9.802 22.309 13.488 1.00 82.69 460 HIS A CA 1
ATOM 3589 C C . HIS A 1 460 ? 9.073 22.740 14.788 1.00 82.69 460 HIS A C 1
ATOM 3591 O O . HIS A 1 460 ? 8.753 23.917 14.956 1.00 82.69 460 HIS A O 1
ATOM 3597 N N . LEU A 1 461 ? 8.747 21.814 15.704 1.00 86.19 461 LEU A N 1
ATOM 3598 C CA . LEU A 1 461 ? 8.160 22.131 17.025 1.00 86.19 461 LEU A CA 1
ATOM 3599 C C . LEU A 1 461 ? 9.169 22.078 18.186 1.00 86.19 461 LEU A C 1
ATOM 3601 O O . LEU A 1 461 ? 8.777 22.272 19.339 1.00 86.19 461 LEU A O 1
ATOM 3605 N N . CYS A 1 462 ? 10.445 21.821 17.908 1.00 88.50 462 CYS A N 1
ATOM 3606 C CA . CYS A 1 462 ? 11.514 21.754 18.902 1.00 88.50 462 CYS A CA 1
ATOM 3607 C C . CYS A 1 462 ? 12.711 22.640 18.489 1.00 88.50 462 CYS A C 1
ATOM 3609 O O . CYS A 1 462 ? 12.816 23.019 17.326 1.00 88.50 462 CYS A O 1
ATOM 3611 N N . PRO A 1 463 ? 13.607 23.028 19.421 1.00 82.69 463 PRO A N 1
ATOM 3612 C CA . PRO A 1 463 ? 14.753 23.878 19.088 1.00 82.69 463 PRO A CA 1
ATOM 3613 C C . PRO A 1 463 ? 15.869 23.124 18.349 1.00 82.69 463 PRO A C 1
ATOM 3615 O O . PRO A 1 463 ? 16.231 22.013 18.739 1.00 82.69 463 PRO A O 1
ATOM 3618 N N . GLY A 1 464 ? 16.487 23.772 17.354 1.00 86.00 464 GLY A N 1
ATOM 3619 C CA . GLY A 1 464 ? 17.559 23.177 16.543 1.00 86.00 464 GLY A CA 1
ATOM 3620 C C . GLY A 1 464 ? 17.054 21.987 15.723 1.00 86.00 464 GLY A C 1
ATOM 3621 O O . GLY A 1 464 ? 15.886 21.956 15.366 1.00 86.00 464 GLY A O 1
ATOM 3622 N N . ILE A 1 465 ? 17.901 20.974 15.506 1.00 80.81 465 ILE A N 1
ATOM 3623 C CA . ILE A 1 465 ? 17.532 19.715 14.819 1.00 80.81 465 ILE A CA 1
ATOM 3624 C C . ILE A 1 465 ? 16.598 18.797 15.639 1.00 80.81 465 ILE A C 1
ATOM 3626 O O . ILE A 1 465 ? 16.512 17.588 15.401 1.00 80.81 465 ILE A O 1
ATOM 3630 N N . GLY A 1 466 ? 15.971 19.330 16.686 1.00 90.06 466 GLY A N 1
ATOM 3631 C CA . GLY A 1 466 ? 15.048 18.590 17.529 1.00 90.06 466 GLY A CA 1
ATOM 3632 C C . GLY A 1 466 ? 13.695 18.415 16.847 1.00 90.06 466 GLY A C 1
ATOM 3633 O O . GLY A 1 466 ? 13.231 19.313 16.162 1.00 90.06 466 GLY A O 1
ATOM 3634 N N . ALA A 1 467 ? 13.023 17.304 17.123 1.00 93.25 467 ALA A N 1
ATOM 3635 C CA . ALA A 1 467 ? 11.649 17.017 16.735 1.00 93.25 467 ALA A CA 1
ATOM 3636 C C . ALA A 1 467 ? 10.874 16.398 17.912 1.00 93.25 467 ALA A C 1
ATOM 3638 O O . ALA A 1 467 ? 11.460 15.942 18.899 1.00 93.25 467 ALA A O 1
ATOM 3639 N N . ASN A 1 468 ? 9.547 16.347 17.814 1.00 96.62 468 ASN A N 1
ATOM 3640 C CA . ASN A 1 468 ? 8.696 15.516 18.671 1.00 96.62 468 ASN A CA 1
ATOM 3641 C C . ASN A 1 468 ? 7.621 14.800 17.840 1.00 96.62 468 ASN A C 1
ATOM 3643 O O . ASN A 1 468 ? 7.444 15.095 16.662 1.00 96.62 468 ASN A O 1
ATOM 3647 N N . ILE A 1 469 ? 6.894 13.858 18.440 1.00 98.19 469 ILE A N 1
ATOM 3648 C CA . ILE A 1 469 ? 5.643 13.357 17.857 1.00 98.19 469 ILE A CA 1
ATOM 3649 C C . ILE A 1 469 ? 4.487 13.984 18.621 1.00 98.19 469 ILE A C 1
ATOM 3651 O O . ILE A 1 469 ? 4.388 13.818 19.837 1.00 98.19 469 ILE A O 1
ATOM 3655 N N . GLU A 1 470 ? 3.607 14.678 17.904 1.00 98.25 470 GLU A N 1
ATOM 3656 C CA . GLU A 1 470 ? 2.321 15.141 18.412 1.00 98.25 470 GLU A CA 1
ATOM 3657 C C . GLU A 1 470 ? 1.273 14.055 18.189 1.00 98.25 470 GLU A C 1
ATOM 3659 O O . GLU A 1 470 ? 1.062 13.594 17.066 1.00 98.25 470 GLU A O 1
ATOM 3664 N N . PHE A 1 471 ? 0.592 13.650 19.254 1.00 98.62 471 PHE A N 1
ATOM 3665 C CA . PHE A 1 471 ? -0.413 12.599 19.201 1.00 98.62 471 PHE A CA 1
ATOM 3666 C C . PHE A 1 471 ? -1.663 12.971 19.989 1.00 98.62 471 PHE A C 1
ATOM 3668 O O . PHE A 1 471 ? -1.617 13.758 20.934 1.00 98.62 471 PHE A O 1
ATOM 3675 N N . LYS A 1 472 ? -2.805 12.422 19.577 1.00 98.38 472 LYS A N 1
ATOM 3676 C CA . LYS A 1 472 ? -4.091 12.644 20.238 1.00 98.38 472 LYS A CA 1
ATOM 3677 C C . LYS A 1 472 ? -4.648 11.353 20.785 1.00 98.38 472 LYS A C 1
ATOM 3679 O O . LYS A 1 472 ? -4.611 10.322 20.112 1.00 98.38 472 LYS A O 1
ATOM 3684 N N . CYS A 1 473 ? -5.221 11.453 21.971 1.00 98.25 473 CYS A N 1
ATOM 3685 C CA . CYS A 1 473 ? -5.797 10.344 22.700 1.00 98.25 473 CYS A CA 1
ATOM 3686 C C . CYS A 1 473 ? -7.287 10.593 22.896 1.00 98.25 473 CYS A C 1
ATOM 3688 O O . CYS A 1 473 ? -7.683 11.617 23.451 1.00 98.25 473 CYS A O 1
ATOM 3690 N N . ALA A 1 474 ? -8.107 9.660 22.421 1.00 96.81 474 ALA A N 1
ATOM 3691 C CA . ALA A 1 474 ? -9.539 9.686 22.642 1.00 96.81 474 ALA A CA 1
ATOM 3692 C C . ALA A 1 474 ? -9.841 9.103 24.028 1.00 96.81 474 ALA A C 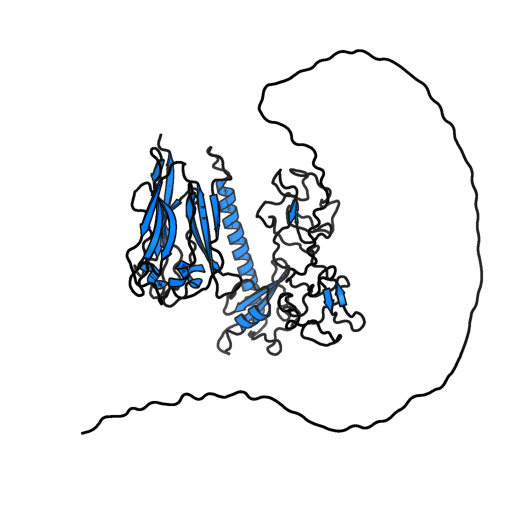1
ATOM 3694 O O . ALA A 1 474 ? -9.636 7.911 24.273 1.00 96.81 474 ALA A O 1
ATOM 3695 N N . THR A 1 475 ? -10.296 9.965 24.930 1.00 95.62 475 THR A N 1
ATOM 3696 C CA . THR A 1 475 ? -10.757 9.657 26.284 1.00 95.62 475 THR A CA 1
ATOM 3697 C C . THR A 1 475 ? -12.201 9.176 26.195 1.00 95.62 475 THR A C 1
ATOM 3699 O O . THR A 1 475 ? -13.091 9.929 25.801 1.00 95.62 475 THR A O 1
ATOM 3702 N N . LEU A 1 476 ? -12.445 7.906 26.524 1.00 92.69 476 LEU A N 1
ATOM 3703 C CA . LEU A 1 476 ? -13.783 7.323 26.406 1.00 92.69 476 LEU A CA 1
ATOM 3704 C C . LEU A 1 476 ? -14.781 7.915 27.424 1.00 92.69 476 LEU A C 1
ATOM 3706 O O . LEU A 1 476 ? -14.375 8.294 28.528 1.00 92.69 476 LEU A O 1
ATOM 3710 N N . PRO A 1 477 ? -16.088 7.947 27.100 1.00 90.19 477 PRO A N 1
ATOM 3711 C CA . PRO A 1 477 ? -17.121 8.412 28.023 1.00 90.19 477 PRO A CA 1
ATOM 3712 C C . PRO A 1 477 ? -17.327 7.445 29.203 1.00 90.19 477 PRO A C 1
ATOM 3714 O O . PRO A 1 477 ? -16.892 6.289 29.191 1.00 90.19 477 PRO A O 1
ATOM 3717 N N . ALA A 1 478 ? -18.039 7.915 30.231 1.00 86.12 478 ALA A N 1
ATOM 3718 C CA . ALA A 1 478 ? -18.425 7.100 31.381 1.00 86.12 478 ALA A CA 1
ATOM 3719 C C . ALA A 1 478 ? -19.206 5.836 30.957 1.00 86.12 478 ALA A C 1
ATOM 3721 O O . ALA A 1 478 ? -19.941 5.838 29.971 1.00 86.12 478 ALA A O 1
ATOM 3722 N N . GLY A 1 479 ? -19.024 4.735 31.693 1.00 82.12 479 GLY A N 1
ATOM 3723 C CA . GLY A 1 479 ? -19.598 3.426 31.344 1.00 82.12 479 GLY A CA 1
ATOM 3724 C C . GLY A 1 479 ? -18.871 2.682 30.211 1.00 82.12 479 GLY A C 1
ATOM 3725 O O . GLY A 1 479 ? -19.280 1.582 29.842 1.00 82.12 479 GLY A O 1
ATOM 3726 N N . LYS A 1 480 ? -17.783 3.236 29.659 1.00 86.06 480 LYS A N 1
ATOM 3727 C CA . LYS A 1 480 ? -16.888 2.550 28.713 1.00 86.06 480 LYS A CA 1
ATOM 3728 C C . LYS A 1 480 ? -15.488 2.416 29.321 1.00 86.06 480 LYS A C 1
ATOM 3730 O O . LYS A 1 480 ? -15.018 3.319 30.015 1.00 86.06 480 LYS A O 1
ATOM 3735 N N . LYS A 1 481 ? -14.806 1.295 29.073 1.00 87.25 481 LYS A N 1
ATOM 3736 C CA . LYS A 1 481 ? -13.446 1.037 29.582 1.00 87.25 481 LYS A CA 1
ATOM 3737 C C . LYS A 1 481 ? -12.538 0.473 28.499 1.00 87.25 481 LYS A C 1
ATOM 3739 O O . LYS A 1 481 ? -12.954 -0.377 27.718 1.00 87.25 481 LYS A O 1
ATOM 3744 N N . VAL A 1 482 ? -11.280 0.907 28.525 1.00 93.56 482 VAL A N 1
ATOM 3745 C CA . VAL A 1 482 ? -10.175 0.244 27.824 1.00 93.56 482 VAL A CA 1
ATOM 3746 C C . VAL A 1 482 ? -9.609 -0.820 28.758 1.00 93.56 482 VAL A C 1
ATOM 3748 O O . VAL A 1 482 ? -9.259 -0.509 29.898 1.00 93.56 482 VAL A O 1
ATOM 3751 N N . GLN A 1 483 ? -9.540 -2.066 28.301 1.00 92.56 483 GLN A N 1
ATOM 3752 C CA . GLN A 1 483 ? -9.037 -3.199 29.084 1.00 92.56 483 GLN A CA 1
ATOM 3753 C C . GLN A 1 483 ? -8.387 -4.256 28.179 1.00 92.56 483 GLN A C 1
ATOM 3755 O O . GLN A 1 483 ? -8.248 -4.036 26.978 1.00 92.56 483 GLN A O 1
ATOM 3760 N N . ASN A 1 484 ? -7.971 -5.395 28.747 1.00 92.00 484 ASN A N 1
ATOM 3761 C CA . ASN A 1 484 ? -7.410 -6.533 27.999 1.00 92.00 484 ASN A CA 1
ATOM 3762 C C . ASN A 1 484 ? -6.282 -6.119 27.028 1.00 92.00 484 ASN A C 1
ATOM 3764 O O . ASN A 1 484 ? -6.204 -6.582 25.885 1.00 92.00 484 ASN A O 1
ATOM 3768 N N . CYS A 1 485 ? -5.449 -5.181 27.483 1.00 95.44 485 CYS A N 1
ATOM 3769 C CA . CYS A 1 485 ? -4.332 -4.638 26.729 1.00 95.44 485 CYS A CA 1
ATOM 3770 C C . CYS A 1 485 ? -3.215 -5.677 26.612 1.00 95.44 485 CYS A C 1
ATOM 3772 O O . CYS A 1 485 ? -2.673 -6.121 27.622 1.00 95.44 485 CYS A O 1
ATOM 3774 N N . GLN A 1 486 ? -2.843 -6.014 25.381 1.00 96.69 486 GLN A N 1
ATOM 3775 C CA . GLN A 1 486 ? -1.746 -6.923 25.064 1.00 96.69 486 GLN A CA 1
ATOM 3776 C C . GLN A 1 486 ? -0.722 -6.202 24.186 1.00 96.69 486 GLN A C 1
ATOM 3778 O O . GLN A 1 486 ? -1.099 -5.426 23.306 1.00 96.69 486 GLN A O 1
ATOM 3783 N N . SER A 1 487 ? 0.564 -6.453 24.431 1.00 96.38 487 SER A N 1
ATOM 3784 C CA . SER A 1 487 ? 1.655 -5.935 23.602 1.00 96.38 487 SER A CA 1
ATOM 3785 C C . SER A 1 487 ? 2.059 -6.924 22.510 1.00 96.38 487 SER A C 1
ATOM 3787 O O . SER A 1 487 ? 2.042 -8.137 22.714 1.00 96.38 487 SER A O 1
ATOM 3789 N N . TYR A 1 488 ? 2.436 -6.368 21.366 1.00 95.25 488 TYR A N 1
ATOM 3790 C CA . TYR A 1 488 ? 2.795 -7.034 20.122 1.00 95.25 488 TYR A CA 1
ATOM 3791 C C . TYR A 1 488 ? 4.098 -6.428 19.599 1.00 95.25 488 TYR A C 1
ATOM 3793 O O . TYR A 1 488 ? 4.350 -5.237 19.791 1.00 95.25 488 TYR A O 1
ATOM 3801 N N . ASN A 1 489 ? 4.898 -7.238 18.906 1.00 93.25 489 ASN A N 1
ATOM 3802 C CA . ASN A 1 489 ? 6.153 -6.810 18.296 1.00 93.25 489 ASN A CA 1
ATOM 3803 C C . ASN A 1 489 ? 6.116 -7.081 16.788 1.00 93.25 489 ASN A C 1
ATOM 3805 O O . ASN A 1 489 ? 5.640 -8.129 16.355 1.00 93.25 489 ASN A O 1
ATOM 3809 N N . THR A 1 490 ? 6.650 -6.166 15.980 1.00 94.62 490 THR A N 1
ATOM 3810 C CA . THR A 1 490 ? 6.940 -6.442 14.560 1.00 94.62 490 THR A CA 1
ATOM 3811 C C . THR A 1 490 ? 8.203 -7.296 14.415 1.00 94.62 490 THR A C 1
ATOM 3813 O O . THR A 1 490 ? 9.037 -7.308 15.314 1.00 94.62 490 THR A O 1
ATOM 3816 N N . GLY A 1 491 ? 8.446 -7.899 13.248 1.00 86.31 491 GLY A N 1
ATOM 3817 C CA . GLY A 1 491 ? 9.742 -8.530 12.965 1.00 86.31 491 GLY A CA 1
ATOM 3818 C C . GLY A 1 491 ? 10.935 -7.557 13.048 1.00 86.31 491 GLY A C 1
ATOM 3819 O O . GLY A 1 491 ? 10.831 -6.389 12.666 1.00 86.31 491 GLY A O 1
ATOM 3820 N N . CYS A 1 492 ? 12.083 -8.057 13.514 1.00 91.31 492 CYS A N 1
ATOM 3821 C CA . CYS A 1 492 ? 13.345 -7.315 13.570 1.00 91.31 492 CYS A CA 1
ATOM 3822 C C . CYS A 1 492 ? 13.905 -7.012 12.168 1.00 91.31 492 CYS A C 1
ATOM 3824 O O . CYS A 1 492 ? 14.255 -7.938 11.431 1.00 91.31 492 CYS A O 1
ATOM 3826 N N . ASN A 1 493 ? 14.104 -5.740 11.823 1.00 90.12 493 ASN A N 1
ATOM 3827 C CA . ASN A 1 493 ? 14.595 -5.308 10.508 1.00 90.12 493 ASN A CA 1
ATOM 3828 C C . ASN A 1 493 ? 15.695 -4.240 10.606 1.00 90.12 493 ASN A C 1
ATOM 3830 O O . ASN A 1 493 ? 15.864 -3.608 11.646 1.00 90.12 493 ASN A O 1
ATOM 3834 N N . ASP A 1 494 ? 16.461 -4.072 9.524 1.00 88.44 494 ASP A N 1
ATOM 3835 C CA . ASP A 1 494 ? 17.521 -3.063 9.398 1.00 88.44 494 ASP A CA 1
ATOM 3836 C C . ASP A 1 494 ? 16.963 -1.638 9.531 1.00 88.44 494 ASP A C 1
ATOM 3838 O O . ASP A 1 494 ? 16.177 -1.209 8.683 1.00 88.44 494 ASP A O 1
ATOM 3842 N N . ILE A 1 495 ? 17.448 -0.888 10.524 1.00 90.25 495 ILE A N 1
ATOM 3843 C CA . ILE A 1 495 ? 17.079 0.522 10.749 1.00 90.25 495 ILE A CA 1
ATOM 3844 C C . ILE A 1 495 ? 18.265 1.488 10.665 1.00 90.25 495 ILE A C 1
ATOM 3846 O O . ILE A 1 495 ? 18.117 2.583 10.136 1.00 90.25 495 ILE A O 1
ATOM 3850 N N . HIS A 1 496 ? 19.448 1.086 11.134 1.00 89.19 496 HIS A N 1
ATOM 3851 C CA . HIS A 1 496 ? 20.555 2.013 11.366 1.00 89.19 496 HIS A CA 1
ATOM 3852 C C . HIS A 1 496 ? 21.152 2.549 10.058 1.00 89.19 496 HIS A C 1
ATOM 3854 O O . HIS A 1 496 ? 21.652 1.780 9.230 1.00 89.19 496 HIS A O 1
ATOM 3860 N N . GLY A 1 497 ? 21.146 3.872 9.886 1.00 87.56 497 GLY A N 1
ATOM 3861 C CA . GLY A 1 497 ? 21.606 4.525 8.661 1.00 87.56 497 GLY A CA 1
ATOM 3862 C C . GLY A 1 497 ? 20.673 4.279 7.471 1.00 87.56 497 GLY A C 1
ATOM 3863 O O . GLY A 1 497 ? 21.137 4.195 6.330 1.00 87.56 497 GLY A O 1
ATOM 3864 N N . ARG A 1 498 ? 19.370 4.091 7.721 1.00 91.56 498 ARG A N 1
ATOM 3865 C CA . ARG A 1 498 ? 18.345 3.901 6.685 1.00 91.56 498 ARG A CA 1
ATOM 3866 C C . ARG A 1 498 ? 17.393 5.106 6.596 1.00 91.56 498 ARG A C 1
ATOM 3868 O O . ARG A 1 498 ? 17.034 5.715 7.601 1.00 91.56 498 ARG A O 1
ATOM 3875 N N . LYS A 1 499 ? 16.941 5.406 5.373 1.00 90.50 499 LYS A N 1
ATOM 3876 C CA . LYS A 1 499 ? 15.875 6.387 5.088 1.00 90.50 499 LYS A CA 1
ATOM 3877 C C . LYS A 1 499 ? 14.487 5.867 5.491 1.00 90.50 499 LYS A C 1
ATOM 3879 O O . LYS A 1 499 ? 14.296 4.652 5.564 1.00 90.50 499 LYS A O 1
ATOM 3884 N N . ILE A 1 500 ? 13.507 6.767 5.624 1.00 94.25 500 ILE A N 1
ATOM 3885 C CA . ILE A 1 500 ? 12.117 6.470 6.043 1.00 94.25 500 ILE A CA 1
ATOM 3886 C C . ILE A 1 500 ? 11.472 5.304 5.278 1.00 94.25 500 ILE A C 1
ATOM 3888 O O . ILE A 1 500 ? 10.842 4.448 5.895 1.00 94.25 500 ILE A O 1
ATOM 3892 N N . ILE A 1 501 ? 11.715 5.187 3.967 1.00 89.69 501 ILE A N 1
ATOM 3893 C CA . ILE A 1 501 ? 11.241 4.077 3.114 1.00 89.69 501 ILE A CA 1
ATOM 3894 C C . ILE A 1 501 ? 11.594 2.669 3.636 1.00 89.69 501 ILE A C 1
ATOM 3896 O O . ILE A 1 501 ? 11.039 1.696 3.138 1.00 89.69 501 ILE A O 1
ATOM 3900 N N . TYR A 1 502 ? 12.524 2.519 4.590 1.00 90.56 502 TYR A N 1
ATOM 3901 C CA . TYR A 1 502 ? 12.851 1.224 5.198 1.00 90.56 502 TYR A CA 1
ATOM 3902 C C . TYR A 1 502 ? 11.866 0.769 6.288 1.00 90.56 502 TYR A C 1
ATOM 3904 O O . TYR A 1 502 ? 11.882 -0.410 6.657 1.00 90.56 502 TYR A O 1
ATOM 3912 N N . LEU A 1 503 ? 10.974 1.653 6.753 1.00 94.12 503 LEU A N 1
ATOM 3913 C CA . LEU A 1 503 ? 9.867 1.293 7.646 1.00 94.12 503 LEU A CA 1
ATOM 3914 C C . LEU A 1 503 ? 8.774 0.466 6.938 1.00 94.12 503 LEU A C 1
ATOM 3916 O O . LEU A 1 503 ? 7.895 -0.066 7.608 1.00 94.12 503 LEU A O 1
ATOM 3920 N N . ASP A 1 504 ? 8.868 0.269 5.615 1.00 91.94 504 ASP A N 1
ATOM 3921 C CA . ASP A 1 504 ? 8.014 -0.637 4.822 1.00 91.94 504 ASP A CA 1
ATOM 3922 C C . ASP A 1 504 ? 8.051 -2.107 5.290 1.00 91.94 504 ASP A C 1
ATOM 3924 O O . ASP A 1 504 ? 7.200 -2.905 4.909 1.00 91.94 504 ASP A O 1
ATOM 3928 N N . ARG A 1 505 ? 9.019 -2.477 6.141 1.00 88.25 505 ARG A N 1
ATOM 3929 C CA . ARG A 1 505 ? 9.123 -3.804 6.781 1.00 88.25 505 ARG A CA 1
ATOM 3930 C C . ARG A 1 505 ? 8.365 -3.921 8.108 1.00 88.25 505 ARG A C 1
ATOM 3932 O O . ARG A 1 505 ? 8.408 -4.981 8.732 1.00 88.25 505 ARG A O 1
ATOM 3939 N N . HIS A 1 506 ? 7.697 -2.858 8.558 1.00 92.81 506 HIS A N 1
ATOM 3940 C CA . HIS A 1 506 ? 6.979 -2.817 9.830 1.00 92.81 506 HIS A CA 1
ATOM 3941 C C . HIS A 1 506 ? 5.491 -2.517 9.606 1.00 92.81 506 HIS A C 1
ATOM 3943 O O . HIS A 1 506 ? 5.103 -1.402 9.261 1.00 92.81 506 HIS A O 1
ATOM 3949 N N . LYS A 1 507 ? 4.654 -3.533 9.845 1.00 93.00 507 LYS A N 1
ATOM 3950 C CA . LYS A 1 507 ? 3.189 -3.448 9.853 1.00 93.00 507 LYS A CA 1
ATOM 3951 C C . LYS A 1 507 ? 2.713 -3.567 11.302 1.00 93.00 507 LYS A C 1
ATOM 3953 O O . LYS A 1 507 ? 2.904 -4.613 11.920 1.00 93.00 507 LYS A O 1
ATOM 3958 N N . LEU A 1 508 ? 2.179 -2.482 11.866 1.00 97.44 508 LEU A N 1
ATOM 3959 C CA . LEU A 1 508 ? 1.623 -2.465 13.219 1.00 97.44 508 LEU A CA 1
ATOM 3960 C C . LEU A 1 508 ? 0.112 -2.646 13.089 1.00 97.44 508 LEU A C 1
ATOM 3962 O O . LEU A 1 508 ? -0.569 -1.720 12.656 1.00 97.44 508 LEU A O 1
ATOM 3966 N N . THR A 1 509 ? -0.413 -3.815 13.451 1.00 92.75 509 THR A N 1
ATOM 3967 C CA . THR A 1 509 ? -1.834 -4.145 13.271 1.00 92.75 509 THR A CA 1
ATOM 3968 C C . THR A 1 509 ? -2.401 -4.731 14.552 1.00 92.75 509 THR A C 1
ATOM 3970 O O . THR A 1 509 ? -1.976 -5.794 14.998 1.00 92.75 509 THR A O 1
ATOM 3973 N N . CYS A 1 510 ? -3.366 -4.039 15.159 1.00 91.00 510 CYS A N 1
ATOM 3974 C CA . CYS A 1 510 ? -4.140 -4.616 16.248 1.00 91.00 510 CYS A CA 1
ATOM 3975 C C . CYS A 1 510 ? -5.107 -5.690 15.722 1.00 91.00 510 CYS A C 1
ATOM 3977 O O . CYS A 1 510 ? -5.689 -5.493 14.655 1.00 91.00 510 CYS A O 1
ATOM 3979 N N . PRO A 1 511 ? -5.330 -6.786 16.475 1.00 86.81 511 PRO A N 1
ATOM 3980 C CA . PRO A 1 511 ? -6.314 -7.805 16.117 1.00 86.81 511 PRO A CA 1
ATOM 3981 C C . PRO A 1 511 ? -7.747 -7.280 15.946 1.00 86.81 511 PRO A C 1
ATOM 3983 O O . PRO A 1 511 ? -8.079 -6.161 16.357 1.00 86.81 511 PRO A O 1
ATOM 3986 N N . ALA A 1 512 ? -8.605 -8.160 15.422 1.00 80.62 512 ALA A N 1
ATOM 3987 C CA . ALA A 1 512 ? -10.063 -8.055 15.411 1.00 80.62 512 ALA A CA 1
ATOM 3988 C C . ALA A 1 512 ? -10.621 -7.327 16.649 1.00 80.62 512 ALA A C 1
ATOM 3990 O O . ALA A 1 512 ? -10.257 -7.622 17.789 1.00 80.62 512 ALA A O 1
ATOM 3991 N N . GLY A 1 513 ? -11.473 -6.324 16.423 1.00 80.94 513 GLY A N 1
ATOM 3992 C CA . GLY A 1 513 ? -12.122 -5.526 17.474 1.00 80.94 513 GLY A CA 1
ATOM 3993 C C . GLY A 1 513 ? -11.223 -4.634 18.354 1.00 80.94 513 GLY A C 1
ATOM 3994 O O . GLY A 1 513 ? -11.760 -3.757 19.030 1.00 80.94 513 GLY A O 1
ATOM 3995 N N . LYS A 1 514 ? -9.891 -4.793 18.350 1.00 91.44 514 LYS A N 1
ATOM 3996 C CA . LYS A 1 514 ? -8.970 -4.046 19.229 1.00 91.44 514 LYS A CA 1
ATOM 3997 C C . LYS A 1 514 ? -8.577 -2.671 18.672 1.00 91.44 514 LYS A C 1
ATOM 3999 O O . LYS A 1 514 ? -8.718 -2.379 17.482 1.00 91.44 514 LYS A O 1
ATOM 4004 N N . TYR A 1 515 ? -8.056 -1.839 19.576 1.00 95.69 515 TYR A N 1
ATOM 4005 C CA . TYR A 1 515 ? -7.646 -0.448 19.356 1.00 95.69 515 TYR A CA 1
ATOM 4006 C C . TYR A 1 515 ? -6.214 -0.233 19.850 1.00 95.69 515 TYR A C 1
ATOM 4008 O O . TYR A 1 515 ? -5.837 -0.743 20.909 1.00 95.69 515 TYR A O 1
ATOM 4016 N N . MET A 1 516 ? -5.425 0.554 19.122 1.00 98.06 516 MET A N 1
ATOM 4017 C CA . MET A 1 516 ? -4.052 0.891 19.486 1.00 98.06 516 MET A CA 1
ATOM 4018 C C . MET A 1 516 ? -4.044 1.894 20.650 1.00 98.06 516 MET A C 1
ATOM 4020 O O . MET A 1 516 ? -4.727 2.918 20.612 1.00 98.06 516 MET A O 1
ATOM 4024 N N . LYS A 1 517 ? -3.268 1.613 21.701 1.00 97.62 517 LYS A N 1
ATOM 4025 C CA . LYS A 1 517 ? -3.097 2.501 22.868 1.00 97.62 517 LYS A CA 1
ATOM 4026 C C . LYS A 1 517 ? -1.725 3.173 22.903 1.00 97.62 517 LYS A C 1
ATOM 4028 O O . LYS A 1 517 ? -1.614 4.315 23.351 1.00 97.62 517 LYS A O 1
ATOM 4033 N N . GLN A 1 518 ? -0.695 2.457 22.457 1.00 98.00 518 GLN A N 1
ATOM 4034 C CA . GLN A 1 518 ? 0.670 2.966 22.378 1.00 98.00 518 GLN A CA 1
ATOM 4035 C C . GLN A 1 518 ? 1.496 2.249 21.308 1.00 98.00 518 GLN A C 1
ATOM 4037 O O . GLN A 1 518 ? 1.209 1.093 20.986 1.00 98.00 518 GLN A O 1
ATOM 4042 N N . TRP A 1 519 ? 2.546 2.912 20.827 1.00 98.50 519 TRP A N 1
ATOM 4043 C CA . TRP A 1 519 ? 3.642 2.311 20.072 1.00 98.50 519 TRP A CA 1
ATOM 4044 C C . TRP A 1 519 ? 4.979 3.014 20.362 1.00 98.50 519 TRP A C 1
ATOM 4046 O O . TRP A 1 519 ? 5.030 4.214 20.629 1.00 98.50 519 TRP A O 1
ATOM 4056 N N . THR A 1 520 ? 6.071 2.256 20.277 1.00 97.50 520 THR A N 1
ATOM 4057 C CA . THR A 1 520 ? 7.459 2.741 20.319 1.00 97.50 520 THR A CA 1
ATOM 4058 C C . THR A 1 520 ? 8.307 1.893 19.372 1.00 97.50 520 THR A C 1
ATOM 4060 O O . THR A 1 520 ? 8.030 0.705 19.196 1.00 97.50 520 THR A O 1
ATOM 4063 N N . MET A 1 521 ? 9.353 2.461 18.771 1.00 96.06 521 MET A N 1
ATOM 4064 C CA . MET A 1 521 ? 10.455 1.633 18.260 1.00 96.06 521 MET A CA 1
ATOM 4065 C C . MET A 1 521 ? 11.284 1.141 19.459 1.00 96.06 521 MET A C 1
ATOM 4067 O O . MET A 1 521 ? 11.317 1.811 20.489 1.00 96.06 521 MET A O 1
ATOM 4071 N N . ASP A 1 522 ? 11.869 -0.053 19.369 1.00 92.25 522 ASP A N 1
ATOM 4072 C CA . ASP A 1 522 ? 12.547 -0.733 20.477 1.00 92.25 522 ASP A CA 1
ATOM 4073 C C . ASP A 1 522 ? 13.990 -0.212 20.675 1.00 92.25 522 ASP A C 1
ATOM 4075 O O . ASP A 1 522 ? 14.844 -0.474 19.817 1.00 92.25 522 ASP A O 1
ATOM 4079 N N . PRO A 1 523 ? 14.296 0.477 21.797 1.00 85.06 523 PRO A N 1
ATOM 4080 C CA . PRO A 1 523 ? 15.623 1.025 22.080 1.00 85.06 523 PRO A CA 1
ATOM 4081 C C . PRO A 1 523 ? 16.530 0.034 22.835 1.00 85.06 523 PRO A C 1
ATOM 4083 O O . PRO A 1 523 ? 17.676 0.351 23.146 1.00 85.06 523 PRO A O 1
ATOM 4086 N N . SER A 1 524 ? 16.041 -1.163 23.191 1.00 84.75 524 SER A N 1
ATOM 4087 C CA . SER A 1 524 ? 16.772 -2.110 24.053 1.00 84.75 524 SER A CA 1
ATOM 4088 C C . SER A 1 524 ? 17.922 -2.839 23.349 1.00 84.75 524 SER A C 1
ATOM 4090 O O . SER A 1 524 ? 18.714 -3.522 23.998 1.00 84.75 524 SER A O 1
ATOM 4092 N N . GLY A 1 525 ? 17.996 -2.746 22.017 1.00 78.94 525 GLY A N 1
ATOM 4093 C CA . GLY A 1 525 ? 18.941 -3.511 21.203 1.00 78.94 525 GLY A CA 1
ATOM 4094 C C . GLY A 1 525 ? 18.595 -5.000 21.054 1.00 78.94 525 GLY A C 1
ATOM 4095 O O . GLY A 1 525 ? 19.422 -5.751 20.537 1.00 78.94 525 GLY A O 1
ATOM 4096 N N . TYR A 1 526 ? 17.391 -5.436 21.458 1.00 89.06 526 TYR A N 1
ATOM 4097 C CA . TYR A 1 526 ? 16.918 -6.831 21.378 1.00 89.06 526 TYR A CA 1
ATOM 4098 C C . TYR A 1 526 ? 17.174 -7.504 20.015 1.00 89.06 526 TYR A C 1
ATOM 4100 O O . TYR A 1 526 ? 17.598 -8.656 19.949 1.00 89.06 526 TYR A O 1
ATOM 4108 N N . CYS A 1 527 ? 16.968 -6.770 18.919 1.00 88.19 527 CYS A N 1
ATOM 4109 C CA . CYS A 1 527 ? 17.147 -7.260 17.549 1.00 88.19 527 CYS A CA 1
ATOM 4110 C C . CYS A 1 527 ? 18.616 -7.426 17.096 1.00 88.19 527 CYS A C 1
ATOM 4112 O O . CYS A 1 527 ? 18.863 -7.856 15.962 1.00 88.19 527 CYS A O 1
ATOM 4114 N N . GLY A 1 528 ? 19.584 -7.098 17.957 1.00 86.06 528 GLY A N 1
ATOM 4115 C CA . GLY A 1 528 ? 21.007 -7.048 17.637 1.00 86.06 528 GLY A CA 1
ATOM 4116 C C . GLY A 1 528 ? 21.428 -5.749 16.939 1.00 86.06 528 GLY A C 1
ATOM 4117 O O . GLY A 1 528 ? 20.619 -4.869 16.650 1.00 86.06 528 GLY A O 1
ATOM 4118 N N . SER A 1 529 ? 22.730 -5.619 16.671 1.00 85.38 529 SER A N 1
ATOM 4119 C CA . SER A 1 529 ? 23.304 -4.391 16.104 1.00 85.38 529 SER A CA 1
ATOM 4120 C C . SER A 1 529 ? 22.678 -4.017 14.751 1.00 85.38 529 SER A C 1
ATOM 4122 O O . SER A 1 529 ? 22.535 -4.858 13.863 1.00 85.38 529 SER A O 1
ATOM 4124 N N . GLY A 1 530 ? 22.315 -2.740 14.602 1.00 84.69 530 GLY A N 1
ATOM 4125 C CA . GLY A 1 530 ? 21.782 -2.157 13.367 1.00 84.69 530 GLY A CA 1
ATOM 4126 C C . GLY A 1 530 ? 20.304 -2.441 13.066 1.00 84.69 530 GLY A C 1
ATOM 4127 O O . GLY A 1 530 ? 19.782 -1.914 12.078 1.00 84.69 530 GLY A O 1
ATOM 4128 N N . ARG A 1 531 ? 19.622 -3.242 13.897 1.00 91.69 531 ARG A N 1
ATOM 4129 C CA . ARG A 1 531 ? 18.237 -3.689 13.689 1.00 91.69 531 ARG A CA 1
ATOM 4130 C C . ARG A 1 531 ? 17.340 -3.320 14.869 1.00 91.69 531 ARG A C 1
ATOM 4132 O O . ARG A 1 531 ? 17.803 -3.258 16.002 1.00 91.69 531 ARG A O 1
ATOM 4139 N N . SER A 1 532 ? 16.047 -3.139 14.611 1.00 94.12 532 SER A N 1
ATOM 4140 C CA . SER A 1 532 ? 15.023 -2.935 15.644 1.00 94.12 532 SER A CA 1
ATOM 4141 C C . SER A 1 532 ? 13.654 -3.444 15.171 1.00 94.12 532 SER A C 1
ATOM 4143 O O . SER A 1 532 ? 13.513 -3.987 14.072 1.00 94.12 532 SER A O 1
ATOM 4145 N N . GLN A 1 533 ? 12.664 -3.312 16.044 1.00 95.81 533 GLN A N 1
ATOM 4146 C CA . GLN A 1 533 ? 11.260 -3.672 15.901 1.00 95.81 533 GLN A CA 1
ATOM 4147 C C . GLN A 1 533 ? 10.410 -2.552 16.514 1.00 95.81 533 GLN A C 1
ATOM 4149 O O . GLN A 1 533 ? 10.882 -1.831 17.389 1.00 95.81 533 GLN A O 1
ATOM 4154 N N . PHE A 1 534 ? 9.146 -2.427 16.118 1.00 97.69 534 PHE A N 1
ATOM 4155 C CA . PHE A 1 534 ? 8.177 -1.687 16.920 1.00 97.69 534 PHE A CA 1
ATOM 4156 C C . PHE A 1 534 ? 7.567 -2.608 17.969 1.00 97.69 534 PHE A C 1
ATOM 4158 O O . PHE A 1 534 ? 7.178 -3.732 17.645 1.00 97.69 534 PHE A O 1
ATOM 4165 N N . GLN A 1 535 ? 7.441 -2.094 19.189 1.00 97.69 535 GLN A N 1
ATOM 4166 C CA . GLN A 1 535 ? 6.592 -2.639 20.241 1.00 97.69 535 GLN A CA 1
ATOM 4167 C C . GLN A 1 535 ? 5.319 -1.786 20.302 1.00 97.69 535 GLN A C 1
ATOM 4169 O O . GLN A 1 535 ? 5.396 -0.556 20.336 1.00 97.69 535 GLN A O 1
ATOM 4174 N N . TYR A 1 536 ? 4.141 -2.403 20.302 1.00 98.31 536 TYR A N 1
ATOM 4175 C CA . TYR A 1 536 ? 2.861 -1.689 20.314 1.00 98.31 536 TYR A CA 1
ATOM 4176 C C . TYR A 1 536 ? 1.808 -2.432 21.132 1.00 98.31 536 TYR A C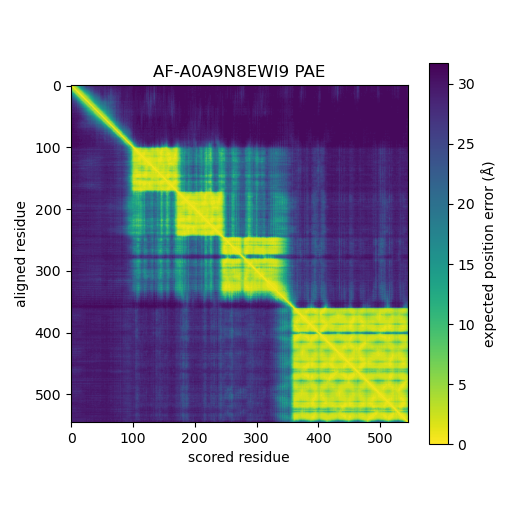 1
ATOM 4178 O O . TYR A 1 536 ? 1.849 -3.653 21.241 1.00 98.31 536 TYR A O 1
ATOM 4186 N N . THR A 1 537 ? 0.869 -1.707 21.741 1.00 98.38 537 THR A N 1
ATOM 4187 C CA . THR A 1 537 ? -0.145 -2.297 22.632 1.00 98.38 537 THR A CA 1
ATOM 4188 C C . THR A 1 537 ? -1.547 -2.054 22.104 1.00 98.38 537 THR A C 1
ATOM 4190 O O . THR A 1 537 ? -1.932 -0.915 21.827 1.00 98.38 537 THR A O 1
ATOM 4193 N N . CYS A 1 538 ? -2.319 -3.136 22.038 1.00 97.38 538 CYS A N 1
ATOM 4194 C CA . CYS A 1 538 ? -3.683 -3.180 21.535 1.00 97.38 538 CYS A CA 1
ATOM 4195 C C . CYS A 1 538 ? -4.639 -3.637 22.639 1.00 97.38 538 CYS A C 1
ATOM 4197 O O . CYS A 1 538 ? -4.374 -4.631 23.317 1.00 97.38 538 CYS A O 1
ATOM 4199 N N . CYS A 1 539 ? -5.746 -2.922 22.815 1.00 95.50 539 CYS A N 1
ATOM 4200 C CA . CYS A 1 539 ? -6.691 -3.110 23.915 1.00 95.50 539 CYS A CA 1
ATOM 4201 C C . CYS A 1 539 ? -8.127 -3.294 23.406 1.00 95.50 539 CYS A C 1
ATOM 4203 O O . CYS A 1 539 ? -8.468 -2.816 22.324 1.00 95.50 539 CYS A O 1
ATOM 4205 N N . ASP A 1 540 ? -8.972 -3.929 24.218 1.00 90.81 540 ASP A N 1
ATOM 4206 C CA . ASP A 1 540 ? -10.423 -3.954 24.009 1.00 90.81 540 ASP A CA 1
ATOM 4207 C C . ASP A 1 540 ? -11.052 -2.656 24.516 1.00 90.81 540 ASP A C 1
ATOM 4209 O O . ASP A 1 540 ? -10.642 -2.127 25.554 1.00 90.81 540 ASP A O 1
ATOM 4213 N N . VAL A 1 541 ? -12.099 -2.192 23.833 1.00 88.44 541 VAL A N 1
ATOM 4214 C CA . VAL A 1 541 ? -13.033 -1.188 24.357 1.00 88.44 541 VAL A CA 1
ATOM 4215 C C . VAL A 1 541 ? -14.336 -1.892 24.697 1.00 88.44 541 VAL A C 1
ATOM 4217 O O . VAL A 1 541 ? -15.040 -2.362 23.807 1.00 88.44 541 VAL A O 1
ATOM 4220 N N . VAL A 1 542 ? -14.661 -1.962 25.987 1.00 83.00 542 VAL A N 1
ATOM 4221 C CA . VAL A 1 542 ? -15.875 -2.622 26.480 1.00 83.00 542 VAL A CA 1
ATOM 4222 C C . VAL A 1 542 ? -16.873 -1.620 27.042 1.00 83.00 542 VAL A C 1
ATOM 4224 O O . VAL A 1 542 ? -16.508 -0.555 27.551 1.00 83.00 542 VAL A O 1
ATOM 4227 N N . VAL A 1 543 ? -18.147 -2.001 27.000 1.00 74.75 543 VAL A N 1
ATOM 4228 C CA . VAL A 1 543 ? -19.201 -1.377 27.803 1.00 74.75 543 VAL A CA 1
ATOM 4229 C C . VAL A 1 543 ? -19.211 -2.060 29.166 1.00 74.75 543 VAL A C 1
ATOM 4231 O O . VAL A 1 543 ? -19.264 -3.286 29.230 1.00 74.75 543 VAL A O 1
ATOM 4234 N N . THR A 1 544 ? -19.165 -1.290 30.251 1.00 65.50 544 THR A N 1
ATOM 4235 C CA . THR A 1 544 ? -19.553 -1.811 31.567 1.00 65.50 544 THR A CA 1
ATOM 4236 C C . THR A 1 544 ? -21.039 -1.551 31.792 1.00 65.50 544 THR A C 1
ATOM 4238 O O . THR A 1 544 ? -21.464 -0.429 31.501 1.00 65.50 544 THR A O 1
ATOM 4241 N N . PRO A 1 545 ? -21.805 -2.537 32.293 1.00 54.34 545 PRO A N 1
ATOM 4242 C CA . PRO A 1 545 ? -23.165 -2.303 32.775 1.00 54.34 545 PRO A CA 1
ATOM 4243 C C . PRO A 1 545 ? -23.178 -1.383 34.007 1.00 54.34 545 PRO A C 1
ATOM 4245 O O . PRO A 1 545 ? -22.120 -1.276 34.677 1.00 54.34 545 PRO A O 1
#

Organism: NCBI:txid568900

pLDDT: mean 74.78, std 22.97, range [27.14, 98.62]

Sequence (545 aa):
MTFAPAVPTLVVLAAVALLVLVDVGTAATTEGSSLLRGDPHRHASDEHHGGGGAVVTSGAIAKEEEATTANEALENQRQLEGDPLLSSVSQAQDRDLASNDDGASYRGTVHKTKTGKNCQRWDKQSPHAHFHSAEEYPESGLEENFCRNPNGDTGPWCYTTDPEELRGYCTVDGTDYRGNVHQTKEGIECQSWSVQSPHEHPHNPESFPQSGLEKNYCRNPDGDSGPWCYTTNLEIAWQYCTVPPSSYYLVVAYGRVRGGKYTDIRKAKAELAKGTGKQHGTRLIVEVQNGTVLSDPHTVAGQSQVWANGFHKWWRDENDIRRMIKIAQEYLKTEAAEEADEKAQQESEEETGSSWGAAASYKKKDSGCNDNGTLEYMDRHKLDCGANYAMADWHLVRCGDNDRFHIKYGCRAIPDGATVDTHRTTCQEGEERNIEYLDRHNVACPHSNQVLQQWHFRSHLCPGIGANIEFKCATLPAGKKVQNCQSYNTGCNDIHGRKIIYLDRHKLTCPAGKYMKQWTMDPSGYCGSGRSQFQYTCCDVVVTP

Radius of gyration: 34.9 Å; Cα contacts (8 Å, |Δi|>4): 1014; chains: 1; bounding box: 134×60×108 Å

Solvent-accessible surface area (backbone atoms only — not comparable to full-atom values): 32687 Å² total; per-residue (Å²): 134,89,85,85,88,90,89,83,86,87,83,90,86,86,80,88,86,85,80,91,80,90,87,88,88,88,90,80,90,80,92,91,88,79,89,83,91,85,87,86,84,87,88,89,79,88,87,85,88,85,88,86,85,89,81,92,85,89,88,88,86,88,88,89,81,89,81,88,85,88,82,81,88,89,87,87,84,87,84,88,91,87,87,87,82,90,84,80,89,81,85,83,81,87,78,86,82,82,76,85,73,38,30,54,82,44,80,58,79,52,38,40,25,72,87,66,46,48,33,28,38,40,90,47,65,58,75,53,72,75,86,72,33,46,84,81,34,59,88,32,63,55,47,64,30,33,35,29,18,75,77,79,47,99,37,24,22,32,43,23,62,48,82,90,43,66,59,41,53,38,75,76,26,36,54,83,46,79,51,80,57,39,40,28,64,88,65,49,48,33,29,38,32,83,52,61,62,79,47,73,72,81,73,24,45,84,78,38,65,85,34,65,49,52,60,28,33,37,28,19,78,84,69,52,84,46,24,20,36,42,23,64,48,87,89,42,63,57,44,55,31,74,71,77,65,64,58,36,34,37,25,30,43,73,87,35,77,46,97,56,84,28,82,48,68,66,61,37,32,51,61,48,48,78,47,87,52,97,86,53,60,48,30,45,62,41,43,30,42,69,91,38,70,56,91,62,59,60,45,46,96,92,36,60,64,34,63,93,73,55,29,63,55,39,65,94,49,73,64,53,49,52,52,45,53,48,43,53,52,49,51,54,50,49,52,57,47,51,55,47,48,59,47,51,56,56,61,61,65,62,80,73,76,74,93,68,88,86,73,85,49,60,42,85,45,73,41,57,78,41,67,56,37,43,39,34,52,45,47,72,42,61,49,70,45,54,90,56,25,24,26,22,31,44,30,42,41,73,40,102,48,94,64,27,28,28,44,39,34,32,22,33,56,47,70,79,77,45,45,77,49,81,49,65,40,71,72,41,70,27,41,91,27,37,45,51,52,48,37,79,43,64,51,61,41,86,52,74,46,26,31,26,22,29,45,28,42,32,31,92,79,32,77,78,50,16,12,28,42,42,32,29,24,36,36,54,36,90,58,46,42,46,42,83,67,44,77,49,70,36,66,68,40,74,29,60,88,28,47,52,73,55,46,53,72,41,67,49,70,37,59,90,88,27,33,25,30,31,41,27,40,52,71,83,47,86,59,38,92,54,26,30,29,43,41,35,30,26,22,38,76,43,78,52,134

Nearest PDB structures (foldseek):
  1pk4-assembly1_A  TM=9.772E-01  e=5.030E-08  Homo sapiens
  4bvw-assembly2_B  TM=9.716E-01  e=5.938E-08  Homo sapiens
  6rx7-assembly2_B  TM=9.729E-01  e=9.771E-08  Homo sapiens
  8v9b-assembly1_A  TM=9.749E-01  e=1.521E-07  Homo sapiens
  6og4-assembly1_B  TM=9.672E-01  e=1.796E-07  Homo sapiens

Mean predicted aligned error: 21.84 Å

InterPro domains:
  IPR000001 Kringle [PF00051] (101-172)
  IPR000001 Kringle [PF00051] (173-244)
  IPR000001 Kringle [PS50070] (102-175)
  IPR000001 Kringle [PS50070] (173-246)
  IPR000001 Kringle [SM00130] (95-172)
  IPR000001 Kringle [SM00130] (173-247)
  IPR000001 Kringle [cd00108] (100-172)
  IPR000001 Kringle [cd00108] (173-245)
  IPR013806 Kringle-like fold [SSF57440] (100-172)
  IPR013806 Kringle-like fold [SSF57440] (173-251)
  IPR018056 Kringle, conserved site [PS00021] (146-158)
  IPR018056 Kringle, conserved site [PS00021] (217-229)
  IPR038178 Kringle superfamily [G3DSA:2.40.20.10] (54-172)
  IPR038178 Kringle superfamily [G3DSA:2.40.20.10] (173-251)
  IPR050759 Serine proteases and regulators with kringle domains [PTHR24261] (98-172)

Secondary structure (DSSP, 8-state):
------------------------------------------------------------------------------------------------------STT------BBTT-PBBPPTT--SSS--S--TTTSGGGT--TT--B-SS--SS-EEEBSSTT--EEEB--S-TT------B-TT-PBBPPTT--SSS--S--TTT-TTTT--TT--B-SS--SS-EEEBS-TT--EEE--PPPSEEEEEEETTEEEEEEES-HHHHHHHHHTT-STTS--EEEEEEETTEE-S--SEETTEESSGGGT---B-SSHHHHHHHHHHHHHHHHHHHHHHHHHHHHHHTTTSS--SS--SSSEEEEE---EE--SGGGGGG-EEE--TTEEEEEEEEEE-SSTTEEEEEEEEEE--TT-EEEEEEPPPEE-TT--GGGGGG-EEE--STTEEEEEEEEEGGGSSTTEEEEEEEEEEPPTTEEEEEEEEEEPPPEE-TT--GGGGGG-EEE--TT-EEEEEEE--S-TT-TTEE-EEEEEEEEEE--